Protein AF-A0A1X1BH50-F1 (afdb_monomer)

Nearest PDB structures (foldseek):
  5ccb-assembly1_B  TM=8.130E-01  e=1.015E-22  Homo sapiens
  9g6k-assembly1_LM  TM=8.665E-01  e=4.258E-17  Toxoplasma gondii
  6ydw-assembly1_BK  TM=7.990E-01  e=1.242E-12  Sus scrofa
  4v19-assembly1_K  TM=8.747E-01  e=8.339E-12  Sus scrofa
  8pk0-assembly1_J  TM=8.108E-01  e=7.764E-08  Homo sapiens

Radius of gyration: 32.23 Å; Cα contacts (8 Å, |Δi|>4): 960; chains: 1; bounding box: 91×86×82 Å

Sequence (642 aa):
MKFLGRYRLIVPAAVAKPSPSIGQALGPLGINMSDFCKKFNERTQLIRPNIPIQVKICTLSNSTYKFSLRTPGSQWFLRRIARVPMGASKPKHEIVGNVTLKEVYHIAKCKCMDPPLIGIPLYVICKRIIGTANAMGIAVTRELLPEFRKRDYTKVSHLDQMKKDIRMQRKSQKLAEHDTVILMIHNKGGFTAKIERGKTIKICKDTLQLDMLIGCSYGDVFIKERTEWIKIRRDDSQYSQYRSRIKENYTDDNDNTTLDNRDIYDDNTAQKLTYGDIQKLKKDKNAQEVIETIVDHSETFAKKSKMAQEKYIMRKEKRHIKLFYVRPCDVYNACECYFNSFPHKIGYLNSANLGMMLYLADIRYGYKVMVFDHSLGLITGAVSQRLSGSGKIYRLVAKGVSDKIVHELGIRYLDNIISIDLNRYISEGGESSLSLQNDATATRNSPGNDENAPDDLQPEIYNESSHCSDSENQQSCLSETDHESLVGKRINNEGYEGNHTADEKEPKRQKCSNMPGVYPLYTPSRDDIKGCQVIIGNISFNKCDKVNSVVSEYTRRMKLAADLYLDWGGRLVLFGQQYQPMAELQAMLTLSDEYVNVKFDEVFMREYQMLHMRTHPIMAADFRPCCGFVISATKCSKNIIN

pLDDT: mean 77.05, std 23.35, range [20.06, 98.31]

Secondary structure (DSSP, 8-state):
--EEEEEEEEEETT-----HHHHHHHGGGT--HHHHHHHHHHTTTTSPTT-EEEEEEEEETTS-EEEEEEPPPHHHHHHHHTT-SS--SSTTT---EEEEHHHHHHHHHHHTTSGGGTTS-HHHHHHHHHHHHHHTTEEEESS--GGGGGGGGS-TTTHHHHHHHHHHHHHHPBPPTT-EEEEEETTS-EEEEE--TT-EEEETTEEEEGGGGTT-BTT-EEEEETTEEEEE-TT-TTTS-HHHHH-----TT-------STT----S-S--S-HHHHHHHHHHS-HHHHHHHHHHT-THHHHS-HHHHHHHHHHHHHHH--EEEEEE--HHHHHHHHHTT-GGGGTT--HHHHHHHHHHTT--TT-EEEEEE-STTHHHHHHHHHHTT-SEEEEEE-TT---HHHHHTT-S-GGGEEEEEHHHHS-SS-S------------------------------------------------------------------------------------TT-PPPP---HHHHSSEEEEEEE---TTGGG-HHHHHHHHHHHHHHHHHHEEEEEEEEEEES-HHHHHHHHHHHHT-TTEEEEEEEE-----EE--TT--EE---TT--S---EEEEEEE--GGG--

Foldseek 3Di:
DDWPDKFKDKAWELDGDDDVVLCVRCVVLPDDSHVVSVVRNVVRVVPDTRQIKMKIWIADPVSDIDIDIAHDDLLVLLCLQQVALFFDPFQPVAQRGEDELVSLLVSLVRHCPGPVNPPPDSVVSSVQSCLVCSLRSYHYDNDQDPVSVPVPPRDSVCSPVVNVVVVVVLQQDADAQQAWWWKQWQPAFTDIDGQHAPDWDDDPNAIDGSVVRGRPGAFFKWWDWQNYIDTDDCPDPVVCAVLVVLDDDDDPPDDPDPQDCPVPDDPVVQWPDDPVNLVVCLNPDTLRVSLVNRLVRGPCLVSDDSVVNSVSSVVSCSVRITMIGIHHLALQSVQRRCLSHPCQQQLVCHNQNLVVLCVLQVQTEAFQEEEEGSGQQSNVLVSLSRHSLGHAYEYEDDPQRHNNSNVSNVRPNCVRYQYAYLCVLQPPDDDDDDDDDDDDDDDDDDDYDDDDDDDDDDDDDDDDDDDDDDDDDDDDDDDDDDDDDDDDDDDDDDDDDDDDDDDDDDPDPDPPPDDHGDDDRDDDDLVSQAAGLEYEYELRHSVNPPDPVSSLVVLVSLVVCCVSHHDAQGKYKYWHQDDPSVVVSLCVQVVDLQKDPKDKDWAFDWDWDDDVVRIDTDDDPPDDRTRTIMIMITTHDSVPPD

Structure (mmCIF, N/CA/C/O backbone):
data_AF-A0A1X1BH50-F1
#
_entry.id   AF-A0A1X1BH50-F1
#
loop_
_atom_site.group_PDB
_atom_site.id
_atom_site.type_symbol
_atom_site.label_atom_id
_atom_site.label_alt_id
_atom_site.label_comp_id
_atom_site.label_asym_id
_atom_site.label_entity_id
_atom_site.label_seq_id
_atom_site.pdbx_PDB_ins_code
_atom_site.Cartn_x
_atom_site.Cartn_y
_atom_site.Cartn_z
_atom_site.occupancy
_atom_site.B_iso_or_equiv
_atom_site.auth_seq_id
_atom_site.auth_comp_id
_atom_site.auth_asym_id
_atom_site.auth_atom_id
_atom_site.pdbx_PDB_model_num
ATOM 1 N N . MET A 1 1 ? 10.900 31.496 -19.328 1.00 49.91 1 MET A N 1
ATOM 2 C CA . MET A 1 1 ? 9.467 31.286 -18.987 1.00 49.91 1 MET A CA 1
ATOM 3 C C . MET A 1 1 ? 9.375 30.430 -17.732 1.00 49.91 1 MET A C 1
ATOM 5 O O . MET A 1 1 ? 10.084 29.431 -17.669 1.00 49.91 1 MET A O 1
ATOM 9 N N . LYS A 1 2 ? 8.539 30.788 -16.748 1.00 54.16 2 LYS A N 1
ATOM 10 C CA . LYS A 1 2 ? 8.389 30.026 -15.493 1.00 54.16 2 LYS A CA 1
ATOM 11 C C . LYS A 1 2 ? 7.271 28.984 -15.661 1.00 54.16 2 LYS A C 1
ATOM 13 O O . LYS A 1 2 ? 6.163 29.332 -16.068 1.00 54.16 2 LYS A O 1
ATOM 18 N N . PHE A 1 3 ? 7.564 27.708 -15.407 1.00 65.75 3 PHE A N 1
ATOM 19 C CA . PHE A 1 3 ? 6.551 26.644 -15.408 1.00 65.75 3 PHE A CA 1
ATOM 20 C C . PHE A 1 3 ? 5.806 26.648 -14.071 1.00 65.75 3 PHE A C 1
ATOM 22 O O . PHE A 1 3 ? 6.453 26.590 -13.029 1.00 65.75 3 PHE A O 1
ATOM 29 N N . LEU A 1 4 ? 4.471 26.678 -14.103 1.00 66.25 4 LEU A N 1
ATOM 30 C CA . LEU A 1 4 ? 3.647 26.629 -12.887 1.00 66.25 4 LEU A CA 1
ATOM 31 C C . LEU A 1 4 ? 3.460 25.195 -12.374 1.00 66.25 4 LEU A C 1
ATOM 33 O O . LEU A 1 4 ? 3.533 24.953 -11.175 1.00 66.25 4 LEU A O 1
ATOM 37 N N . GLY A 1 5 ? 3.260 24.221 -13.267 1.00 68.94 5 GLY A N 1
ATOM 38 C CA . GLY A 1 5 ? 3.127 22.824 -12.860 1.00 68.94 5 GLY A CA 1
ATOM 39 C C . GLY A 1 5 ? 2.971 21.828 -14.009 1.00 68.94 5 GLY A C 1
ATOM 40 O O . GLY A 1 5 ? 2.998 22.175 -15.194 1.00 68.94 5 GLY A O 1
ATOM 41 N N . ARG A 1 6 ? 2.855 20.544 -13.646 1.00 75.69 6 ARG A N 1
ATOM 42 C CA . ARG A 1 6 ? 2.790 19.399 -14.573 1.00 75.69 6 ARG A CA 1
ATOM 43 C C . ARG A 1 6 ? 1.737 18.393 -14.107 1.00 75.69 6 ARG A C 1
ATOM 45 O O . ARG A 1 6 ? 2.027 17.519 -13.294 1.00 75.69 6 ARG A O 1
ATOM 52 N N . TYR A 1 7 ? 0.540 18.480 -14.671 1.00 82.69 7 TYR A N 1
ATOM 53 C CA . TYR A 1 7 ? -0.630 17.717 -14.233 1.00 82.69 7 TYR A CA 1
ATOM 54 C C . TYR A 1 7 ? -0.885 16.517 -15.146 1.00 82.69 7 TYR A C 1
ATOM 56 O O . TYR A 1 7 ? -0.517 16.522 -16.326 1.00 82.69 7 TYR A O 1
ATOM 64 N N . ARG A 1 8 ? -1.487 15.459 -14.595 1.00 84.25 8 ARG A N 1
ATOM 65 C CA . ARG A 1 8 ? -1.815 14.222 -15.315 1.00 84.25 8 ARG A CA 1
ATOM 66 C C . ARG A 1 8 ? -3.269 13.855 -15.058 1.00 84.25 8 ARG A C 1
ATOM 68 O O . ARG A 1 8 ? -3.674 13.764 -13.906 1.00 84.25 8 ARG A O 1
ATOM 75 N N . LEU A 1 9 ? -4.012 13.584 -16.122 1.00 87.81 9 LEU A N 1
ATOM 76 C CA . LEU A 1 9 ? -5.400 13.130 -16.070 1.00 87.81 9 LEU A CA 1
ATOM 77 C C . LEU A 1 9 ? -5.638 12.018 -17.099 1.00 87.81 9 LEU A C 1
ATOM 79 O O . LEU A 1 9 ? -4.827 11.813 -18.006 1.00 87.81 9 LEU A O 1
ATOM 83 N N . ILE A 1 10 ? -6.730 11.273 -16.938 1.00 88.69 10 ILE A N 1
ATOM 84 C CA . ILE A 1 10 ? -7.166 10.235 -17.879 1.00 88.69 10 ILE A CA 1
ATOM 85 C C . ILE A 1 10 ? -8.559 10.620 -18.367 1.00 88.69 10 ILE A C 1
ATOM 87 O O . ILE A 1 10 ? -9.450 10.844 -17.553 1.00 88.69 10 ILE A O 1
ATOM 91 N N . VAL A 1 11 ? -8.730 10.711 -19.685 1.00 90.19 11 VAL A N 1
ATOM 92 C CA . VAL A 1 11 ? -9.938 11.249 -20.326 1.00 90.19 11 VAL A CA 1
ATOM 93 C C . VAL A 1 11 ? -10.401 10.283 -21.428 1.00 90.19 11 VAL A C 1
ATOM 95 O O . VAL A 1 11 ? -9.551 9.759 -22.157 1.00 90.19 11 VAL A O 1
ATOM 98 N N . PRO A 1 12 ? -11.710 9.994 -21.563 1.00 90.75 12 PRO A N 1
ATOM 99 C CA . PRO A 1 12 ? -12.227 9.177 -22.661 1.00 90.75 12 PRO A CA 1
ATOM 100 C C . PRO A 1 12 ? -12.141 9.931 -23.997 1.00 90.75 12 PRO A C 1
ATOM 102 O O . PRO A 1 12 ? -12.709 11.010 -24.138 1.00 90.75 12 PRO A O 1
ATOM 105 N N . ALA A 1 13 ? -11.453 9.345 -24.980 1.00 92.00 13 ALA A N 1
ATOM 106 C CA . ALA A 1 13 ? -11.302 9.875 -26.337 1.00 92.00 13 ALA A CA 1
ATOM 107 C C . ALA A 1 13 ? -12.645 10.231 -26.997 1.00 92.00 13 ALA A C 1
ATOM 109 O O . ALA A 1 13 ? -13.632 9.511 -26.811 1.00 92.00 13 ALA A O 1
ATOM 110 N N . ALA A 1 14 ? -12.641 11.315 -27.780 1.00 89.62 14 ALA A N 1
ATOM 111 C CA . ALA A 1 14 ? -13.740 11.866 -28.583 1.00 89.62 14 ALA A CA 1
ATOM 112 C C . ALA A 1 14 ? -15.046 12.250 -27.847 1.00 89.62 14 ALA A C 1
ATOM 114 O O . ALA A 1 14 ? -15.898 12.904 -28.443 1.00 89.62 14 ALA A O 1
ATOM 115 N N . VAL A 1 15 ? -15.224 11.879 -26.572 1.00 90.00 15 VAL A N 1
ATOM 116 C CA . VAL A 1 15 ? -16.461 12.102 -25.794 1.00 90.00 15 VAL A CA 1
ATOM 117 C C . VAL A 1 15 ? -16.215 12.794 -24.447 1.00 90.00 15 VAL A C 1
ATOM 119 O O . VAL A 1 15 ? -17.020 12.674 -23.522 1.00 90.00 15 VAL A O 1
ATOM 122 N N . ALA A 1 16 ? -15.110 13.530 -24.310 1.00 88.88 16 ALA A N 1
ATOM 123 C CA . ALA A 1 16 ? -14.832 14.319 -23.116 1.00 88.88 16 ALA A CA 1
ATOM 124 C C . ALA A 1 16 ? -15.895 15.409 -22.924 1.00 88.88 16 ALA A C 1
ATOM 126 O O . ALA A 1 16 ? -16.188 16.174 -23.847 1.00 88.88 16 ALA A O 1
ATOM 127 N N . LYS A 1 17 ? -16.449 15.493 -21.713 1.00 90.88 17 LYS A N 1
ATOM 128 C CA . LYS A 1 17 ? -17.410 16.519 -21.296 1.00 90.88 17 LYS A CA 1
ATOM 129 C C . LYS A 1 17 ? -16.969 17.148 -19.968 1.00 90.88 17 LYS A C 1
ATOM 131 O O . LYS A 1 17 ? -16.353 16.445 -19.155 1.00 90.88 17 LYS A O 1
ATOM 136 N N . PRO A 1 18 ? -17.310 18.427 -19.717 1.00 88.81 18 PRO A N 1
ATOM 137 C CA . PRO A 1 18 ? -17.171 19.044 -18.403 1.00 88.81 18 PRO A CA 1
ATOM 138 C C . PRO A 1 18 ? -17.733 18.143 -17.298 1.00 88.81 18 PRO A C 1
ATOM 140 O O . PRO A 1 18 ? -18.831 17.604 -17.422 1.00 88.81 18 PRO A O 1
ATOM 143 N N . SER A 1 19 ? -16.943 17.911 -16.252 1.00 88.31 19 SER A N 1
ATOM 144 C CA . SER A 1 19 ? -17.266 16.970 -15.175 1.00 88.31 19 SER A CA 1
ATOM 145 C C . SER A 1 19 ? -16.432 17.273 -13.922 1.00 88.31 19 SER A C 1
ATOM 147 O O . SER A 1 19 ? -15.316 17.781 -14.061 1.00 88.31 19 SER A O 1
ATOM 149 N N . PRO A 1 20 ? -16.908 16.957 -12.698 1.00 85.19 20 PRO A N 1
ATOM 150 C CA . PRO A 1 20 ? -16.226 17.353 -11.459 1.00 85.19 20 PRO A CA 1
ATOM 151 C C . PRO A 1 20 ? -14.768 16.884 -11.348 1.00 85.19 20 PRO A C 1
ATOM 153 O O . PRO A 1 20 ? -13.925 17.620 -10.848 1.00 85.19 20 PRO A O 1
ATOM 156 N N . SER A 1 21 ? -14.441 15.699 -11.874 1.00 80.00 21 SER A N 1
ATOM 157 C CA . SER A 1 21 ? -13.075 15.154 -11.875 1.00 80.00 21 SER A CA 1
ATOM 158 C C . SER A 1 21 ? -12.115 15.901 -12.808 1.00 80.00 21 SER A C 1
ATOM 160 O O . SER A 1 21 ? -10.927 16.008 -12.508 1.00 80.00 21 SER A O 1
ATOM 162 N N . ILE A 1 22 ? -12.611 16.448 -13.923 1.00 85.69 22 ILE A N 1
ATOM 163 C CA . ILE A 1 22 ? -11.837 17.341 -14.795 1.00 85.69 22 ILE A CA 1
ATOM 164 C C . ILE A 1 22 ? -11.769 18.740 -14.160 1.00 85.69 22 ILE A C 1
ATOM 166 O O . ILE A 1 22 ? -10.700 19.345 -14.139 1.00 85.69 22 ILE A O 1
ATOM 170 N N . GLY A 1 23 ? -12.865 19.217 -13.562 1.00 84.81 23 GLY A N 1
ATOM 171 C CA . GLY A 1 23 ? -12.926 20.494 -12.845 1.00 84.81 23 GLY A CA 1
ATOM 172 C C . GLY A 1 23 ? -11.908 20.585 -11.705 1.00 84.81 23 GLY A C 1
ATOM 173 O O . GLY A 1 23 ? -11.137 21.538 -11.656 1.00 84.81 23 GLY A O 1
ATOM 174 N N . GLN A 1 24 ? -11.810 19.559 -10.857 1.00 84.62 24 GLN A N 1
ATOM 175 C CA . GLN A 1 24 ? -10.804 19.474 -9.787 1.00 84.62 24 GLN A CA 1
ATOM 176 C C . GLN A 1 24 ? -9.355 19.484 -10.309 1.00 84.62 24 GLN A C 1
ATOM 178 O O . GLN A 1 24 ? -8.462 19.979 -9.627 1.00 84.62 24 GLN A O 1
ATOM 183 N N . ALA A 1 25 ? -9.109 18.967 -11.518 1.00 81.50 25 ALA A N 1
ATOM 184 C CA . ALA A 1 25 ? -7.774 18.911 -12.117 1.00 81.50 25 ALA A CA 1
ATOM 185 C C . ALA A 1 25 ? -7.377 20.182 -12.897 1.00 81.50 25 ALA A C 1
ATOM 187 O O . ALA A 1 25 ? -6.187 20.392 -13.132 1.00 81.50 25 ALA A O 1
ATOM 188 N N . LEU A 1 26 ? -8.348 21.000 -13.327 1.00 85.75 26 LEU A N 1
ATOM 189 C CA . LEU A 1 26 ? -8.139 22.189 -14.172 1.00 85.75 26 LEU A CA 1
ATOM 190 C C . LEU A 1 26 ? -8.440 23.520 -13.465 1.00 85.75 26 LEU A C 1
ATOM 192 O O . LEU A 1 26 ? -7.818 24.531 -13.791 1.00 85.75 26 LEU A O 1
ATOM 196 N N . GLY A 1 27 ? -9.352 23.528 -12.491 1.00 82.56 27 GLY A N 1
ATOM 197 C CA . GLY A 1 27 ? -9.740 24.710 -11.717 1.00 82.56 27 GLY A CA 1
ATOM 198 C C . GLY A 1 27 ? -8.560 25.383 -11.004 1.00 82.56 27 GLY A C 1
ATOM 199 O O . GLY A 1 27 ? -8.340 26.570 -11.240 1.00 82.56 27 GLY A O 1
ATOM 200 N N . PRO A 1 28 ? -7.714 24.642 -10.255 1.00 81.50 28 PRO A N 1
ATOM 201 C CA . PRO A 1 28 ? -6.495 25.180 -9.632 1.00 81.50 28 PRO A CA 1
ATOM 202 C C . PRO A 1 28 ? -5.437 25.720 -10.613 1.00 81.50 28 PRO A C 1
ATOM 204 O O . PRO A 1 28 ? -4.392 26.197 -10.183 1.00 81.50 28 PRO A O 1
ATOM 207 N N . LEU A 1 29 ? -5.671 25.609 -11.926 1.00 79.19 29 LEU A N 1
ATOM 208 C CA . LEU A 1 29 ? -4.782 26.077 -12.991 1.00 79.19 29 LEU A CA 1
ATOM 209 C C . LEU A 1 29 ? -5.359 27.249 -13.795 1.00 79.19 29 LEU A C 1
ATOM 211 O O . LEU A 1 29 ? -4.712 27.690 -14.743 1.00 79.19 29 LEU A O 1
ATOM 215 N N . GLY A 1 30 ? -6.580 27.704 -13.489 1.00 81.00 30 GLY A N 1
ATOM 216 C CA . GLY A 1 30 ? -7.287 28.706 -14.295 1.00 81.00 30 GLY A CA 1
ATOM 217 C C . GLY A 1 30 ? -7.622 28.240 -15.720 1.00 81.00 30 GLY A C 1
ATOM 218 O O . GLY A 1 30 ? -7.897 29.063 -16.590 1.00 81.00 30 GLY A O 1
ATOM 219 N N . ILE A 1 31 ? -7.582 26.930 -15.999 1.00 85.50 31 ILE A N 1
ATOM 220 C CA . ILE A 1 31 ? -7.842 26.392 -17.340 1.00 85.50 31 ILE A CA 1
ATOM 221 C C . ILE A 1 31 ? -9.350 26.231 -17.543 1.00 85.50 31 ILE A C 1
ATOM 223 O O . ILE A 1 31 ? -9.992 25.447 -16.843 1.00 85.50 31 ILE A O 1
ATOM 227 N N . ASN A 1 32 ? -9.904 26.886 -18.571 1.00 86.94 32 ASN A N 1
ATOM 228 C CA . ASN A 1 32 ? -11.289 26.659 -18.984 1.00 86.94 32 ASN A CA 1
ATOM 229 C C . ASN A 1 32 ? -11.507 25.188 -19.392 1.00 86.94 32 ASN A C 1
ATOM 231 O O . ASN A 1 32 ? -11.013 24.715 -20.422 1.00 86.94 32 ASN A O 1
ATOM 235 N N . MET A 1 33 ? -12.286 24.474 -18.578 1.00 88.56 33 MET A N 1
ATOM 236 C CA . MET A 1 33 ? -12.623 23.065 -18.768 1.00 88.56 33 MET A CA 1
ATOM 237 C C . MET A 1 33 ? -13.373 22.803 -20.083 1.00 88.56 33 MET A C 1
ATOM 239 O O . MET A 1 33 ? -13.138 21.770 -20.713 1.00 88.56 33 MET A O 1
ATOM 243 N N . SER A 1 34 ? -14.233 23.722 -20.526 1.00 89.75 34 SER A N 1
ATOM 244 C CA . SER A 1 34 ? -15.003 23.563 -21.767 1.00 89.75 34 SER A CA 1
ATOM 245 C C . SER A 1 34 ? -14.101 23.628 -23.001 1.00 89.75 34 SER A C 1
ATOM 247 O O . SER A 1 34 ? -14.189 22.763 -23.875 1.00 89.75 34 SER A O 1
ATOM 249 N N . ASP A 1 35 ? -13.170 24.583 -23.039 1.00 90.31 35 ASP A N 1
ATOM 250 C CA . ASP A 1 35 ? -12.209 24.721 -24.142 1.00 90.31 35 ASP A CA 1
ATOM 251 C C . ASP A 1 35 ? -11.193 23.580 -24.163 1.00 90.31 35 ASP A C 1
ATOM 253 O O . ASP A 1 35 ? -10.794 23.126 -25.237 1.00 90.31 35 ASP A O 1
ATOM 257 N N . PHE A 1 36 ? -10.797 23.081 -22.986 1.00 91.25 36 PHE A N 1
ATOM 258 C CA . PHE A 1 36 ? -9.991 21.868 -22.889 1.00 91.25 36 PHE A CA 1
ATOM 259 C C . PHE A 1 36 ? -10.734 20.658 -23.473 1.00 91.25 36 PHE A C 1
ATOM 261 O O . PHE A 1 36 ? -10.148 19.923 -24.265 1.00 91.25 36 PHE A O 1
ATOM 268 N N . CYS A 1 37 ? -12.016 20.462 -23.139 1.00 92.50 37 CYS A N 1
ATOM 269 C CA . CYS A 1 37 ? -12.801 19.339 -23.663 1.00 92.50 37 CYS A CA 1
ATOM 270 C C . CYS A 1 37 ? -12.958 19.408 -25.190 1.00 92.50 37 CYS A C 1
ATOM 272 O O . CYS A 1 37 ? -12.760 18.388 -25.849 1.00 92.50 37 CYS A O 1
ATOM 274 N N . LYS A 1 38 ? -13.230 20.593 -25.761 1.00 93.06 38 LYS A N 1
ATOM 275 C CA . LYS A 1 38 ? -13.262 20.814 -27.222 1.00 93.06 38 LYS A CA 1
ATOM 276 C C . LYS A 1 38 ? -11.931 20.414 -27.878 1.00 93.06 38 LYS A C 1
ATOM 278 O O . LYS A 1 38 ? -11.883 19.434 -28.620 1.00 93.06 38 LYS A O 1
ATOM 283 N N . LYS A 1 39 ? -10.828 21.055 -27.468 1.00 92.50 39 LYS A N 1
ATOM 284 C CA . LYS A 1 39 ? -9.470 20.830 -28.010 1.00 92.50 39 LYS A CA 1
ATOM 285 C C . LYS A 1 39 ? -8.961 19.401 -27.809 1.00 92.50 39 LYS A C 1
ATOM 287 O O . LYS A 1 39 ? -8.164 18.900 -28.605 1.00 92.50 39 LYS A O 1
ATOM 292 N N . PHE A 1 40 ? -9.385 18.729 -26.740 1.00 93.56 40 PHE A N 1
ATOM 293 C CA . PHE A 1 40 ? -9.093 17.315 -26.511 1.00 93.56 40 PHE A CA 1
ATOM 294 C C . PHE A 1 40 ? -9.902 16.407 -27.449 1.00 93.56 40 PHE A C 1
ATOM 296 O O . PHE A 1 40 ? -9.328 15.482 -28.027 1.00 93.56 40 PHE A O 1
ATOM 303 N N . ASN A 1 41 ? -11.204 16.659 -27.621 1.00 93.81 41 ASN A N 1
ATOM 304 C CA . ASN A 1 41 ? -12.050 15.867 -28.516 1.00 93.81 41 ASN A CA 1
ATOM 305 C C . ASN A 1 41 ? -11.583 16.012 -29.967 1.00 93.81 41 ASN A C 1
ATOM 307 O O . ASN A 1 41 ? -11.358 14.993 -30.609 1.00 93.81 41 ASN A O 1
ATOM 311 N N . GLU A 1 42 ? -11.316 17.237 -30.435 1.00 94.31 42 GLU A N 1
ATOM 312 C CA . GLU A 1 42 ? -10.697 17.539 -31.740 1.00 94.31 42 GLU A CA 1
ATOM 313 C C . GLU A 1 42 ? -9.455 16.669 -31.997 1.00 94.31 42 GLU A C 1
ATOM 315 O O . GLU A 1 42 ? -9.415 15.878 -32.939 1.00 94.31 42 GLU A O 1
ATOM 320 N N . ARG A 1 43 ? -8.468 16.713 -31.091 1.00 91.38 43 ARG A N 1
ATOM 321 C CA . ARG A 1 43 ? -7.230 15.917 -31.194 1.00 91.38 43 ARG A CA 1
ATOM 322 C C . ARG A 1 43 ? -7.413 14.409 -30.992 1.00 91.38 43 ARG A C 1
ATOM 324 O O . ARG A 1 43 ? -6.438 13.668 -31.112 1.00 91.38 43 ARG A O 1
ATOM 331 N N . THR A 1 44 ? -8.613 13.940 -30.653 1.00 92.75 44 THR A N 1
ATOM 332 C CA . THR A 1 44 ? -8.914 12.514 -30.461 1.00 92.75 44 THR A CA 1
ATOM 333 C C . THR A 1 44 ? -10.024 11.986 -31.373 1.00 92.75 44 THR A C 1
ATOM 335 O O . THR A 1 44 ? -10.377 10.821 -31.233 1.00 92.75 44 THR A O 1
ATOM 338 N N . GLN A 1 45 ? -10.498 12.762 -32.361 1.00 90.94 45 GLN A N 1
ATOM 339 C CA . GLN A 1 45 ? -11.520 12.341 -33.341 1.00 90.94 45 GLN A CA 1
ATOM 340 C C . GLN A 1 45 ? -11.166 11.030 -34.068 1.00 90.94 45 GLN A C 1
ATOM 342 O O . GLN A 1 45 ? -12.025 10.177 -34.265 1.00 90.94 45 GLN A O 1
ATOM 347 N N . LEU A 1 46 ? -9.888 10.838 -34.421 1.00 89.25 46 LEU A N 1
ATOM 348 C CA . LEU A 1 46 ? -9.388 9.627 -35.095 1.00 89.25 46 LEU A CA 1
ATOM 349 C C . LEU A 1 46 ? -9.259 8.404 -34.161 1.00 89.25 46 LEU A C 1
ATOM 351 O O . LEU A 1 46 ? -8.945 7.301 -34.612 1.00 89.25 46 LEU A O 1
ATOM 355 N N . ILE A 1 47 ? -9.465 8.575 -32.853 1.00 88.44 47 ILE A N 1
ATOM 356 C CA . ILE A 1 47 ? -9.405 7.506 -31.853 1.00 88.44 47 ILE A CA 1
ATOM 357 C C . ILE A 1 47 ? -10.836 7.057 -31.549 1.00 88.44 47 ILE A C 1
ATOM 359 O O . ILE A 1 47 ? -11.707 7.879 -31.280 1.00 88.44 47 ILE A O 1
ATOM 363 N N . ARG A 1 48 ? -11.081 5.738 -31.536 1.00 87.12 48 ARG A N 1
ATOM 364 C CA . ARG A 1 48 ? -12.409 5.192 -31.199 1.00 87.12 48 ARG A CA 1
ATOM 365 C C . ARG A 1 48 ? -12.905 5.763 -29.854 1.00 87.12 48 ARG A C 1
ATOM 367 O O . ARG A 1 48 ? -12.120 5.804 -28.898 1.00 87.12 48 ARG A O 1
ATOM 374 N N . PRO A 1 49 ? -14.186 6.160 -29.749 1.00 87.94 49 PRO A N 1
ATOM 375 C CA . PRO A 1 49 ? -14.709 6.828 -28.563 1.00 87.94 49 PRO A CA 1
ATOM 376 C C . PRO A 1 49 ? -14.619 5.948 -27.311 1.00 87.94 49 PRO A C 1
ATOM 378 O O . PRO A 1 49 ? -14.581 4.718 -27.390 1.00 87.94 49 PRO A O 1
ATOM 381 N N . ASN A 1 50 ? -14.601 6.585 -26.137 1.00 86.56 50 ASN A N 1
ATOM 382 C CA . ASN A 1 50 ? -14.464 5.942 -24.818 1.00 86.56 50 ASN A CA 1
ATOM 383 C C . ASN A 1 50 ? -13.127 5.210 -24.555 1.00 86.56 50 ASN A C 1
ATOM 385 O O . ASN A 1 50 ? -12.965 4.587 -23.502 1.00 86.56 50 ASN A O 1
ATOM 389 N N . ILE A 1 51 ? -12.129 5.301 -25.443 1.00 89.00 51 ILE A N 1
ATOM 390 C CA . ILE A 1 51 ? -10.770 4.824 -25.138 1.00 89.00 51 ILE A CA 1
ATOM 391 C C . ILE A 1 51 ? -10.120 5.751 -24.087 1.00 89.00 51 ILE A C 1
ATOM 393 O O . ILE A 1 51 ? -10.073 6.959 -24.305 1.00 89.00 51 ILE A O 1
ATOM 397 N N . PRO A 1 52 ? -9.592 5.233 -22.959 1.00 89.44 52 PRO A N 1
ATOM 398 C CA . PRO A 1 52 ? -8.965 6.057 -21.928 1.00 89.44 52 PRO A CA 1
ATOM 399 C C . PRO A 1 52 ? -7.567 6.519 -22.362 1.00 89.44 52 PRO A C 1
ATOM 401 O O . PRO A 1 52 ? -6.617 5.731 -22.398 1.00 89.44 52 PRO A O 1
ATOM 404 N N . ILE A 1 53 ? -7.440 7.810 -22.661 1.00 91.06 53 ILE A N 1
ATOM 405 C CA . ILE A 1 53 ? -6.194 8.474 -23.059 1.00 91.06 53 ILE A CA 1
ATOM 406 C C . ILE A 1 53 ? -5.586 9.172 -21.843 1.00 91.06 53 ILE A C 1
ATOM 408 O O . ILE A 1 53 ? -6.279 9.891 -21.122 1.00 91.06 53 ILE A O 1
ATOM 412 N N . GLN A 1 54 ? -4.284 8.978 -21.607 1.00 89.19 54 GLN A N 1
ATOM 413 C CA . GLN A 1 54 ? -3.568 9.748 -20.588 1.00 89.19 54 GLN A CA 1
ATOM 414 C C . GLN A 1 54 ? -3.146 11.091 -21.187 1.00 89.19 54 GLN A C 1
ATOM 416 O O . GLN A 1 54 ? -2.443 11.142 -22.196 1.00 89.19 54 GLN A O 1
ATOM 421 N N . VAL A 1 55 ? -3.525 12.176 -20.522 1.00 90.00 55 VAL A N 1
ATOM 422 C CA . VAL A 1 55 ? -3.136 13.541 -20.876 1.00 90.00 55 VAL A CA 1
ATOM 423 C C . VAL A 1 55 ? -2.131 14.048 -19.848 1.00 90.00 55 VAL A C 1
ATOM 425 O O . VAL A 1 55 ? -2.334 13.891 -18.642 1.00 90.00 55 VAL A O 1
ATOM 428 N N . LYS A 1 56 ? -1.048 14.674 -20.314 1.00 88.38 56 LYS A N 1
ATOM 429 C CA . LYS A 1 56 ? -0.132 15.462 -19.478 1.00 88.38 56 LYS A CA 1
ATOM 430 C C . LYS A 1 56 ? -0.242 16.930 -19.880 1.00 88.38 56 LYS A C 1
ATOM 432 O O . LYS A 1 56 ? 0.082 17.271 -21.020 1.00 88.38 56 LYS A O 1
ATOM 437 N N . ILE A 1 57 ? -0.655 17.774 -18.939 1.00 88.38 57 ILE A N 1
ATOM 438 C CA . ILE A 1 57 ? -0.775 19.229 -19.092 1.00 88.38 57 ILE A CA 1
ATOM 439 C C . ILE A 1 57 ? 0.449 19.903 -18.466 1.00 88.38 57 ILE A C 1
ATOM 441 O O . ILE A 1 57 ? 0.858 19.550 -17.359 1.00 88.38 57 ILE A O 1
ATOM 445 N N . CYS A 1 58 ? 1.018 20.878 -19.168 1.00 85.69 58 CYS A N 1
ATOM 446 C CA . CYS A 1 58 ? 2.023 21.802 -18.653 1.00 85.69 58 CYS A CA 1
ATOM 447 C C . CYS A 1 58 ? 1.453 23.226 -18.716 1.00 85.69 58 CYS A C 1
ATOM 449 O O . CYS A 1 58 ? 1.067 23.674 -19.800 1.00 85.69 58 CYS A O 1
ATOM 451 N N . THR A 1 59 ? 1.419 23.925 -17.583 1.00 83.62 59 THR A N 1
ATOM 452 C CA . THR A 1 59 ? 0.996 25.332 -17.490 1.00 83.62 59 THR A CA 1
ATOM 453 C C . THR A 1 59 ? 2.187 26.284 -17.528 1.00 83.62 59 THR A C 1
ATOM 455 O O . THR A 1 59 ? 3.239 26.024 -16.932 1.00 83.62 59 THR A O 1
ATOM 458 N N . LEU A 1 60 ? 2.008 27.394 -18.239 1.00 82.06 60 LEU A N 1
ATOM 459 C CA . LEU A 1 60 ? 2.943 28.514 -18.313 1.00 82.06 60 LEU A CA 1
ATOM 460 C C . LEU A 1 60 ? 2.425 29.675 -17.453 1.00 82.06 60 LEU A C 1
ATOM 462 O O . LEU A 1 60 ? 1.229 29.774 -17.194 1.00 82.06 60 LEU A O 1
ATOM 466 N N . SER A 1 61 ? 3.323 30.564 -17.027 1.00 74.50 61 SER A N 1
ATOM 467 C CA . SER A 1 61 ? 3.031 31.684 -16.114 1.00 74.50 61 SER A CA 1
ATOM 468 C C . SER A 1 61 ? 2.040 32.743 -16.629 1.00 74.50 61 SER A C 1
ATOM 470 O O . SER A 1 61 ? 1.739 33.680 -15.905 1.00 74.50 61 SER A O 1
ATOM 472 N N . ASN A 1 62 ? 1.544 32.615 -17.861 1.00 77.06 62 ASN A N 1
ATOM 473 C CA . ASN A 1 62 ? 0.552 33.489 -18.496 1.00 77.06 62 ASN A CA 1
ATOM 474 C C . ASN A 1 62 ? -0.809 32.784 -18.700 1.00 77.06 62 ASN A C 1
ATOM 476 O O . ASN A 1 62 ? -1.502 33.048 -19.679 1.00 77.06 62 ASN A O 1
ATOM 480 N N . SER A 1 63 ? -1.133 31.802 -17.852 1.00 68.75 63 SER A N 1
ATOM 481 C CA . SER A 1 63 ? -2.329 30.937 -17.920 1.00 68.75 63 SER A CA 1
ATOM 482 C C . SER A 1 63 ? -2.502 30.118 -19.212 1.00 68.75 63 SER A C 1
ATOM 484 O O . SER A 1 63 ? -3.438 29.324 -19.327 1.00 68.75 63 SER A O 1
ATOM 486 N N . THR A 1 64 ? -1.584 30.218 -20.181 1.00 80.50 64 THR A N 1
ATOM 487 C CA . THR A 1 64 ? -1.599 29.346 -21.360 1.00 80.50 64 THR A CA 1
ATOM 488 C C . THR A 1 64 ? -1.125 27.938 -20.997 1.00 80.50 64 THR A C 1
ATOM 490 O O . THR A 1 64 ? -0.227 27.738 -20.171 1.00 80.50 64 THR A O 1
ATOM 493 N N . TYR A 1 65 ? -1.731 26.930 -21.626 1.00 86.69 65 TYR A N 1
ATOM 494 C CA . TYR A 1 65 ? -1.423 25.526 -21.371 1.00 86.69 65 TYR A CA 1
ATOM 495 C C . TYR A 1 65 ? -1.043 24.789 -22.655 1.00 86.69 65 TYR A C 1
ATOM 497 O O . TYR A 1 65 ? -1.663 24.947 -23.707 1.00 86.69 65 TYR A O 1
ATOM 505 N N . LYS A 1 66 ? -0.036 23.918 -22.555 1.00 87.94 66 LYS A N 1
ATOM 506 C CA . LYS A 1 66 ? 0.289 22.928 -23.589 1.00 87.94 66 LYS A CA 1
ATOM 507 C C . LYS A 1 66 ? 0.000 21.543 -23.026 1.00 87.94 66 LYS A C 1
ATOM 509 O O . LYS A 1 66 ? 0.553 21.163 -21.995 1.00 87.94 66 LYS A O 1
ATOM 514 N N . PHE A 1 67 ? -0.862 20.782 -23.699 1.00 89.81 67 PHE A N 1
ATOM 515 C CA . PHE A 1 67 ? -1.149 19.395 -23.338 1.00 89.81 67 PHE A CA 1
ATOM 516 C C . PHE A 1 67 ? -0.621 18.416 -24.384 1.00 89.81 67 PHE A C 1
ATOM 518 O O . PHE A 1 67 ? -0.676 18.672 -25.589 1.00 89.81 67 PHE A O 1
ATOM 525 N N . SER A 1 68 ? -0.120 17.290 -23.887 1.00 90.06 68 SER A N 1
ATOM 526 C CA . SER A 1 68 ? 0.395 16.162 -24.662 1.00 90.06 68 SER A CA 1
ATOM 527 C C . SER A 1 68 ? -0.450 14.924 -24.378 1.00 90.06 68 SER A C 1
ATOM 529 O O . SER A 1 68 ? -0.823 14.671 -23.228 1.00 90.06 68 SER A O 1
ATOM 531 N N . LEU A 1 69 ? -0.771 14.178 -25.433 1.00 90.94 69 LEU A N 1
ATOM 532 C CA . LEU A 1 69 ? -1.513 12.923 -25.352 1.00 90.94 69 LEU A CA 1
ATOM 533 C C . LEU A 1 69 ? -0.542 11.740 -25.242 1.00 90.94 69 LEU A C 1
ATOM 535 O O . LEU A 1 69 ? 0.610 11.819 -25.671 1.00 90.94 69 LEU A O 1
ATOM 539 N N . ARG A 1 70 ? -1.021 10.639 -24.667 1.00 89.88 70 ARG A N 1
ATOM 540 C CA . ARG A 1 70 ? -0.354 9.335 -24.634 1.00 89.88 70 ARG A CA 1
ATOM 541 C C . ARG A 1 70 ? -1.371 8.246 -24.930 1.00 89.88 70 ARG A C 1
ATOM 543 O O . ARG A 1 70 ? -2.489 8.278 -24.409 1.00 89.88 70 ARG A O 1
ATOM 550 N N . THR A 1 71 ? -0.965 7.266 -25.724 1.00 89.94 71 THR A N 1
ATOM 551 C CA . THR A 1 71 ? -1.766 6.073 -26.007 1.00 89.94 71 THR A CA 1
ATOM 552 C C . THR A 1 71 ? -2.086 5.303 -24.714 1.00 89.94 71 THR A C 1
ATOM 554 O O . THR A 1 71 ? -1.356 5.427 -23.721 1.00 89.94 71 THR A O 1
ATOM 557 N N . PRO A 1 72 ? -3.158 4.485 -24.686 1.00 90.19 72 PRO A N 1
ATOM 558 C CA . PRO A 1 72 ? -3.534 3.710 -23.505 1.00 90.19 72 PRO A CA 1
ATOM 559 C C . PRO A 1 72 ? -2.372 2.897 -22.915 1.00 90.19 72 PRO A C 1
ATOM 561 O O . PRO A 1 72 ? -1.443 2.481 -23.616 1.00 90.19 72 PRO A O 1
ATOM 564 N N . GLY A 1 73 ? -2.417 2.640 -21.607 1.00 88.19 73 GLY A N 1
ATOM 565 C CA . GLY A 1 73 ? -1.428 1.777 -20.954 1.00 88.19 73 GLY A CA 1
ATOM 566 C C . GLY A 1 73 ? -1.424 0.372 -21.567 1.00 88.19 73 GLY A C 1
ATOM 567 O O . GLY A 1 73 ? -2.477 -0.138 -21.947 1.00 88.19 73 GLY A O 1
ATOM 568 N N . SER A 1 74 ? -0.262 -0.284 -21.640 1.00 90.31 74 SER A N 1
ATOM 569 C CA . SER A 1 74 ? -0.106 -1.594 -22.301 1.00 90.31 74 SER A CA 1
ATOM 570 C C . SER A 1 74 ? -1.086 -2.655 -21.774 1.00 90.31 74 SER A C 1
ATOM 572 O O . SER A 1 74 ? -1.626 -3.439 -22.548 1.00 90.31 74 SER A O 1
ATOM 574 N N . GLN A 1 75 ? -1.405 -2.611 -20.474 1.00 89.31 75 GLN A N 1
ATOM 575 C CA . GLN A 1 75 ? -2.415 -3.458 -19.823 1.00 89.31 75 GLN A CA 1
ATOM 576 C C . GLN A 1 75 ? -3.833 -3.315 -20.415 1.00 89.31 75 GLN A C 1
ATOM 578 O O . GLN A 1 75 ? -4.619 -4.261 -20.376 1.00 89.31 75 GLN A O 1
ATOM 583 N N . TRP A 1 76 ? -4.189 -2.139 -20.947 1.00 90.62 76 TRP A N 1
ATOM 584 C CA . TRP A 1 76 ? -5.480 -1.909 -21.601 1.00 90.62 76 TRP A CA 1
ATOM 585 C C . TRP A 1 76 ? -5.539 -2.639 -22.944 1.00 90.62 76 TRP A C 1
ATOM 587 O O . TRP A 1 76 ? -6.484 -3.387 -23.182 1.00 90.62 76 TRP A O 1
ATOM 597 N N . PHE A 1 77 ? -4.502 -2.487 -23.774 1.00 92.25 77 PHE A N 1
ATOM 598 C CA . PHE A 1 77 ? -4.392 -3.190 -25.054 1.00 92.25 77 PHE A CA 1
ATOM 599 C C . PHE A 1 77 ? -4.370 -4.711 -24.862 1.00 92.25 77 PHE A C 1
ATOM 601 O O . PHE A 1 77 ? -5.171 -5.414 -25.473 1.00 92.25 77 PHE A O 1
ATOM 608 N N . LEU A 1 78 ? -3.522 -5.212 -23.958 1.00 92.75 78 LEU A N 1
ATOM 609 C CA . LEU A 1 78 ? -3.383 -6.646 -23.685 1.00 92.75 78 LEU A CA 1
ATOM 610 C C . LEU A 1 78 ? -4.706 -7.283 -23.230 1.00 92.75 78 LEU A C 1
ATOM 612 O O . LEU A 1 78 ? -5.091 -8.312 -23.775 1.00 92.75 78 LEU A O 1
ATOM 616 N N . ARG A 1 79 ? -5.462 -6.641 -22.322 1.00 90.06 79 ARG A N 1
ATOM 617 C CA . ARG A 1 79 ? -6.808 -7.110 -21.923 1.00 90.06 79 ARG A CA 1
ATOM 618 C C . ARG A 1 79 ? -7.792 -7.184 -23.086 1.00 90.06 79 ARG A C 1
ATOM 620 O O . ARG A 1 79 ? -8.595 -8.108 -23.142 1.00 90.06 79 ARG A O 1
ATOM 627 N N . ARG A 1 80 ? -7.761 -6.202 -23.992 1.00 88.75 80 ARG A N 1
ATOM 628 C CA . ARG A 1 80 ? -8.682 -6.123 -25.137 1.00 88.75 80 ARG A CA 1
ATOM 629 C C . ARG A 1 80 ? -8.365 -7.178 -26.198 1.00 88.75 80 ARG A C 1
ATOM 631 O O . ARG A 1 80 ? -9.298 -7.764 -26.731 1.00 88.75 80 ARG A O 1
ATOM 638 N N . ILE A 1 81 ? -7.083 -7.440 -26.457 1.00 90.44 81 ILE A N 1
ATOM 639 C CA . ILE A 1 81 ? -6.619 -8.422 -27.451 1.00 90.44 81 ILE A CA 1
ATOM 640 C C . ILE A 1 81 ? -6.738 -9.863 -26.929 1.00 90.44 81 ILE A C 1
ATOM 642 O O . ILE A 1 81 ? -7.311 -10.715 -27.603 1.00 90.44 81 ILE A O 1
ATOM 646 N N . ALA A 1 82 ? -6.297 -10.132 -25.696 1.00 90.38 82 ALA A N 1
ATOM 647 C CA . ALA A 1 82 ? -6.505 -11.434 -25.052 1.00 90.38 82 ALA A CA 1
ATOM 648 C C . ALA A 1 82 ? -7.985 -11.697 -24.693 1.00 90.38 82 ALA A C 1
ATOM 650 O O . ALA A 1 82 ? -8.332 -12.810 -24.313 1.00 90.38 82 ALA A O 1
ATOM 651 N N . ARG A 1 83 ? -8.845 -10.670 -24.802 1.00 87.75 83 ARG A N 1
ATOM 652 C CA . ARG A 1 83 ? -10.265 -10.648 -24.410 1.00 87.75 83 ARG A CA 1
ATOM 653 C C . ARG A 1 83 ? -10.511 -11.081 -22.954 1.00 87.75 83 ARG A C 1
ATOM 655 O O . ARG A 1 83 ? -11.492 -11.755 -22.653 1.00 87.75 83 ARG A O 1
ATOM 662 N N . VAL A 1 84 ? -9.646 -10.641 -22.034 1.00 88.31 84 VAL A N 1
ATOM 663 C CA . VAL A 1 84 ? -9.734 -10.959 -20.596 1.00 88.31 84 VAL A CA 1
ATOM 664 C C . VAL A 1 84 ? -10.246 -9.766 -19.765 1.00 88.31 84 VAL A C 1
ATOM 666 O O . VAL A 1 84 ? -9.742 -8.642 -19.897 1.00 88.31 84 VAL A O 1
ATOM 669 N N . PRO A 1 85 ? -11.235 -9.957 -18.867 1.00 86.62 85 PRO A N 1
ATOM 670 C CA . PRO A 1 85 ? -11.776 -8.869 -18.050 1.00 86.62 85 PRO A CA 1
ATOM 671 C C . PRO A 1 85 ? -10.776 -8.384 -16.989 1.00 86.62 85 PRO A C 1
ATOM 673 O O . PRO A 1 85 ? -10.713 -7.182 -16.705 1.00 86.62 85 PRO A O 1
ATOM 676 N N . MET A 1 86 ? -9.945 -9.283 -16.455 1.00 84.25 86 MET A N 1
ATOM 677 C CA . MET A 1 86 ? -8.879 -9.035 -15.474 1.00 84.25 86 MET A CA 1
ATOM 678 C C . MET A 1 86 ? -7.636 -9.877 -15.819 1.00 84.25 86 MET A C 1
ATOM 680 O O . MET A 1 86 ? -7.700 -10.716 -16.709 1.00 84.25 86 MET A O 1
ATOM 684 N N . GLY A 1 87 ? -6.504 -9.617 -15.156 1.00 83.25 87 GLY A N 1
ATOM 685 C CA . GLY A 1 87 ? -5.346 -10.520 -15.190 1.00 83.25 87 GLY A CA 1
ATOM 686 C C . GLY A 1 87 ? -5.485 -11.666 -14.180 1.00 83.25 87 GLY A C 1
ATOM 687 O O . GLY A 1 87 ? -6.365 -11.614 -13.315 1.00 83.25 87 GLY A O 1
ATOM 688 N N . ALA A 1 88 ? -4.601 -12.658 -14.289 1.00 80.88 88 ALA A N 1
ATOM 689 C CA . ALA A 1 88 ? -4.509 -13.812 -13.396 1.00 80.88 88 ALA A CA 1
ATOM 690 C C . ALA A 1 88 ? -4.383 -13.421 -11.919 1.00 80.88 88 ALA A C 1
ATOM 692 O O . ALA A 1 88 ? -3.811 -12.382 -11.577 1.00 80.88 88 ALA A O 1
ATOM 693 N N . SER A 1 89 ? -4.871 -14.291 -11.036 1.00 71.56 89 SER A N 1
ATOM 694 C CA . SER A 1 89 ? -4.590 -14.208 -9.604 1.00 71.56 89 SER A CA 1
ATOM 695 C C . SER A 1 89 ? -3.258 -14.866 -9.232 1.00 71.56 89 SER A C 1
ATOM 697 O O . SER A 1 89 ? -2.713 -14.547 -8.174 1.00 71.56 89 SER A O 1
ATOM 699 N N . LYS A 1 90 ? -2.733 -15.764 -10.076 1.00 67.75 90 LYS A N 1
ATOM 700 C CA . LYS A 1 90 ? -1.385 -16.341 -9.965 1.00 67.75 90 LYS A CA 1
ATOM 701 C C . LYS A 1 90 ? -0.633 -16.256 -11.308 1.00 67.75 90 LYS A C 1
ATOM 703 O O . LYS A 1 90 ? -0.552 -17.263 -12.011 1.00 67.75 90 LYS A O 1
ATOM 708 N N . PRO A 1 91 ? -0.057 -15.101 -11.692 1.00 67.19 91 PRO A N 1
ATOM 709 C CA . PRO A 1 91 ? 0.826 -15.023 -12.861 1.00 67.19 91 PRO A CA 1
ATOM 710 C C . PRO A 1 91 ? 1.909 -16.121 -12.854 1.00 67.19 91 PRO A C 1
ATOM 712 O O . PRO A 1 91 ? 2.258 -16.650 -11.799 1.00 67.19 91 PRO A O 1
ATOM 715 N N . LYS A 1 92 ? 2.395 -16.500 -14.045 1.00 67.75 92 LYS A N 1
ATOM 716 C CA . LYS A 1 92 ? 3.128 -17.752 -14.357 1.00 67.75 92 LYS A CA 1
ATOM 717 C C . LYS A 1 92 ? 2.358 -19.067 -14.172 1.00 67.75 92 LYS A C 1
ATOM 719 O O . LYS A 1 92 ? 2.448 -19.905 -15.058 1.00 67.75 92 LYS A O 1
ATOM 724 N N . HIS A 1 93 ? 1.651 -19.272 -13.060 1.00 72.88 93 HIS A N 1
ATOM 725 C CA . HIS A 1 93 ? 0.969 -20.549 -12.780 1.00 72.88 93 HIS A CA 1
ATOM 726 C C . HIS A 1 93 ? -0.411 -20.657 -13.445 1.00 72.88 93 HIS A C 1
ATOM 728 O O . HIS A 1 93 ? -0.873 -21.750 -13.749 1.00 72.88 93 HIS A O 1
ATOM 734 N N . GLU A 1 94 ? -1.080 -19.523 -13.634 1.00 80.81 94 GLU A N 1
ATOM 735 C CA . GLU A 1 94 ? -2.419 -19.395 -14.197 1.00 80.81 94 GLU A CA 1
ATOM 736 C C . GLU A 1 94 ? -2.325 -18.577 -15.492 1.00 80.81 94 GLU A C 1
ATOM 738 O O . GLU A 1 94 ? -1.964 -17.394 -15.474 1.00 80.81 94 GLU A O 1
ATOM 743 N N . ILE A 1 95 ? -2.641 -19.212 -16.622 1.00 86.06 95 ILE A N 1
ATOM 744 C CA . ILE A 1 95 ? -2.733 -18.556 -17.927 1.00 86.06 95 ILE A CA 1
ATOM 745 C C . ILE A 1 95 ? -4.201 -18.179 -18.144 1.00 86.06 95 ILE A C 1
ATOM 747 O O . ILE A 1 95 ? -5.015 -19.022 -18.503 1.00 86.06 95 ILE A O 1
ATOM 751 N N . VAL A 1 96 ? -4.561 -16.914 -17.913 1.00 87.69 96 VAL A N 1
ATOM 752 C CA . VAL A 1 96 ? -5.940 -16.421 -18.140 1.00 87.69 96 VAL A CA 1
ATOM 753 C C . VAL A 1 96 ? -6.200 -16.016 -19.587 1.00 87.69 96 VAL A C 1
ATOM 755 O O . VAL A 1 96 ? -7.344 -15.799 -19.977 1.00 87.69 96 VAL A O 1
ATOM 758 N N . GLY A 1 97 ? -5.143 -15.857 -20.381 1.00 89.19 97 GLY A N 1
ATOM 759 C CA . GLY A 1 97 ? -5.219 -15.397 -21.757 1.00 89.19 97 GLY A CA 1
ATOM 760 C C . GLY A 1 97 ? -3.917 -15.639 -22.506 1.00 89.19 97 GLY A C 1
ATOM 761 O O . GLY A 1 97 ? -2.890 -15.987 -21.927 1.00 89.19 97 GLY A O 1
ATOM 762 N N . ASN A 1 98 ? -3.942 -15.393 -23.808 1.00 91.62 98 ASN A N 1
ATOM 763 C CA . ASN A 1 98 ? -2.777 -15.510 -24.675 1.00 91.62 98 ASN A CA 1
ATOM 764 C C . ASN A 1 98 ? -2.765 -14.350 -25.689 1.00 91.62 98 ASN A C 1
ATOM 766 O O . ASN A 1 98 ? -3.813 -13.763 -25.953 1.00 91.62 98 ASN A O 1
ATOM 770 N N . VAL A 1 99 ? -1.597 -13.994 -26.230 1.00 93.75 99 VAL A N 1
ATOM 771 C CA . VAL A 1 99 ? -1.399 -12.967 -27.274 1.00 93.75 99 VAL A CA 1
ATOM 772 C C . VAL A 1 99 ? -0.254 -13.407 -28.196 1.00 93.75 99 VAL A C 1
ATOM 774 O O . VAL A 1 99 ? 0.741 -13.967 -27.740 1.00 93.75 99 VAL A O 1
ATOM 777 N N . THR A 1 100 ? -0.367 -13.149 -29.495 1.00 94.38 100 THR A N 1
ATOM 778 C CA . THR A 1 100 ? 0.683 -13.441 -30.482 1.00 94.38 100 THR A CA 1
ATOM 779 C C . THR A 1 100 ? 1.778 -12.373 -30.505 1.00 94.38 100 THR A C 1
ATOM 781 O O . THR A 1 100 ? 1.545 -11.191 -30.232 1.00 94.38 100 THR A O 1
ATOM 784 N N . LEU A 1 101 ? 2.985 -12.749 -30.930 1.00 93.25 101 LEU A N 1
ATOM 785 C CA . LEU A 1 101 ? 4.075 -11.793 -31.169 1.00 93.25 101 LEU A CA 1
ATOM 786 C C . LEU A 1 101 ? 3.707 -10.704 -32.201 1.00 93.25 101 LEU A C 1
ATOM 788 O O . LEU A 1 101 ? 4.147 -9.561 -32.061 1.00 93.25 101 LEU A O 1
ATOM 792 N N . LYS A 1 102 ? 2.851 -11.018 -33.186 1.00 94.06 102 LYS A N 1
ATOM 793 C CA . LYS A 1 102 ? 2.317 -10.047 -34.159 1.00 94.06 102 LYS A CA 1
ATOM 794 C C . LYS A 1 102 ? 1.461 -8.979 -33.472 1.00 94.06 102 LYS A C 1
ATOM 796 O O . LYS A 1 102 ? 1.678 -7.787 -33.676 1.00 94.06 102 LYS A O 1
ATOM 801 N N . GLU A 1 103 ? 0.532 -9.386 -32.611 1.00 94.50 103 GLU A N 1
ATOM 802 C CA . GLU A 1 103 ? -0.297 -8.463 -31.824 1.00 94.50 103 GLU A CA 1
ATOM 803 C C . GLU A 1 103 ? 0.556 -7.595 -30.881 1.00 94.50 103 GLU A C 1
ATOM 805 O O . GLU A 1 103 ? 0.360 -6.380 -30.829 1.00 94.50 103 GLU A O 1
ATOM 810 N N . VAL A 1 104 ? 1.561 -8.171 -30.206 1.00 95.19 104 VAL A N 1
ATOM 811 C CA . VAL A 1 104 ? 2.529 -7.415 -29.383 1.00 95.19 104 VAL A CA 1
ATOM 812 C C . VAL A 1 104 ? 3.260 -6.345 -30.202 1.00 95.19 104 VAL A C 1
ATOM 814 O O . VAL A 1 104 ? 3.386 -5.209 -29.743 1.00 95.19 104 VAL A O 1
ATOM 817 N N . TYR A 1 105 ? 3.709 -6.676 -31.415 1.00 95.19 105 TYR A N 1
ATOM 818 C CA . TYR A 1 105 ? 4.373 -5.738 -32.325 1.00 95.19 105 TYR A CA 1
ATOM 819 C C . TYR A 1 105 ? 3.445 -4.592 -32.765 1.00 95.19 105 TYR A C 1
ATOM 821 O O . TYR A 1 105 ? 3.874 -3.437 -32.812 1.00 95.19 105 TYR A O 1
ATOM 829 N N . HIS A 1 106 ? 2.157 -4.866 -33.007 1.00 94.38 106 HIS A N 1
ATOM 830 C CA . HIS A 1 106 ? 1.172 -3.812 -33.275 1.00 94.38 106 HIS A CA 1
ATOM 831 C C . HIS A 1 106 ? 0.953 -2.896 -32.057 1.00 94.38 106 HIS A C 1
ATOM 833 O O . HIS A 1 106 ? 0.951 -1.676 -32.226 1.00 94.38 106 HIS A O 1
ATOM 839 N N . ILE A 1 107 ? 0.871 -3.432 -30.827 1.00 94.38 107 ILE A N 1
ATOM 840 C CA . ILE A 1 107 ? 0.851 -2.594 -29.608 1.00 94.38 107 ILE A CA 1
ATOM 841 C C . ILE A 1 107 ? 2.126 -1.737 -29.542 1.00 94.38 107 ILE A C 1
ATOM 843 O O . ILE A 1 107 ? 2.044 -0.539 -29.276 1.00 94.38 107 ILE A O 1
ATOM 847 N N . ALA A 1 108 ? 3.301 -2.317 -29.807 1.00 94.12 108 ALA A N 1
ATOM 848 C CA . ALA A 1 108 ? 4.573 -1.599 -29.763 1.00 94.12 108 ALA A CA 1
ATOM 849 C C . ALA A 1 108 ? 4.619 -0.433 -30.766 1.00 94.12 108 ALA A C 1
ATOM 851 O O . ALA A 1 108 ? 5.019 0.665 -30.381 1.00 94.12 108 ALA A O 1
ATOM 852 N N . LYS A 1 109 ? 4.129 -0.633 -32.000 1.00 92.62 109 LYS A N 1
ATOM 853 C CA . LYS A 1 109 ? 3.981 0.434 -33.009 1.00 92.62 109 LYS A CA 1
ATOM 854 C C . LYS A 1 109 ? 2.997 1.528 -32.590 1.00 92.62 109 LYS A C 1
ATOM 856 O O . LYS A 1 109 ? 3.267 2.698 -32.825 1.00 92.62 109 LYS A O 1
ATOM 861 N N . CYS A 1 110 ? 1.888 1.195 -31.929 1.00 90.31 110 CYS A N 1
ATOM 862 C CA . CYS A 1 110 ? 1.009 2.228 -31.369 1.00 90.31 110 CYS A CA 1
ATOM 863 C C . CYS A 1 110 ? 1.696 3.015 -30.241 1.00 90.31 110 CYS A C 1
ATOM 865 O O . CYS A 1 110 ? 1.495 4.221 -30.122 1.00 90.31 110 CYS A O 1
ATOM 867 N N . LYS A 1 111 ? 2.500 2.346 -29.403 1.00 90.69 111 LYS A N 1
ATOM 868 C CA . LYS A 1 111 ? 3.111 2.956 -28.215 1.00 90.69 111 LYS A CA 1
ATOM 869 C C . LYS A 1 111 ? 4.426 3.699 -28.471 1.00 90.69 111 LYS A C 1
ATOM 871 O O . LYS A 1 111 ? 4.747 4.566 -27.668 1.00 90.69 111 LYS A O 1
ATOM 876 N N . CYS A 1 112 ? 5.171 3.438 -29.548 1.00 90.38 112 CYS A N 1
ATOM 877 C CA . CYS A 1 112 ? 6.425 4.162 -29.823 1.00 90.38 112 CYS A CA 1
ATOM 878 C C . CYS A 1 112 ? 6.227 5.669 -30.083 1.00 90.38 112 CYS A C 1
ATOM 880 O O . CYS A 1 112 ? 7.162 6.442 -29.907 1.00 90.38 112 CYS A O 1
ATOM 882 N N . MET A 1 113 ? 5.003 6.088 -30.423 1.00 84.44 113 MET A N 1
ATOM 883 C CA . MET A 1 113 ? 4.615 7.496 -30.572 1.00 84.44 113 MET A CA 1
ATOM 884 C C . MET A 1 113 ? 4.358 8.210 -29.226 1.00 84.44 113 MET A C 1
ATOM 886 O O . MET A 1 113 ? 4.151 9.423 -29.204 1.00 84.44 113 MET A O 1
ATOM 890 N N . ASP A 1 114 ? 4.352 7.495 -28.092 1.00 87.56 114 ASP A N 1
ATOM 891 C CA . ASP A 1 114 ? 4.253 8.120 -26.769 1.00 87.56 114 ASP A CA 1
ATOM 892 C C . ASP A 1 114 ? 5.533 8.938 -26.482 1.00 87.56 114 ASP A C 1
ATOM 894 O O . ASP A 1 114 ? 6.624 8.369 -26.527 1.00 87.56 114 ASP A O 1
ATOM 898 N N . PRO A 1 115 ? 5.449 10.211 -26.043 1.00 83.50 115 PRO A N 1
ATOM 899 C CA . PRO A 1 115 ? 6.626 11.030 -25.728 1.00 83.50 115 PRO A CA 1
ATOM 900 C C . PRO A 1 115 ? 7.740 10.390 -24.859 1.00 83.50 115 PRO A C 1
ATOM 902 O O . PRO A 1 115 ? 8.902 10.651 -25.144 1.00 83.50 115 PRO A O 1
ATOM 905 N N . PRO A 1 116 ? 7.470 9.562 -23.821 1.00 80.56 116 PRO A N 1
ATOM 906 C CA . PRO A 1 116 ? 8.520 8.857 -23.063 1.00 80.56 116 PRO A CA 1
ATOM 907 C C . PRO A 1 116 ? 9.111 7.604 -23.747 1.00 80.56 116 PRO A C 1
ATOM 909 O O . PRO A 1 116 ? 9.887 6.894 -23.108 1.00 80.56 116 PRO A O 1
ATOM 912 N N . LEU A 1 117 ? 8.702 7.270 -24.976 1.00 86.00 117 LEU A N 1
ATOM 913 C CA . LEU A 1 117 ? 9.175 6.107 -25.743 1.00 86.00 117 LEU A CA 1
ATOM 914 C C . LEU A 1 117 ? 9.832 6.486 -27.086 1.00 86.00 117 LEU A C 1
ATOM 916 O O . LEU A 1 117 ? 10.349 5.602 -27.769 1.00 86.00 117 LEU A O 1
ATOM 920 N N . ILE A 1 118 ? 9.867 7.778 -27.432 1.00 84.81 118 ILE A N 1
ATOM 921 C CA . ILE A 1 118 ? 10.616 8.308 -28.581 1.00 84.81 118 ILE A CA 1
ATOM 922 C C . ILE A 1 118 ? 12.103 7.939 -28.435 1.00 84.81 118 ILE A C 1
ATOM 924 O O . ILE A 1 118 ? 12.656 7.992 -27.338 1.00 84.81 118 ILE A O 1
ATOM 928 N N . GLY A 1 119 ? 12.736 7.527 -29.537 1.00 81.06 119 GLY A N 1
ATOM 929 C CA . GLY A 1 119 ? 14.140 7.094 -29.571 1.00 81.06 119 GLY A CA 1
ATOM 930 C C . GLY A 1 119 ? 14.410 5.687 -29.018 1.00 81.06 119 GLY A C 1
ATOM 931 O O . GLY A 1 119 ? 15.516 5.182 -29.178 1.00 81.06 119 GLY A O 1
ATOM 932 N N . ILE A 1 120 ? 13.429 5.011 -28.406 1.00 85.56 120 ILE A N 1
ATOM 933 C CA . ILE A 1 120 ? 13.621 3.652 -27.878 1.00 85.56 120 ILE A CA 1
ATOM 934 C C . ILE A 1 120 ? 13.413 2.615 -28.998 1.00 85.56 120 ILE A C 1
ATOM 936 O O . ILE A 1 120 ? 12.331 2.585 -29.590 1.00 85.56 120 ILE A O 1
ATOM 940 N N . PRO A 1 121 ? 14.377 1.705 -29.259 1.00 88.56 121 PRO A N 1
ATOM 941 C CA . PRO A 1 121 ? 14.230 0.675 -30.283 1.00 88.56 121 PRO A CA 1
ATOM 942 C C . PRO A 1 121 ? 12.987 -0.200 -30.082 1.00 88.56 121 PRO A C 1
ATOM 944 O O . PRO A 1 121 ? 12.693 -0.662 -28.974 1.00 88.56 121 PRO A O 1
ATOM 947 N N . LEU A 1 122 ? 12.272 -0.486 -31.174 1.00 89.44 122 LEU A N 1
ATOM 948 C CA . LEU A 1 122 ? 10.962 -1.147 -31.129 1.00 89.44 122 LEU A CA 1
ATOM 949 C C . LEU A 1 122 ? 10.999 -2.521 -30.433 1.00 89.44 122 LEU A C 1
ATOM 951 O O . LEU A 1 122 ? 10.058 -2.868 -29.720 1.00 89.44 122 LEU A O 1
ATOM 955 N N . TYR A 1 123 ? 12.101 -3.273 -30.552 1.00 87.19 123 TYR A N 1
ATOM 956 C CA . TYR A 1 123 ? 12.267 -4.564 -29.870 1.00 87.19 123 TYR A CA 1
ATOM 957 C C . TYR A 1 123 ? 12.274 -4.429 -28.334 1.00 87.19 123 TYR A C 1
ATOM 959 O O . TYR A 1 123 ? 11.745 -5.297 -27.636 1.00 87.19 123 TYR A O 1
ATOM 967 N N . VAL A 1 124 ? 12.795 -3.321 -27.789 1.00 85.62 124 VAL A N 1
ATOM 968 C CA . VAL A 1 124 ? 12.767 -3.019 -26.347 1.00 85.62 124 VAL A CA 1
ATOM 969 C C . VAL A 1 124 ? 11.336 -2.717 -25.901 1.00 85.62 124 VAL A C 1
ATOM 971 O O . VAL A 1 124 ? 10.911 -3.162 -24.832 1.00 85.62 124 VAL A O 1
ATOM 974 N N . ILE A 1 125 ? 10.561 -2.013 -26.732 1.00 89.50 125 ILE A N 1
ATOM 975 C CA . ILE A 1 125 ? 9.138 -1.740 -26.483 1.00 89.50 125 ILE A CA 1
ATOM 976 C C . ILE A 1 125 ? 8.340 -3.056 -26.501 1.00 89.50 125 ILE A C 1
ATOM 978 O O . ILE A 1 125 ? 7.583 -3.312 -25.561 1.00 89.50 125 ILE A O 1
ATOM 982 N N . CYS A 1 126 ? 8.582 -3.944 -27.474 1.00 92.06 126 CYS A N 1
ATOM 983 C CA . CYS A 1 126 ? 8.030 -5.303 -27.485 1.00 92.06 126 CYS A CA 1
ATOM 984 C C . CYS A 1 126 ? 8.392 -6.076 -26.204 1.00 92.06 126 CYS A C 1
ATOM 986 O O . CYS A 1 126 ? 7.493 -6.578 -25.533 1.00 92.06 126 CYS A O 1
ATOM 988 N N . LYS A 1 127 ? 9.671 -6.111 -25.795 1.00 86.12 127 LYS A N 1
ATOM 989 C CA . LYS A 1 127 ? 10.129 -6.802 -24.570 1.00 86.12 127 LYS A CA 1
ATOM 990 C C . LYS A 1 127 ? 9.417 -6.282 -23.308 1.00 86.12 127 LYS A C 1
ATOM 992 O O . LYS A 1 127 ? 8.994 -7.080 -22.472 1.00 86.12 127 LYS A O 1
ATOM 997 N N . ARG A 1 128 ? 9.191 -4.964 -23.199 1.00 86.25 128 ARG A N 1
ATOM 998 C CA . ARG A 1 128 ? 8.400 -4.340 -22.112 1.00 86.25 128 ARG A CA 1
ATOM 999 C C . ARG A 1 128 ? 6.921 -4.761 -22.140 1.00 86.25 128 ARG A C 1
ATOM 1001 O O . ARG A 1 128 ? 6.330 -4.989 -21.083 1.00 86.25 128 ARG A O 1
ATOM 1008 N N . ILE A 1 129 ? 6.318 -4.893 -23.323 1.00 91.31 129 ILE A N 1
ATOM 1009 C CA . ILE A 1 129 ? 4.925 -5.351 -23.479 1.00 91.31 129 ILE A CA 1
ATOM 1010 C C . ILE A 1 129 ? 4.797 -6.846 -23.149 1.00 91.31 129 ILE A C 1
ATOM 1012 O O . ILE A 1 129 ? 3.863 -7.208 -22.439 1.00 91.31 129 ILE A O 1
ATOM 1016 N N . ILE A 1 130 ? 5.752 -7.690 -23.554 1.00 89.88 130 ILE A N 1
ATOM 1017 C CA . ILE A 1 130 ? 5.798 -9.123 -23.195 1.00 89.88 130 ILE A CA 1
ATOM 1018 C C . ILE A 1 130 ? 5.905 -9.296 -21.675 1.00 89.88 130 ILE A C 1
ATOM 1020 O O . ILE A 1 130 ? 5.129 -10.046 -21.088 1.00 89.88 130 ILE A O 1
ATOM 1024 N N . GLY A 1 131 ? 6.791 -8.545 -21.010 1.00 83.06 131 GLY A N 1
ATOM 1025 C CA . GLY A 1 131 ? 6.852 -8.530 -19.544 1.00 83.06 131 GLY A CA 1
ATOM 1026 C C . GLY A 1 131 ? 5.523 -8.104 -18.906 1.00 83.06 131 GLY A C 1
ATOM 1027 O O . GLY A 1 131 ? 5.077 -8.713 -17.937 1.00 83.06 131 GLY A O 1
ATOM 1028 N N . THR A 1 132 ? 4.838 -7.116 -19.491 1.00 87.31 132 THR A N 1
ATOM 1029 C CA . THR A 1 132 ? 3.504 -6.699 -19.022 1.00 87.31 132 THR A CA 1
ATOM 1030 C C . THR A 1 132 ? 2.460 -7.807 -19.200 1.00 87.31 132 THR A C 1
ATOM 1032 O O . THR A 1 132 ? 1.654 -8.015 -18.300 1.00 87.31 132 THR A O 1
ATOM 1035 N N . ALA A 1 133 ? 2.473 -8.531 -20.323 1.00 89.50 133 ALA A N 1
ATOM 1036 C CA . ALA A 1 133 ? 1.559 -9.644 -20.580 1.00 89.50 133 ALA A CA 1
ATOM 1037 C C . ALA A 1 133 ? 1.766 -10.777 -19.566 1.00 89.50 133 ALA A C 1
ATOM 1039 O O . ALA A 1 133 ? 0.821 -11.181 -18.886 1.00 89.50 133 ALA A O 1
ATOM 1040 N N . ASN A 1 134 ? 3.015 -11.194 -19.362 1.00 85.06 134 ASN A N 1
ATOM 1041 C CA . ASN A 1 134 ? 3.340 -12.275 -18.440 1.00 85.06 134 ASN A CA 1
ATOM 1042 C C . ASN A 1 134 ? 2.981 -11.924 -16.977 1.00 85.06 134 ASN A C 1
ATOM 1044 O O . ASN A 1 134 ? 2.436 -12.772 -16.272 1.00 85.06 134 ASN A O 1
ATOM 1048 N N . ALA A 1 135 ? 3.169 -10.669 -16.535 1.00 77.31 135 ALA A N 1
ATOM 1049 C CA . ALA A 1 135 ? 2.686 -10.189 -15.225 1.00 77.31 135 ALA A CA 1
ATOM 1050 C C . ALA A 1 135 ? 1.158 -10.206 -15.071 1.00 77.31 135 ALA A C 1
ATOM 1052 O O . ALA A 1 135 ? 0.653 -10.182 -13.953 1.00 77.31 135 ALA A O 1
ATOM 1053 N N . MET A 1 136 ? 0.408 -10.236 -16.172 1.00 84.62 136 MET A N 1
ATOM 1054 C CA . MET A 1 136 ? -1.050 -10.356 -16.160 1.00 84.62 136 MET A CA 1
ATOM 1055 C C . MET A 1 136 ? -1.527 -11.810 -16.296 1.00 84.62 136 MET A C 1
ATOM 1057 O O . MET A 1 136 ? -2.733 -12.027 -16.387 1.00 84.62 136 MET A O 1
ATOM 1061 N N . GLY A 1 137 ? -0.616 -12.792 -16.331 1.00 85.25 137 GLY A N 1
ATOM 1062 C CA . GLY A 1 137 ? -0.935 -14.184 -16.670 1.00 85.25 137 GLY A CA 1
ATOM 1063 C C . GLY A 1 137 ? -1.415 -14.351 -18.115 1.00 85.25 137 GLY A C 1
ATOM 1064 O O . GLY A 1 137 ? -2.231 -15.221 -18.403 1.00 85.25 137 GLY A O 1
ATOM 1065 N N . ILE A 1 138 ? -0.956 -13.480 -19.018 1.00 90.38 138 ILE A N 1
ATOM 1066 C CA . ILE A 1 138 ? -1.243 -13.545 -20.450 1.00 90.38 138 ILE A CA 1
ATOM 1067 C C . ILE A 1 138 ? 0.003 -14.101 -21.145 1.00 90.38 138 ILE A C 1
ATOM 1069 O O . ILE A 1 138 ? 1.013 -13.406 -21.248 1.00 90.38 138 ILE A O 1
ATOM 1073 N N . ALA A 1 139 ? -0.061 -15.348 -21.610 1.00 89.81 139 ALA A N 1
ATOM 1074 C CA . ALA A 1 139 ? 1.054 -16.000 -22.294 1.00 89.81 139 ALA A CA 1
ATOM 1075 C C . ALA A 1 139 ? 1.324 -15.355 -23.664 1.00 89.81 139 ALA A C 1
ATOM 1077 O O . ALA A 1 139 ? 0.381 -15.025 -24.384 1.00 89.81 139 ALA A O 1
ATOM 1078 N N . VAL A 1 140 ? 2.593 -15.229 -24.065 1.00 91.62 140 VAL A N 1
ATOM 1079 C CA . VAL A 1 140 ? 2.965 -14.729 -25.400 1.00 91.62 140 VAL A CA 1
ATOM 1080 C C . VAL A 1 140 ? 3.592 -15.838 -26.238 1.00 91.62 140 VAL A C 1
ATOM 1082 O O . VAL A 1 140 ? 4.575 -16.448 -25.827 1.00 91.62 140 VAL A O 1
ATOM 1085 N N . THR A 1 141 ? 3.037 -16.081 -27.424 1.00 91.88 141 THR A N 1
ATOM 1086 C CA . THR A 1 141 ? 3.425 -17.180 -28.329 1.00 91.88 141 THR A CA 1
ATOM 1087 C C . THR A 1 141 ? 3.556 -16.698 -29.7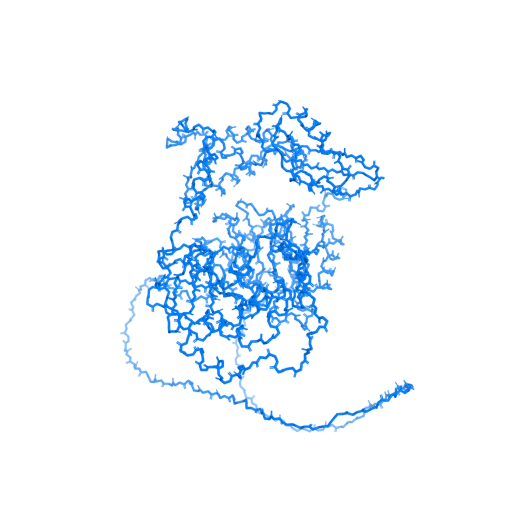80 1.00 91.88 141 THR A C 1
ATOM 1089 O O . THR A 1 141 ? 3.210 -15.561 -30.108 1.00 91.88 141 THR A O 1
ATOM 1092 N N . ARG A 1 142 ? 4.083 -17.545 -30.679 1.00 89.50 142 ARG A N 1
ATOM 1093 C CA . ARG A 1 142 ? 4.084 -17.256 -32.128 1.00 89.50 142 ARG A CA 1
ATOM 1094 C C . ARG A 1 142 ? 2.657 -17.296 -32.689 1.00 89.50 142 ARG A C 1
ATOM 1096 O O . ARG A 1 142 ? 2.213 -16.322 -33.288 1.00 89.50 142 ARG A O 1
ATOM 1103 N N . GLU A 1 143 ? 1.935 -18.376 -32.396 1.00 88.31 143 GLU A N 1
ATOM 1104 C CA . GLU A 1 143 ? 0.544 -18.615 -32.796 1.00 88.31 143 GLU A CA 1
ATOM 1105 C C . GLU A 1 143 ? -0.393 -18.752 -31.590 1.00 88.31 143 GLU A C 1
ATOM 1107 O O . GLU A 1 143 ? 0.053 -18.899 -30.452 1.00 88.31 143 GLU A O 1
ATOM 1112 N N . LEU A 1 144 ? -1.702 -18.729 -31.843 1.00 86.56 144 LEU A N 1
ATOM 1113 C CA . LEU A 1 144 ? -2.741 -18.913 -30.831 1.00 86.56 144 LEU A CA 1
ATOM 1114 C C . LEU A 1 144 ? -2.745 -20.359 -30.301 1.00 86.56 144 LEU A C 1
ATOM 1116 O O . LEU A 1 144 ? -3.049 -21.299 -31.047 1.00 86.56 144 LEU A O 1
ATOM 1120 N N . LEU A 1 145 ? -2.468 -20.517 -29.000 1.00 86.62 145 LEU A N 1
ATOM 1121 C CA . LEU A 1 145 ? -2.636 -21.784 -28.273 1.00 86.62 145 LEU A CA 1
ATOM 1122 C C . LEU A 1 145 ? -4.067 -22.332 -28.471 1.00 86.62 145 LEU A C 1
ATOM 1124 O O . LEU A 1 145 ? -4.998 -21.523 -28.423 1.00 86.62 145 LEU A O 1
ATOM 1128 N N . PRO A 1 146 ? -4.277 -23.654 -28.661 1.00 83.75 146 PRO A N 1
ATOM 1129 C CA . PRO A 1 146 ? -5.580 -24.224 -29.033 1.00 83.75 146 PRO A CA 1
ATOM 1130 C C . PRO A 1 146 ? -6.752 -23.779 -28.148 1.00 83.75 146 PRO A C 1
ATOM 1132 O O . PRO A 1 146 ? -7.768 -23.316 -28.666 1.00 83.75 146 PRO A O 1
ATOM 1135 N N . GLU A 1 147 ? -6.567 -23.814 -26.827 1.00 81.69 147 GLU A N 1
ATOM 1136 C CA . GLU A 1 147 ? -7.506 -23.324 -25.803 1.00 81.69 147 GLU A CA 1
ATOM 1137 C C . GLU A 1 147 ? -7.991 -21.888 -26.079 1.00 81.69 147 GLU A C 1
ATOM 1139 O O . GLU A 1 147 ? -9.175 -21.572 -25.972 1.00 81.69 147 GLU A O 1
ATOM 1144 N N . PHE A 1 148 ? -7.071 -21.020 -26.507 1.00 80.88 148 PHE A N 1
ATOM 1145 C CA . PHE A 1 148 ? -7.288 -19.590 -26.715 1.00 80.88 148 PHE A CA 1
ATOM 1146 C C . PHE A 1 148 ? -7.577 -19.214 -28.175 1.00 80.88 148 PHE A C 1
ATOM 1148 O O . PHE A 1 148 ? -7.689 -18.017 -28.464 1.00 80.88 148 PHE A O 1
ATOM 1155 N N . ARG A 1 149 ? -7.727 -20.194 -29.083 1.00 72.62 149 ARG A N 1
ATOM 1156 C CA . ARG A 1 149 ? -8.253 -19.976 -30.447 1.00 72.62 149 ARG A CA 1
ATOM 1157 C C . ARG A 1 149 ? -9.729 -19.578 -30.409 1.00 72.62 149 ARG A C 1
ATOM 1159 O O . ARG A 1 149 ? -10.148 -18.734 -31.188 1.00 72.62 149 ARG A O 1
ATOM 1166 N N . LYS A 1 150 ? -10.499 -20.075 -29.432 1.00 63.53 150 LYS A N 1
ATOM 1167 C CA . LYS A 1 150 ? -11.914 -19.716 -29.191 1.00 63.53 150 LYS A CA 1
ATOM 1168 C C . LYS A 1 150 ? -12.123 -18.307 -28.600 1.00 63.53 150 LYS A C 1
ATOM 1170 O O . LYS A 1 150 ? -13.138 -18.044 -27.960 1.00 63.53 150 LYS A O 1
ATOM 1175 N N . ARG A 1 151 ? -11.185 -17.376 -28.804 1.00 62.94 151 ARG A N 1
ATOM 1176 C CA . ARG A 1 151 ? -11.281 -15.996 -28.297 1.00 62.94 151 ARG A CA 1
ATOM 1177 C C . ARG A 1 151 ? -12.519 -15.266 -28.824 1.00 62.94 151 ARG A C 1
ATOM 1179 O O . ARG A 1 151 ? -13.063 -14.412 -28.130 1.00 62.94 151 ARG A O 1
ATOM 1186 N N . ASP A 1 152 ? -12.971 -15.574 -30.037 1.00 55.81 152 ASP A N 1
ATOM 1187 C CA . ASP A 1 152 ? -13.840 -14.654 -30.768 1.00 55.81 152 ASP A CA 1
ATOM 1188 C C . ASP A 1 152 ? -15.270 -14.484 -30.233 1.00 55.81 152 ASP A C 1
ATOM 1190 O O . ASP A 1 152 ? -15.884 -13.442 -30.489 1.00 55.81 152 ASP A O 1
ATOM 1194 N N . TYR A 1 153 ? -15.748 -15.401 -29.388 1.00 64.56 153 TYR A N 1
ATOM 1195 C CA . TYR A 1 153 ? -17.100 -15.365 -28.819 1.00 64.56 153 TYR A CA 1
ATOM 1196 C C . TYR A 1 153 ? -17.334 -14.235 -27.792 1.00 64.56 153 TYR A C 1
ATOM 1198 O O . TYR A 1 153 ? -18.440 -13.698 -27.715 1.00 64.56 153 TYR A O 1
ATOM 1206 N N . THR A 1 154 ? -16.327 -13.807 -27.015 1.00 70.75 154 THR A N 1
ATOM 1207 C CA . THR A 1 154 ? -16.510 -12.733 -26.015 1.00 70.75 154 THR A CA 1
ATOM 1208 C C . THR A 1 154 ? -16.410 -11.344 -26.646 1.00 70.75 154 THR A C 1
ATOM 1210 O O . THR A 1 154 ? -15.320 -10.842 -26.938 1.00 70.75 154 THR A O 1
ATOM 1213 N N . LYS A 1 155 ? -17.558 -10.678 -26.839 1.00 78.19 155 LYS A N 1
ATOM 1214 C CA . LYS A 1 155 ? -17.623 -9.292 -27.341 1.00 78.19 155 LYS A CA 1
ATOM 1215 C C . LYS A 1 155 ? -16.843 -8.336 -26.430 1.00 78.19 155 LYS A C 1
ATOM 1217 O O . LYS A 1 155 ? -17.060 -8.278 -25.222 1.00 78.19 155 LYS A O 1
ATOM 1222 N N . VAL A 1 156 ? -15.974 -7.520 -27.031 1.00 77.25 156 VAL A N 1
ATOM 1223 C CA . VAL A 1 156 ? -15.028 -6.627 -26.331 1.00 77.25 156 VAL A CA 1
ATOM 1224 C C . VAL A 1 156 ? -15.704 -5.633 -25.370 1.00 77.25 156 VAL A C 1
ATOM 1226 O O . VAL A 1 156 ? -15.103 -5.254 -24.361 1.00 77.25 156 VAL A O 1
ATOM 1229 N N . SER A 1 157 ? -16.946 -5.232 -25.656 1.00 78.19 157 SER A N 1
ATOM 1230 C CA . SER A 1 157 ? -17.783 -4.374 -24.807 1.00 78.19 157 SER A CA 1
ATOM 1231 C C . SER A 1 157 ? -18.203 -5.039 -23.489 1.00 78.19 157 SER A C 1
ATOM 1233 O O . SER A 1 157 ? -18.282 -4.359 -22.468 1.00 78.19 157 SER A O 1
ATOM 1235 N N . HIS A 1 158 ? -18.406 -6.361 -23.466 1.00 84.19 158 HIS A N 1
ATOM 1236 C CA . HIS A 1 158 ? -18.859 -7.084 -22.270 1.00 84.19 158 HIS A CA 1
ATOM 1237 C C . HIS A 1 158 ? -17.741 -7.211 -21.217 1.00 84.19 158 HIS A C 1
ATOM 1239 O O . HIS A 1 158 ? -18.026 -7.331 -20.028 1.00 84.19 158 HIS A O 1
ATOM 1245 N N . LEU A 1 159 ? -16.466 -7.108 -21.621 1.00 83.69 159 LEU A N 1
ATOM 1246 C CA . LEU A 1 159 ? -15.297 -7.295 -20.746 1.00 83.69 159 LEU A CA 1
ATOM 1247 C C . LEU A 1 159 ? -15.246 -6.339 -19.546 1.00 83.69 159 LEU A C 1
ATOM 1249 O O . LEU A 1 159 ? -14.661 -6.682 -18.518 1.00 83.69 159 LEU A O 1
ATOM 1253 N N . ASP A 1 160 ? -15.820 -5.139 -19.657 1.00 82.50 160 ASP A N 1
ATOM 1254 C CA . ASP A 1 160 ? -15.861 -4.196 -18.534 1.00 82.50 160 ASP A CA 1
ATOM 1255 C C . ASP A 1 160 ? -17.092 -4.385 -17.642 1.00 82.50 160 ASP A C 1
ATOM 1257 O O . ASP A 1 160 ? -17.024 -4.011 -16.473 1.00 82.50 160 ASP A O 1
ATOM 1261 N N . GLN A 1 161 ? -18.160 -5.029 -18.133 1.00 85.31 161 GLN A N 1
ATOM 1262 C CA . GLN A 1 161 ? -19.242 -5.523 -17.279 1.00 85.31 161 GLN A CA 1
ATOM 1263 C C . GLN A 1 161 ? -18.757 -6.745 -16.492 1.00 85.31 161 GLN A C 1
ATOM 1265 O O . GLN A 1 161 ? -18.685 -6.655 -15.272 1.00 85.31 161 GLN A O 1
ATOM 1270 N N . MET A 1 162 ? -18.208 -7.767 -17.162 1.00 84.81 162 MET A N 1
ATOM 1271 C CA . MET A 1 162 ? -17.576 -8.932 -16.514 1.00 84.81 162 MET A CA 1
ATOM 1272 C C . MET A 1 162 ? -16.539 -8.524 -15.451 1.00 84.81 162 MET A C 1
ATOM 1274 O O . MET A 1 162 ? -16.415 -9.155 -14.405 1.00 84.81 162 MET A O 1
ATOM 1278 N N . LYS A 1 163 ? -15.798 -7.428 -15.673 1.00 84.38 163 LYS A N 1
ATOM 1279 C CA . LYS A 1 163 ? -14.873 -6.859 -14.680 1.00 84.38 163 LYS A CA 1
ATOM 1280 C C . LYS A 1 163 ? -15.582 -6.273 -13.450 1.00 84.38 163 LYS A C 1
ATOM 1282 O O . LYS A 1 163 ? -15.027 -6.363 -12.356 1.00 84.38 163 LYS A O 1
ATOM 1287 N N . LYS A 1 164 ? -16.750 -5.635 -13.596 1.00 83.69 164 LYS A N 1
ATOM 1288 C CA . LYS A 1 164 ? -17.593 -5.238 -12.451 1.00 83.69 164 LYS A CA 1
ATOM 1289 C C . LYS A 1 164 ? -18.114 -6.482 -11.737 1.00 83.69 164 LYS A C 1
ATOM 1291 O O . LYS A 1 164 ? -18.008 -6.539 -10.520 1.00 83.69 164 LYS A O 1
ATOM 1296 N N . ASP A 1 165 ? -18.586 -7.473 -12.482 1.00 84.38 165 ASP A N 1
ATOM 1297 C CA . ASP A 1 165 ? -19.221 -8.675 -11.935 1.00 84.38 165 ASP A CA 1
ATOM 1298 C C . ASP A 1 165 ? -18.216 -9.484 -11.096 1.00 84.38 165 ASP A C 1
ATOM 1300 O O . ASP A 1 165 ? -18.460 -9.733 -9.919 1.00 84.38 165 ASP A O 1
ATOM 1304 N N . ILE A 1 166 ? -17.007 -9.734 -11.617 1.00 82.69 166 ILE A N 1
ATOM 1305 C CA . ILE A 1 166 ? -15.893 -10.355 -10.867 1.00 82.69 166 ILE A CA 1
ATOM 1306 C C . ILE A 1 166 ? -15.499 -9.516 -9.637 1.00 82.69 166 ILE A C 1
ATOM 1308 O O . ILE A 1 166 ? -15.147 -10.062 -8.591 1.00 82.69 166 ILE A O 1
ATOM 1312 N N . ARG A 1 167 ? -15.558 -8.178 -9.714 1.00 80.06 167 ARG A N 1
ATOM 1313 C CA . ARG A 1 167 ? -15.307 -7.301 -8.553 1.00 80.06 167 ARG A CA 1
ATOM 1314 C C . ARG A 1 167 ? -16.413 -7.394 -7.502 1.00 80.06 167 ARG A C 1
ATOM 1316 O O . ARG A 1 167 ? -16.099 -7.301 -6.321 1.00 80.06 167 ARG A O 1
ATOM 1323 N N . MET A 1 168 ? -17.670 -7.568 -7.903 1.00 78.12 168 MET A N 1
ATOM 1324 C CA . MET A 1 168 ? -18.785 -7.799 -6.981 1.00 78.12 168 MET A CA 1
ATOM 1325 C C . MET A 1 168 ? -18.687 -9.194 -6.358 1.00 78.12 168 MET A C 1
ATOM 1327 O O . MET A 1 168 ? -18.764 -9.302 -5.141 1.00 78.12 168 MET A O 1
ATOM 1331 N N . GLN A 1 169 ? -18.366 -10.221 -7.147 1.00 78.50 169 GLN A N 1
ATOM 1332 C CA . GLN A 1 169 ? -18.129 -11.586 -6.670 1.00 78.50 169 GLN A CA 1
ATOM 1333 C C . GLN A 1 169 ? -16.983 -11.655 -5.645 1.00 78.50 169 GLN A C 1
ATOM 1335 O O . GLN A 1 169 ? -17.108 -12.311 -4.613 1.00 78.50 169 GLN A O 1
ATOM 1340 N N . ARG A 1 170 ? -15.886 -10.915 -5.872 1.00 75.12 170 ARG A N 1
ATOM 1341 C CA . ARG A 1 170 ? -14.782 -10.770 -4.900 1.00 75.12 170 ARG A CA 1
ATOM 1342 C C . ARG A 1 170 ? -15.160 -9.957 -3.654 1.00 75.12 170 ARG A C 1
ATOM 1344 O O . ARG A 1 170 ? -14.542 -10.156 -2.617 1.00 75.12 170 ARG A O 1
ATOM 1351 N N . LYS A 1 171 ? -16.158 -9.065 -3.719 1.00 70.88 171 LYS A N 1
ATOM 1352 C CA . LYS A 1 171 ? -16.716 -8.391 -2.526 1.00 70.88 171 LYS A CA 1
ATOM 1353 C C . LYS A 1 171 ? -17.640 -9.311 -1.725 1.00 70.88 171 LYS A C 1
ATOM 1355 O O . LYS A 1 171 ? -17.640 -9.237 -0.503 1.00 70.88 171 LYS A O 1
ATOM 1360 N N . SER A 1 172 ? -18.421 -10.157 -2.397 1.00 76.19 172 SER A N 1
ATOM 1361 C CA . SER A 1 172 ? -19.296 -11.147 -1.754 1.00 76.19 172 SER A CA 1
ATOM 1362 C C . SER A 1 172 ? -18.556 -12.405 -1.292 1.00 76.19 172 SER A C 1
ATOM 1364 O O . SER A 1 172 ? -19.157 -13.226 -0.602 1.00 76.19 172 SER A O 1
ATOM 1366 N N . GLN A 1 173 ? -17.279 -12.569 -1.663 1.00 81.62 173 GLN A N 1
ATOM 1367 C CA . GLN A 1 173 ? -16.440 -13.675 -1.211 1.00 81.62 173 GLN A CA 1
ATOM 1368 C C . GLN A 1 173 ? -16.472 -13.770 0.319 1.00 81.62 173 GLN A C 1
ATOM 1370 O O . GLN A 1 173 ? -16.358 -12.768 1.033 1.00 81.62 173 GLN A O 1
ATOM 1375 N N . LYS A 1 174 ? -16.666 -14.996 0.805 1.00 89.81 174 LYS A N 1
ATOM 1376 C CA . LYS A 1 174 ? -16.652 -15.307 2.228 1.00 89.81 174 LYS A CA 1
ATOM 1377 C C . LYS A 1 174 ? -15.244 -15.652 2.693 1.00 89.81 174 LYS A C 1
ATOM 1379 O O . LYS A 1 174 ? -14.457 -16.197 1.923 1.00 89.81 174 LYS A O 1
ATOM 1384 N N . LEU A 1 175 ? -14.968 -15.321 3.948 1.00 92.25 175 LEU A N 1
ATOM 1385 C CA . LEU A 1 175 ? -13.768 -15.714 4.671 1.00 92.25 175 LEU A CA 1
ATOM 1386 C C . LEU A 1 175 ? -13.752 -17.234 4.824 1.00 92.25 175 LEU A C 1
ATOM 1388 O O . LEU A 1 175 ? -14.738 -17.828 5.279 1.00 92.25 175 LEU A O 1
ATOM 1392 N N . ALA A 1 176 ? -12.639 -17.841 4.437 1.00 91.94 176 ALA A N 1
ATOM 1393 C CA . ALA A 1 176 ? -12.393 -19.263 4.574 1.00 91.94 176 ALA A CA 1
ATOM 1394 C C . ALA A 1 176 ? -11.488 -19.551 5.779 1.00 91.94 176 ALA A C 1
ATOM 1396 O O . ALA A 1 176 ? -10.886 -18.662 6.385 1.00 91.94 176 ALA A O 1
ATOM 1397 N N . GLU A 1 177 ? -11.360 -20.831 6.107 1.00 93.38 177 GLU A N 1
ATOM 1398 C CA . GLU A 1 177 ? -10.294 -21.281 6.990 1.00 93.38 177 GLU A CA 1
ATOM 1399 C C . GLU A 1 177 ? -8.921 -21.083 6.319 1.00 93.38 177 GLU A C 1
ATOM 1401 O O . GLU A 1 177 ? -8.777 -21.188 5.101 1.00 93.38 177 GLU A O 1
ATOM 1406 N N . HIS A 1 178 ? -7.918 -20.752 7.129 1.00 91.25 178 HIS A N 1
ATOM 1407 C CA . HIS A 1 178 ? -6.553 -20.365 6.760 1.00 91.25 178 HIS A CA 1
ATOM 1408 C C . HIS A 1 178 ? -6.379 -19.033 6.009 1.00 91.25 178 HIS A C 1
ATOM 1410 O O . HIS A 1 178 ? -5.232 -18.674 5.726 1.00 91.25 178 HIS A O 1
ATOM 1416 N N . ASP A 1 179 ? -7.441 -18.258 5.760 1.00 91.75 179 ASP A N 1
ATOM 1417 C CA . ASP A 1 179 ? -7.303 -16.866 5.308 1.00 91.75 179 ASP A CA 1
ATOM 1418 C C . ASP A 1 179 ? -6.588 -16.013 6.377 1.00 91.75 179 ASP A C 1
ATOM 1420 O O . ASP A 1 179 ? -6.910 -16.077 7.569 1.00 91.75 179 ASP A O 1
ATOM 1424 N N . THR A 1 180 ? -5.642 -15.167 5.950 1.00 94.00 180 THR A N 1
ATOM 1425 C CA . THR A 1 180 ? -5.093 -14.098 6.798 1.00 94.00 180 THR A CA 1
ATOM 1426 C C . THR A 1 180 ? -5.936 -12.840 6.642 1.00 94.00 180 THR A C 1
ATOM 1428 O O . THR A 1 180 ? -6.050 -12.274 5.552 1.00 94.00 180 THR A O 1
ATOM 1431 N N . VAL A 1 181 ? -6.484 -12.364 7.754 1.00 94.50 181 VAL A N 1
ATOM 1432 C CA . VAL A 1 181 ? -7.297 -11.151 7.836 1.00 94.50 181 VAL A CA 1
ATOM 1433 C C . VAL A 1 181 ? -6.642 -10.113 8.741 1.00 94.50 181 VAL A C 1
ATOM 1435 O O . VAL A 1 181 ? -5.774 -10.427 9.555 1.00 94.50 181 VAL A O 1
ATOM 1438 N N . ILE A 1 182 ? -7.077 -8.863 8.617 1.00 94.62 182 ILE A N 1
ATOM 1439 C CA . ILE A 1 182 ? -6.711 -7.776 9.525 1.00 94.62 182 ILE A CA 1
ATOM 1440 C C . ILE A 1 182 ? -7.940 -7.411 10.355 1.00 94.62 182 ILE A C 1
ATOM 1442 O O . ILE A 1 182 ? -8.995 -7.080 9.812 1.00 94.62 182 ILE A O 1
ATOM 1446 N N . LEU A 1 183 ? -7.800 -7.466 11.675 1.00 93.81 183 LEU A N 1
ATOM 1447 C CA . LEU A 1 183 ? -8.834 -7.111 12.638 1.00 93.81 183 LEU A CA 1
ATOM 1448 C C . LEU A 1 183 ? -8.569 -5.688 13.126 1.00 93.81 183 LEU A C 1
ATOM 1450 O O . LEU A 1 183 ? -7.674 -5.449 13.938 1.00 93.81 183 LEU A O 1
ATOM 1454 N N . MET A 1 184 ? -9.329 -4.733 12.593 1.00 90.25 184 MET A N 1
ATOM 1455 C CA . MET A 1 184 ? -9.207 -3.320 12.951 1.00 90.25 184 MET A CA 1
ATOM 1456 C C . MET A 1 184 ? -10.084 -3.027 14.166 1.00 90.25 184 MET A C 1
ATOM 1458 O O . MET A 1 184 ? -11.312 -3.090 14.078 1.00 90.25 184 MET A O 1
ATOM 1462 N N . ILE A 1 185 ? -9.460 -2.694 15.295 1.00 88.81 185 ILE A N 1
ATOM 1463 C CA . ILE A 1 185 ? -10.144 -2.313 16.531 1.00 88.81 185 ILE A CA 1
ATOM 1464 C C . ILE A 1 185 ? -10.504 -0.829 16.446 1.00 88.81 185 ILE A C 1
ATOM 1466 O O . ILE A 1 185 ? -9.649 0.027 16.205 1.00 88.81 185 ILE A O 1
ATOM 1470 N N . HIS A 1 186 ? -11.766 -0.495 16.702 1.00 81.19 186 HIS A N 1
ATOM 1471 C CA . HIS A 1 186 ? -12.222 0.890 16.696 1.00 81.19 186 HIS A CA 1
ATOM 1472 C C . HIS A 1 186 ? -11.402 1.747 17.677 1.00 81.19 186 HIS A C 1
ATOM 1474 O O . HIS A 1 186 ? -11.419 1.524 18.886 1.00 81.19 186 HIS A O 1
ATOM 1480 N N . ASN A 1 187 ? -10.689 2.744 17.141 1.00 73.31 187 ASN A N 1
ATOM 1481 C CA . ASN A 1 187 ? -9.814 3.671 17.872 1.00 73.31 187 ASN A CA 1
ATOM 1482 C C . ASN A 1 187 ? -8.593 3.050 18.585 1.00 73.31 187 ASN A C 1
ATOM 1484 O O . ASN A 1 187 ? -8.072 3.676 19.507 1.00 73.31 187 ASN A O 1
ATOM 1488 N N . LYS A 1 188 ? -8.126 1.854 18.191 1.00 78.25 188 LYS A N 1
ATOM 1489 C CA . LYS A 1 188 ? -6.918 1.220 18.771 1.00 78.25 188 LYS A CA 1
ATOM 1490 C C . LYS A 1 188 ? -6.019 0.522 17.738 1.00 78.25 188 LYS A C 1
ATOM 1492 O O . LYS A 1 188 ? -5.363 -0.464 18.063 1.00 78.25 188 LYS A O 1
ATOM 1497 N N . GLY A 1 189 ? -6.024 0.996 16.492 1.00 85.00 189 GLY A N 1
ATOM 1498 C CA . GLY A 1 189 ? -5.289 0.355 15.401 1.00 85.00 189 GLY A CA 1
ATOM 1499 C C . GLY A 1 189 ? -5.876 -1.014 15.038 1.00 85.00 189 GLY A C 1
ATOM 1500 O O . GLY A 1 189 ? -7.094 -1.174 14.947 1.00 85.00 189 GLY A O 1
ATOM 1501 N N . GLY A 1 190 ? -5.030 -2.013 14.819 1.00 90.50 190 GLY A N 1
ATOM 1502 C CA . GLY A 1 190 ? -5.446 -3.371 14.486 1.00 90.50 190 GLY A CA 1
ATOM 1503 C C . GLY A 1 190 ? -4.291 -4.364 14.485 1.00 90.50 190 GLY A C 1
ATOM 1504 O O . GLY A 1 190 ? -3.141 -4.014 14.759 1.00 90.50 190 GLY A O 1
ATOM 1505 N N . PHE A 1 191 ? -4.596 -5.618 14.167 1.00 92.12 191 PHE A N 1
ATOM 1506 C CA . PHE A 1 191 ? -3.579 -6.648 13.971 1.00 92.12 191 PHE A CA 1
ATOM 1507 C C . PHE A 1 191 ? -4.017 -7.721 12.973 1.00 92.12 191 PHE A C 1
ATOM 1509 O O . PHE A 1 191 ? -5.198 -7.908 12.682 1.00 92.12 191 PHE A O 1
ATOM 1516 N N . THR A 1 192 ? -3.027 -8.429 12.449 1.00 93.56 192 THR A N 1
ATOM 1517 C CA . THR A 1 192 ? -3.145 -9.582 11.556 1.00 93.56 192 THR A CA 1
ATOM 1518 C C . THR A 1 192 ? -3.509 -10.855 12.322 1.00 93.56 192 THR A C 1
ATOM 1520 O O . THR A 1 192 ? -2.903 -11.177 13.345 1.00 93.56 192 THR A O 1
ATOM 1523 N N . ALA A 1 193 ? -4.472 -11.618 11.807 1.00 93.69 193 ALA A N 1
ATOM 1524 C CA . ALA A 1 193 ? -4.866 -12.922 12.330 1.00 93.69 193 ALA A CA 1
ATOM 1525 C C . ALA A 1 193 ? -5.072 -13.912 11.175 1.00 93.69 193 ALA A C 1
ATOM 1527 O O . ALA A 1 193 ? -5.754 -13.600 10.203 1.00 93.69 193 ALA A O 1
ATOM 1528 N N . LYS A 1 194 ? -4.501 -15.115 11.287 1.00 94.12 194 LYS A N 1
ATOM 1529 C CA . LYS A 1 194 ? -4.801 -16.241 10.392 1.00 94.12 194 LYS A CA 1
ATOM 1530 C C . LYS A 1 194 ? -5.941 -17.057 10.999 1.00 94.12 194 LYS A C 1
ATOM 1532 O O . LYS A 1 194 ? -5.811 -17.490 12.144 1.00 94.12 194 LYS A O 1
ATOM 1537 N N . ILE A 1 195 ? -7.028 -17.241 10.251 1.00 94.75 195 ILE A N 1
ATOM 1538 C CA . ILE A 1 195 ? -8.223 -17.977 10.688 1.00 94.75 195 ILE A CA 1
ATOM 1539 C C . ILE A 1 195 ? -7.902 -19.475 10.753 1.00 94.75 195 ILE A C 1
ATOM 1541 O O . ILE A 1 195 ? -7.493 -20.073 9.761 1.00 94.75 195 ILE A O 1
ATOM 1545 N N . GLU A 1 196 ? -8.065 -20.088 11.919 1.00 94.38 196 GLU A N 1
ATOM 1546 C CA . GLU A 1 196 ? -7.810 -21.512 12.180 1.00 94.38 196 GLU A CA 1
ATOM 1547 C C . GLU A 1 196 ? -8.823 -21.965 13.242 1.00 94.38 196 GLU A C 1
ATOM 1549 O O . GLU A 1 196 ? -9.071 -21.207 14.184 1.00 94.38 196 GLU A O 1
ATOM 1554 N N . ARG A 1 197 ? -9.445 -23.140 13.086 1.00 93.44 197 ARG A N 1
ATOM 1555 C CA . ARG A 1 197 ? -10.480 -23.614 14.025 1.00 93.44 197 ARG A CA 1
ATOM 1556 C C . ARG A 1 197 ? -9.960 -23.847 15.442 1.00 93.44 197 ARG A C 1
ATOM 1558 O O . ARG A 1 197 ? -8.814 -24.245 15.640 1.00 93.44 197 ARG A O 1
ATOM 1565 N N . GLY A 1 198 ? -10.820 -23.596 16.427 1.00 91.56 198 GLY A N 1
ATOM 1566 C CA . GLY A 1 198 ? -10.517 -23.684 17.858 1.00 91.56 198 GLY A CA 1
ATOM 1567 C C . GLY A 1 198 ? -9.518 -22.634 18.363 1.00 91.56 198 GLY A C 1
ATOM 1568 O O . GLY A 1 198 ? -9.115 -22.677 19.528 1.00 91.56 198 GLY A O 1
ATOM 1569 N N . LYS A 1 199 ? -9.078 -21.699 17.511 1.00 94.62 199 LYS A N 1
ATOM 1570 C CA . LYS A 1 199 ? -8.020 -20.746 17.846 1.00 94.62 199 LYS A CA 1
ATOM 1571 C C . LYS A 1 199 ? -8.595 -19.471 18.447 1.00 94.62 199 LYS A C 1
ATOM 1573 O O . LYS A 1 199 ? -9.280 -18.691 17.782 1.00 94.62 199 LYS A O 1
ATOM 1578 N N . THR A 1 200 ? -8.221 -19.215 19.695 1.00 93.69 200 THR A N 1
ATOM 1579 C CA . THR A 1 200 ? -8.541 -17.966 20.387 1.00 93.69 200 THR A CA 1
ATOM 1580 C C . THR A 1 200 ? -7.514 -16.869 20.114 1.00 93.69 200 THR A C 1
ATOM 1582 O O . THR A 1 200 ? -6.319 -17.119 19.949 1.00 93.69 200 THR A O 1
ATOM 1585 N N . ILE A 1 201 ? -7.978 -15.620 20.128 1.00 92.69 201 ILE A N 1
ATOM 1586 C CA . ILE A 1 201 ? -7.141 -14.414 20.203 1.00 92.69 201 ILE A CA 1
ATOM 1587 C C . ILE A 1 201 ? -7.718 -13.437 21.234 1.00 92.69 201 ILE A C 1
ATOM 1589 O O . ILE A 1 201 ? -8.908 -13.482 21.547 1.00 92.69 201 ILE A O 1
ATOM 1593 N N . LYS A 1 202 ? -6.888 -12.533 21.766 1.00 90.44 202 LYS A N 1
ATOM 1594 C CA . LYS A 1 202 ? -7.325 -11.479 22.697 1.00 90.44 202 LYS A CA 1
ATOM 1595 C C . LYS A 1 202 ? -7.491 -10.150 21.959 1.00 90.44 202 LYS A C 1
ATOM 1597 O O . LYS A 1 202 ? -6.552 -9.666 21.333 1.00 90.44 202 LYS A O 1
ATOM 1602 N N . ILE A 1 203 ? -8.666 -9.538 22.078 1.00 87.69 203 ILE A N 1
ATOM 1603 C CA . ILE A 1 203 ? -8.957 -8.172 21.630 1.00 87.69 203 ILE A CA 1
ATOM 1604 C C . ILE A 1 203 ? -9.135 -7.314 22.885 1.00 87.69 203 ILE A C 1
ATOM 1606 O O . ILE A 1 203 ? -10.073 -7.498 23.655 1.00 87.69 203 ILE A O 1
ATOM 1610 N N . CYS A 1 204 ? -8.217 -6.371 23.119 1.00 81.25 204 CYS A N 1
ATOM 1611 C CA . CYS A 1 204 ? -8.081 -5.665 24.401 1.00 81.25 204 CYS A CA 1
ATOM 1612 C C . CYS A 1 204 ? -7.880 -6.628 25.591 1.00 81.25 204 CYS A C 1
ATOM 1614 O O . CYS A 1 204 ? -6.764 -7.095 25.799 1.00 81.25 204 CYS A O 1
ATOM 1616 N N . LYS A 1 205 ? -8.932 -6.909 26.373 1.00 84.06 205 LYS A N 1
ATOM 1617 C CA . LYS A 1 205 ? -8.921 -7.889 27.478 1.00 84.06 205 LYS A CA 1
ATOM 1618 C C . LYS A 1 205 ? -9.829 -9.096 27.197 1.00 84.06 205 LYS A C 1
ATOM 1620 O O . LYS A 1 205 ? -9.884 -10.015 28.002 1.00 84.06 205 LYS A O 1
ATOM 1625 N N . ASP A 1 206 ? -10.537 -9.083 26.072 1.00 88.69 206 ASP A N 1
ATOM 1626 C CA . ASP A 1 206 ? -11.646 -9.975 25.763 1.00 88.69 206 ASP A CA 1
ATOM 1627 C C . ASP A 1 206 ? -11.207 -11.055 24.769 1.00 88.69 206 ASP A C 1
ATOM 1629 O O . ASP A 1 206 ? -10.632 -10.748 23.722 1.00 88.69 206 ASP A O 1
ATOM 1633 N N . THR A 1 207 ? -11.502 -12.321 25.056 1.00 92.00 207 THR A N 1
ATOM 1634 C CA . THR A 1 207 ? -11.222 -13.427 24.129 1.00 92.00 207 THR A CA 1
ATOM 1635 C C . THR A 1 207 ? -12.215 -13.424 22.959 1.00 92.00 207 THR A C 1
ATOM 1637 O O . THR A 1 207 ? -13.401 -13.144 23.148 1.00 92.00 207 THR A O 1
ATOM 1640 N N . LEU A 1 208 ? -11.731 -13.740 21.757 1.00 92.62 208 LEU A N 1
ATOM 1641 C CA . LEU A 1 208 ? -12.493 -14.010 20.534 1.00 92.62 208 LEU A CA 1
ATOM 1642 C C . LEU A 1 208 ? -12.105 -15.404 20.012 1.00 92.62 208 LEU A C 1
ATOM 1644 O O . LEU A 1 208 ? -10.914 -15.705 19.945 1.00 92.62 208 LEU A O 1
ATOM 1648 N N . GLN A 1 209 ? -13.087 -16.215 19.611 1.00 93.44 209 GLN A N 1
ATOM 1649 C CA . GLN A 1 209 ? -12.869 -17.436 18.823 1.00 93.44 209 GLN A CA 1
ATOM 1650 C C . GLN A 1 209 ? -12.788 -17.074 17.335 1.00 93.44 209 GLN A C 1
ATOM 1652 O O . GLN A 1 209 ? -13.674 -16.382 16.835 1.00 93.44 209 GLN A O 1
ATOM 1657 N N . LEU A 1 210 ? -11.759 -17.519 16.608 1.00 93.81 210 LEU A N 1
ATOM 1658 C CA . LEU A 1 210 ? -11.612 -17.182 15.183 1.00 93.81 210 LEU A CA 1
ATOM 1659 C C . LEU A 1 210 ? -12.619 -17.904 14.273 1.00 93.81 210 LEU A C 1
ATOM 1661 O O . LEU A 1 210 ? -12.936 -17.392 13.199 1.00 93.81 210 LEU A O 1
ATOM 1665 N N . ASP A 1 211 ? -13.172 -19.032 14.716 1.00 93.75 211 ASP A N 1
ATOM 1666 C CA . ASP A 1 211 ? -14.168 -19.844 14.008 1.00 93.75 211 ASP A CA 1
ATOM 1667 C C . ASP A 1 211 ? -15.382 -19.027 13.538 1.00 93.75 211 ASP A C 1
ATOM 1669 O O . ASP A 1 211 ? -15.864 -19.224 12.423 1.00 93.75 211 ASP A O 1
ATOM 1673 N N . MET A 1 212 ? -15.832 -18.046 14.333 1.00 92.56 212 MET A N 1
ATOM 1674 C CA . MET A 1 212 ? -16.987 -17.198 13.997 1.00 92.56 212 MET A CA 1
ATOM 1675 C C . MET A 1 212 ? -16.755 -16.275 12.787 1.00 92.56 212 MET A C 1
ATOM 1677 O O . MET A 1 212 ? -17.698 -15.670 12.276 1.00 92.56 212 MET A O 1
ATOM 1681 N N . LEU A 1 213 ? -15.502 -16.118 12.345 1.00 93.69 213 LEU A N 1
ATOM 1682 C CA . LEU A 1 213 ? -15.167 -15.345 11.152 1.00 93.69 213 LEU A CA 1
ATOM 1683 C C . LEU A 1 213 ? -15.388 -16.159 9.869 1.00 93.69 213 LEU A C 1
ATOM 1685 O O . LEU A 1 213 ? -15.598 -15.565 8.812 1.00 93.69 213 LEU A O 1
ATOM 1689 N N . ILE A 1 214 ? -15.388 -17.494 9.936 1.00 94.31 214 ILE A N 1
ATOM 1690 C CA . ILE A 1 214 ? -15.623 -18.363 8.774 1.00 94.31 214 ILE A CA 1
ATOM 1691 C C . ILE A 1 214 ? -17.042 -18.106 8.236 1.00 94.31 214 ILE A C 1
ATOM 1693 O O . ILE A 1 214 ? -18.006 -18.006 8.991 1.00 94.31 214 ILE A O 1
ATOM 1697 N N . GLY A 1 215 ? -17.186 -17.934 6.919 1.00 91.50 215 GLY A N 1
ATOM 1698 C CA . GLY A 1 215 ? -18.474 -17.592 6.294 1.00 91.50 215 GLY A CA 1
ATOM 1699 C C . GLY A 1 215 ? -18.881 -16.110 6.396 1.00 91.50 215 GLY A C 1
ATOM 1700 O O . GLY A 1 215 ? -19.858 -15.689 5.762 1.00 91.50 215 GLY A O 1
ATOM 1701 N N . CYS A 1 216 ? -18.132 -15.280 7.128 1.00 90.19 216 CYS A N 1
ATOM 1702 C CA . CYS A 1 216 ? -18.317 -13.826 7.135 1.00 90.19 216 CYS A CA 1
ATOM 1703 C C . CYS A 1 216 ? -17.688 -13.162 5.896 1.00 90.19 216 CYS A C 1
ATOM 1705 O O . CYS A 1 216 ? -17.059 -13.821 5.076 1.00 90.19 216 CYS A O 1
ATOM 1707 N N . SER A 1 217 ? -17.911 -11.864 5.708 1.00 88.19 217 SER A N 1
ATOM 1708 C CA . SER A 1 217 ? -17.409 -11.062 4.587 1.00 88.19 217 SER A CA 1
ATOM 1709 C C . SER A 1 217 ? -16.498 -9.936 5.074 1.00 88.19 217 SER A C 1
ATOM 1711 O O . SER A 1 217 ? -16.609 -9.449 6.200 1.00 88.19 217 SER A O 1
ATOM 1713 N N . TYR A 1 218 ? -15.602 -9.475 4.200 1.00 87.69 218 TYR A N 1
ATOM 1714 C CA . TYR A 1 218 ? -14.778 -8.302 4.481 1.00 87.69 218 TYR A CA 1
ATOM 1715 C C . TYR A 1 218 ? -15.638 -7.049 4.687 1.00 87.69 218 TYR A C 1
ATOM 1717 O O . TYR A 1 218 ? -16.496 -6.715 3.869 1.00 87.69 218 TYR A O 1
ATOM 1725 N N . GLY A 1 219 ? -15.372 -6.327 5.773 1.00 82.38 219 GLY A N 1
ATOM 1726 C CA . GLY A 1 219 ? -16.148 -5.171 6.204 1.00 82.38 219 GLY A CA 1
ATOM 1727 C C . GLY A 1 219 ? -17.391 -5.503 7.036 1.00 82.38 219 GLY A C 1
ATOM 1728 O O . GLY A 1 219 ? -18.147 -4.571 7.325 1.00 82.38 219 GLY A O 1
ATOM 1729 N N . ASP A 1 220 ? -17.604 -6.763 7.425 1.00 85.50 220 ASP A N 1
ATOM 1730 C CA . ASP A 1 220 ? -18.509 -7.108 8.528 1.00 85.50 220 ASP A CA 1
ATOM 1731 C C . ASP A 1 220 ? -17.974 -6.531 9.853 1.00 85.50 220 ASP A C 1
ATOM 1733 O O . ASP A 1 220 ? -16.755 -6.415 10.049 1.00 85.50 220 ASP A O 1
ATOM 1737 N N . VAL A 1 221 ? -18.892 -6.167 10.753 1.00 86.56 221 VAL A N 1
ATOM 1738 C CA . VAL A 1 221 ? -18.598 -5.532 12.046 1.00 86.56 221 VAL A CA 1
ATOM 1739 C C . VAL A 1 221 ? -19.031 -6.448 13.188 1.00 86.56 221 VAL A C 1
ATOM 1741 O O . VAL A 1 221 ? -20.079 -7.092 13.124 1.00 86.56 221 VAL A O 1
ATOM 1744 N N . PHE A 1 222 ? -18.217 -6.491 14.237 1.00 89.19 222 PHE A N 1
ATOM 1745 C CA . PHE A 1 222 ? -18.415 -7.323 15.417 1.00 89.19 222 PHE A CA 1
ATOM 1746 C C . PHE A 1 222 ? -18.356 -6.446 16.668 1.00 89.19 222 PHE A C 1
ATOM 1748 O O . PHE A 1 222 ? -17.427 -5.645 16.820 1.00 89.19 222 PHE A O 1
ATOM 1755 N N . ILE A 1 223 ? -19.331 -6.596 17.562 1.00 86.81 223 ILE A N 1
ATOM 1756 C CA . ILE A 1 223 ? -19.436 -5.855 18.828 1.00 86.81 223 ILE A CA 1
ATOM 1757 C C . ILE A 1 223 ? -19.354 -6.839 19.999 1.00 86.81 223 ILE A C 1
ATOM 1759 O O . ILE A 1 223 ? -19.775 -7.991 19.887 1.00 86.81 223 ILE A O 1
ATOM 1763 N N . LYS A 1 224 ? -18.768 -6.402 21.119 1.00 85.75 224 LYS A N 1
ATOM 1764 C CA . LYS A 1 224 ? -18.803 -7.154 22.378 1.00 85.75 224 LYS A CA 1
ATOM 1765 C C . LYS A 1 224 ? -20.120 -6.876 23.100 1.00 85.75 224 LYS A C 1
ATOM 1767 O O . LYS A 1 224 ? -20.321 -5.755 23.567 1.00 85.75 224 LYS A O 1
ATOM 1772 N N . GLU A 1 225 ? -20.955 -7.895 23.256 1.00 79.62 225 GLU A N 1
ATOM 1773 C CA . GLU A 1 225 ? -22.119 -7.851 24.143 1.00 79.62 225 GLU A CA 1
ATOM 1774 C C . GLU A 1 225 ? -21.882 -8.797 25.318 1.00 79.62 225 GLU A C 1
ATOM 1776 O O . GLU A 1 225 ? -21.606 -9.980 25.120 1.00 79.62 225 GLU A O 1
ATOM 1781 N N . ARG A 1 226 ? -21.940 -8.265 26.547 1.00 77.69 226 ARG A N 1
ATOM 1782 C CA . ARG A 1 226 ? -21.672 -9.001 27.795 1.00 77.69 226 ARG A CA 1
ATOM 1783 C C . ARG A 1 226 ? -20.412 -9.885 27.685 1.00 77.69 226 ARG A C 1
ATOM 1785 O O . ARG A 1 226 ? -19.294 -9.367 27.620 1.00 77.69 226 ARG A O 1
ATOM 1792 N N . THR A 1 227 ? -20.581 -11.204 27.653 1.00 79.00 227 THR A N 1
ATOM 1793 C CA . THR A 1 227 ? -19.519 -12.220 27.586 1.00 79.00 227 THR A CA 1
ATOM 1794 C C . THR A 1 227 ? -19.121 -12.622 26.166 1.00 79.00 227 THR A C 1
ATOM 1796 O O . THR A 1 227 ? -18.028 -13.163 25.981 1.00 79.00 227 THR A O 1
ATOM 1799 N N . GLU A 1 228 ? -19.913 -12.310 25.141 1.00 85.75 228 GLU A N 1
ATOM 1800 C CA . GLU A 1 228 ? -19.760 -12.836 23.778 1.00 85.75 228 GLU A CA 1
ATOM 1801 C C . GLU A 1 228 ? -19.365 -11.761 22.758 1.00 85.75 228 GLU A C 1
ATOM 1803 O O . GLU A 1 228 ? -19.288 -10.568 23.055 1.00 85.75 228 GLU A O 1
ATOM 1808 N N . TRP A 1 229 ? -18.975 -12.196 21.563 1.00 89.25 229 TRP A N 1
ATOM 1809 C CA . TRP A 1 229 ? -18.782 -11.317 20.413 1.00 89.25 229 TRP A CA 1
ATOM 1810 C C . TRP A 1 229 ? -19.889 -11.627 19.418 1.00 89.25 229 TRP A C 1
ATOM 1812 O O . TRP A 1 229 ? -20.061 -12.782 19.039 1.00 89.25 229 TRP A O 1
ATOM 1822 N N . ILE A 1 230 ? -20.622 -10.604 18.992 1.00 88.25 230 ILE A N 1
ATOM 1823 C CA . ILE A 1 230 ? -21.768 -10.749 18.097 1.00 88.25 230 ILE A CA 1
ATOM 1824 C C . ILE A 1 230 ? -21.468 -10.002 16.803 1.00 88.25 230 ILE A C 1
ATOM 1826 O O . ILE A 1 230 ? -20.984 -8.867 16.806 1.00 88.25 230 ILE A O 1
ATOM 1830 N N . LYS A 1 231 ? -21.735 -10.662 15.677 1.00 87.19 231 LYS A N 1
ATOM 1831 C CA . LYS A 1 231 ? -21.696 -10.052 14.351 1.00 87.19 231 LYS A CA 1
ATOM 1832 C C . LYS A 1 231 ? -22.975 -9.256 14.127 1.00 87.19 231 LYS A C 1
ATOM 1834 O O . LYS A 1 231 ? -24.053 -9.842 14.163 1.00 87.19 231 LYS A O 1
ATOM 1839 N N . ILE A 1 232 ? -22.851 -7.980 13.777 1.00 79.62 232 ILE A N 1
ATOM 1840 C CA . ILE A 1 232 ? -24.004 -7.136 13.446 1.00 79.62 232 ILE A CA 1
ATOM 1841 C C . ILE A 1 232 ? -24.024 -6.854 11.937 1.00 79.62 232 ILE A C 1
ATOM 1843 O O . ILE A 1 232 ? -22.977 -6.671 11.304 1.00 79.62 232 ILE A O 1
ATOM 1847 N N . ARG A 1 233 ? -25.217 -6.859 11.328 1.00 66.94 233 ARG A N 1
ATOM 1848 C CA . ARG A 1 233 ? -25.405 -6.455 9.924 1.00 66.94 233 ARG A CA 1
ATOM 1849 C C . ARG A 1 233 ? -25.348 -4.926 9.820 1.00 66.94 233 ARG A C 1
ATOM 1851 O O . ARG A 1 233 ? -25.661 -4.224 10.770 1.00 66.94 233 ARG A O 1
ATOM 1858 N N . ARG A 1 234 ? -24.960 -4.382 8.664 1.00 58.78 234 ARG A N 1
ATOM 1859 C CA . ARG A 1 234 ? -24.881 -2.914 8.484 1.00 58.78 234 ARG A CA 1
ATOM 1860 C C . ARG A 1 234 ? -26.247 -2.232 8.480 1.00 58.78 234 ARG A C 1
ATOM 1862 O O . ARG A 1 234 ? -26.341 -1.065 8.834 1.00 58.78 234 ARG A O 1
ATOM 1869 N N . ASP A 1 235 ? -27.265 -2.984 8.084 1.00 56.09 235 ASP A N 1
ATOM 1870 C CA . ASP A 1 235 ? -28.654 -2.547 7.943 1.00 56.09 235 ASP A CA 1
ATOM 1871 C C . ASP A 1 235 ? -29.498 -2.953 9.171 1.00 56.09 235 ASP A C 1
ATOM 1873 O O . ASP A 1 235 ? -30.724 -2.904 9.142 1.00 56.09 235 ASP A O 1
ATOM 1877 N N . ASP A 1 236 ? -28.838 -3.408 10.241 1.00 59.25 236 ASP A N 1
ATOM 1878 C CA . ASP A 1 236 ? -29.467 -3.834 11.488 1.00 59.25 236 ASP A CA 1
ATOM 1879 C C . ASP A 1 236 ? -29.936 -2.624 12.307 1.00 59.25 236 ASP A C 1
ATOM 1881 O O . ASP A 1 236 ? -29.214 -1.628 12.429 1.00 59.25 236 ASP A O 1
ATOM 1885 N N . SER A 1 237 ? -31.110 -2.712 12.934 1.00 52.50 237 SER A N 1
ATOM 1886 C CA . SER A 1 237 ? -31.599 -1.644 13.811 1.00 52.50 237 SER A CA 1
ATOM 1887 C C . SER A 1 237 ? -30.709 -1.469 15.046 1.00 52.50 237 SER A C 1
ATOM 1889 O O . SER A 1 237 ? -30.595 -0.350 15.542 1.00 52.50 237 SER A O 1
ATOM 1891 N N . GLN A 1 238 ? -29.997 -2.518 15.477 1.00 50.19 238 GLN A N 1
ATOM 1892 C CA . GLN A 1 238 ? -28.965 -2.434 16.520 1.00 50.19 238 GLN A CA 1
ATOM 1893 C C . GLN A 1 238 ? -27.657 -1.784 16.033 1.00 50.19 238 GLN A C 1
ATOM 1895 O O . GLN A 1 238 ? -26.936 -1.180 16.826 1.00 50.19 238 GLN A O 1
ATOM 1900 N N . TYR A 1 239 ? -27.340 -1.866 14.734 1.00 51.06 239 TYR A N 1
ATOM 1901 C CA . TYR A 1 239 ? -26.208 -1.132 14.149 1.00 51.06 239 TYR A CA 1
ATOM 1902 C C . TYR A 1 239 ? -26.529 0.352 13.939 1.00 51.06 239 TYR A C 1
ATOM 1904 O O . TYR A 1 239 ? -25.625 1.190 13.897 1.00 51.06 239 TYR A O 1
ATOM 1912 N N . SER A 1 240 ? -27.816 0.695 13.853 1.00 51.78 240 SER A N 1
ATOM 1913 C CA . SER A 1 240 ? -28.299 2.073 13.887 1.00 51.78 240 SER A CA 1
ATOM 1914 C C . SER A 1 240 ? -28.194 2.636 15.314 1.00 51.78 240 SER A C 1
ATOM 1916 O O . SER A 1 240 ? -29.170 2.725 16.055 1.00 51.78 240 SER A O 1
ATOM 1918 N N . GLN A 1 241 ? -26.953 2.976 15.683 1.00 53.59 241 GLN A N 1
ATOM 1919 C CA . GLN A 1 241 ? -26.496 3.525 16.967 1.00 53.59 241 GLN A CA 1
ATOM 1920 C C . GLN A 1 241 ? -27.429 4.599 17.552 1.00 53.59 241 GLN A C 1
ATOM 1922 O O . GLN A 1 241 ? -28.159 5.260 16.815 1.00 53.59 241 GLN A O 1
ATOM 1927 N N . TYR A 1 242 ? -27.314 4.894 18.857 1.00 48.00 242 TYR A N 1
ATOM 1928 C CA . TYR A 1 242 ? -27.993 6.053 19.474 1.00 48.00 242 TYR A CA 1
ATOM 1929 C C . TYR A 1 242 ? -27.848 7.336 18.633 1.00 48.00 242 TYR A C 1
ATOM 1931 O O . TYR A 1 242 ? -28.814 8.062 18.400 1.00 48.00 242 TYR A O 1
ATOM 1939 N N . ARG A 1 243 ? -26.649 7.545 18.074 1.00 50.75 243 ARG A N 1
ATOM 1940 C CA . ARG A 1 243 ? -26.331 8.598 17.109 1.00 50.75 243 ARG A CA 1
ATOM 1941 C C . ARG A 1 243 ? -27.294 8.690 15.919 1.00 50.75 243 ARG A C 1
ATOM 1943 O O . ARG A 1 243 ? -27.613 9.805 15.527 1.00 50.75 243 ARG A O 1
ATOM 1950 N N . SER A 1 244 ? -27.777 7.581 15.356 1.00 54.12 244 SER A N 1
ATOM 1951 C CA . SER A 1 244 ? -28.754 7.586 14.255 1.00 54.12 244 SER A CA 1
ATOM 1952 C C . SER A 1 244 ? -30.100 8.195 14.649 1.00 54.12 244 SER A C 1
ATOM 1954 O O . SER A 1 244 ? -30.738 8.806 13.801 1.00 54.12 244 SER A O 1
ATOM 1956 N N . ARG A 1 245 ? -30.526 8.068 15.915 1.00 54.34 245 ARG A N 1
ATOM 1957 C CA . ARG A 1 245 ? -31.805 8.627 16.399 1.00 54.34 245 ARG A CA 1
ATOM 1958 C C . ARG A 1 245 ? -31.777 10.154 16.540 1.00 54.34 245 ARG A C 1
ATOM 1960 O O . ARG A 1 245 ? -32.821 10.783 16.469 1.00 54.34 245 ARG A O 1
ATOM 1967 N N . ILE A 1 246 ? -30.588 10.731 16.727 1.00 49.56 246 ILE A N 1
ATOM 1968 C CA . ILE A 1 246 ? -30.345 12.182 16.885 1.00 49.56 246 ILE A CA 1
ATOM 1969 C C . ILE A 1 246 ? -29.725 12.792 15.607 1.00 49.56 246 ILE A C 1
ATOM 1971 O O . ILE A 1 246 ? -29.503 13.998 15.500 1.00 49.56 246 ILE A O 1
ATOM 1975 N N . LYS A 1 247 ? -29.462 11.968 14.586 1.00 52.25 247 LYS A N 1
ATOM 1976 C CA . LYS A 1 247 ? -28.946 12.407 13.290 1.00 52.25 247 LYS A CA 1
ATOM 1977 C C . LYS A 1 247 ? -30.086 12.920 12.410 1.00 52.25 247 LYS A C 1
ATOM 1979 O O . LYS A 1 247 ? -30.557 12.222 11.514 1.00 52.25 247 LYS A O 1
ATOM 1984 N N . GLU A 1 248 ? -30.477 14.164 12.645 1.00 53.38 248 GLU A N 1
ATOM 1985 C CA . GLU A 1 248 ? -31.343 14.902 11.729 1.00 53.38 248 GLU A CA 1
ATOM 1986 C C . GLU A 1 248 ? -30.747 14.975 10.316 1.00 53.38 248 GLU A C 1
ATOM 1988 O O . GLU A 1 248 ? -29.529 15.085 10.116 1.00 53.38 248 GLU A O 1
ATOM 1993 N N . ASN A 1 249 ? -31.636 14.959 9.324 1.00 49.78 249 ASN A N 1
ATOM 1994 C CA . ASN A 1 249 ? -31.311 15.454 7.997 1.00 49.78 249 ASN A CA 1
ATOM 1995 C C . ASN A 1 249 ? -31.343 16.981 8.073 1.00 49.78 249 ASN A C 1
ATOM 1997 O O . ASN A 1 249 ? -32.418 17.564 8.137 1.00 49.78 249 ASN A O 1
ATOM 2001 N N . TYR A 1 250 ? -30.168 17.609 8.065 1.00 53.03 250 TYR A N 1
ATOM 2002 C CA . TYR A 1 250 ? -30.037 19.056 7.923 1.00 53.03 250 TYR A CA 1
ATOM 2003 C C . TYR A 1 250 ? -30.557 19.469 6.534 1.00 53.03 250 TYR A C 1
ATOM 2005 O O . TYR A 1 250 ? -29.835 19.385 5.540 1.00 53.03 250 TYR A O 1
ATOM 2013 N N . THR A 1 251 ? -31.834 19.840 6.466 1.00 49.97 251 THR A N 1
ATOM 2014 C CA . THR A 1 251 ? -32.443 20.607 5.373 1.00 49.97 251 THR A CA 1
ATOM 2015 C C . THR A 1 251 ? -32.264 22.090 5.668 1.00 49.97 251 THR A C 1
ATOM 2017 O O . THR A 1 251 ? -32.476 22.490 6.810 1.00 49.97 251 THR A O 1
ATOM 2020 N N . ASP A 1 252 ? -31.921 22.902 4.666 1.00 50.06 252 ASP A N 1
ATOM 2021 C CA . ASP A 1 252 ? -31.607 24.326 4.873 1.00 50.06 252 ASP A CA 1
ATOM 2022 C C . ASP A 1 252 ? -32.799 25.162 5.410 1.00 50.06 252 ASP A C 1
ATOM 2024 O O . ASP A 1 252 ? -32.586 26.235 5.967 1.00 50.06 252 ASP A O 1
ATOM 2028 N N . ASP A 1 253 ? -34.039 24.661 5.299 1.00 47.19 253 ASP A N 1
ATOM 2029 C CA . ASP A 1 253 ? -35.272 25.452 5.466 1.00 47.19 253 ASP A CA 1
ATOM 2030 C C . ASP A 1 253 ? -36.015 25.330 6.821 1.00 47.19 253 ASP A C 1
ATOM 2032 O O . ASP A 1 253 ? -37.077 25.931 6.970 1.00 47.19 253 ASP A O 1
ATOM 2036 N N . ASN A 1 254 ? -35.534 24.565 7.815 1.00 47.03 254 ASN A N 1
ATOM 2037 C CA . ASN A 1 254 ? -36.186 24.488 9.142 1.00 47.03 254 ASN A CA 1
ATOM 2038 C C . ASN A 1 254 ? -35.212 24.113 10.277 1.00 47.03 254 ASN A C 1
ATOM 2040 O O . ASN A 1 254 ? -34.789 22.962 10.366 1.00 47.03 254 ASN A O 1
ATOM 2044 N N . ASP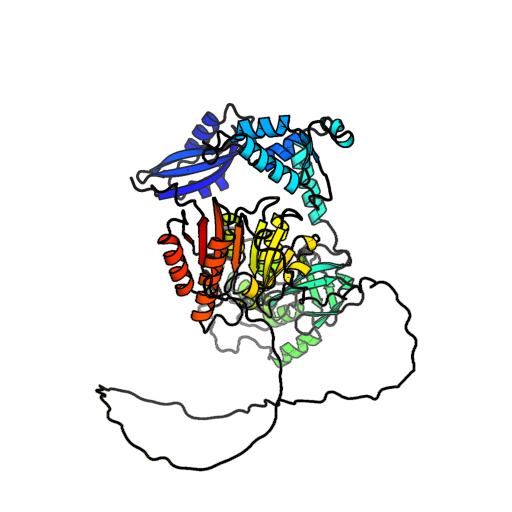 A 1 255 ? -34.913 25.049 11.187 1.00 47.50 255 ASP A N 1
ATOM 2045 C CA . ASP A 1 255 ? -35.638 25.165 12.473 1.00 47.50 255 ASP A CA 1
ATOM 2046 C C . ASP A 1 255 ? -35.113 26.370 13.299 1.00 47.50 255 ASP A C 1
ATOM 2048 O O . ASP A 1 255 ? -33.904 26.579 13.411 1.00 47.50 255 ASP A O 1
ATOM 2052 N N . ASN A 1 256 ? -35.994 27.170 13.909 1.00 46.75 256 ASN A N 1
ATOM 2053 C CA . ASN A 1 256 ? -35.649 28.468 14.532 1.00 46.75 256 ASN A CA 1
ATOM 2054 C C . ASN A 1 256 ? -35.146 28.359 15.993 1.00 46.75 256 ASN A C 1
ATOM 2056 O O . ASN A 1 256 ? -35.399 29.230 16.826 1.00 46.75 256 ASN A O 1
ATOM 2060 N N . THR A 1 257 ? -34.423 27.286 16.329 1.00 55.47 257 THR A N 1
ATOM 2061 C CA . THR A 1 257 ? -33.908 27.016 17.687 1.00 55.47 257 THR A CA 1
ATOM 2062 C C . THR A 1 257 ? -32.378 27.059 17.758 1.00 55.47 257 THR A C 1
ATOM 2064 O O . THR A 1 257 ? -31.689 26.043 17.875 1.00 55.47 257 THR A O 1
ATOM 2067 N N . THR A 1 258 ? -31.821 28.274 17.742 1.00 59.12 258 THR A N 1
ATOM 2068 C CA . THR A 1 258 ? -30.392 28.564 17.973 1.00 59.12 258 THR A CA 1
ATOM 2069 C C . THR A 1 258 ? -29.977 28.326 19.434 1.00 59.12 258 THR A C 1
ATOM 2071 O O . THR A 1 258 ? -29.687 29.250 20.189 1.00 59.12 258 THR A O 1
ATOM 2074 N N . LEU A 1 259 ? -29.918 27.053 19.834 1.00 70.19 259 LEU A N 1
ATOM 2075 C CA . LEU A 1 259 ? -29.323 26.613 21.099 1.00 70.19 259 LEU A CA 1
ATOM 2076 C C . LEU A 1 259 ? -27.820 26.938 21.121 1.00 70.19 259 LEU A C 1
ATOM 2078 O O . LEU A 1 259 ? -27.037 26.301 20.408 1.00 70.19 259 LEU A O 1
ATOM 2082 N N . ASP A 1 260 ? -27.415 27.894 21.956 1.00 80.06 260 ASP A N 1
ATOM 2083 C CA . ASP A 1 260 ? -26.011 28.202 22.240 1.00 80.06 260 ASP A CA 1
ATOM 2084 C C . ASP A 1 260 ? -25.575 27.713 23.635 1.00 80.06 260 ASP A C 1
ATOM 2086 O O . ASP A 1 260 ? -26.266 26.931 24.289 1.00 80.06 260 ASP A O 1
ATOM 2090 N N . ASN A 1 261 ? -24.364 28.082 24.054 1.00 87.38 261 ASN A N 1
ATOM 2091 C CA . ASN A 1 261 ? -23.749 27.617 25.294 1.00 87.38 261 ASN A CA 1
ATOM 2092 C C . ASN A 1 261 ? -23.591 28.707 26.368 1.00 87.38 261 ASN A C 1
ATOM 2094 O O . ASN A 1 261 ? -22.772 28.516 27.269 1.00 87.38 261 ASN A O 1
ATOM 2098 N N . ARG A 1 262 ? -24.320 29.831 26.288 1.00 87.56 262 ARG A N 1
ATOM 2099 C CA . ARG A 1 262 ? -24.193 30.938 27.258 1.00 87.56 262 ARG A CA 1
ATOM 2100 C C . ARG A 1 262 ? -24.548 30.512 28.692 1.00 87.56 262 ARG A C 1
ATOM 2102 O O . ARG A 1 262 ? -23.841 30.875 29.623 1.00 87.56 262 ARG A O 1
ATOM 2109 N N . ASP A 1 263 ? -25.563 29.654 28.836 1.00 85.62 263 ASP A N 1
ATOM 2110 C CA . ASP A 1 263 ? -26.086 29.150 30.119 1.00 85.62 263 ASP A CA 1
ATOM 2111 C C . ASP A 1 263 ? -25.590 27.720 30.441 1.00 85.62 263 ASP A C 1
ATOM 2113 O O . ASP A 1 263 ? -26.289 26.917 31.080 1.00 85.62 263 ASP A O 1
ATOM 2117 N N . ILE A 1 264 ? -24.405 27.359 29.928 1.00 86.81 264 ILE A N 1
ATOM 2118 C CA . ILE A 1 264 ? -23.749 26.062 30.150 1.00 86.81 264 ILE A CA 1
ATOM 2119 C C . ILE A 1 264 ? -22.421 26.289 30.878 1.00 86.81 264 ILE A C 1
ATOM 2121 O O . ILE A 1 264 ? -21.371 26.458 30.260 1.00 86.81 264 ILE A O 1
ATOM 2125 N N . TYR A 1 265 ? -22.486 26.254 32.205 1.00 87.69 265 TYR A N 1
ATOM 2126 C CA . TYR A 1 265 ? -21.325 26.296 33.093 1.00 87.69 265 TYR A CA 1
ATOM 2127 C C . TYR A 1 265 ? -20.656 24.913 33.205 1.00 87.69 265 TYR A C 1
ATOM 2129 O O . TYR A 1 265 ? -21.314 23.886 33.015 1.00 87.69 265 TYR A O 1
ATOM 2137 N N . ASP A 1 266 ? -19.352 24.888 33.502 1.00 87.88 266 ASP A N 1
ATOM 2138 C CA . ASP A 1 266 ? -18.576 23.659 33.729 1.00 87.88 266 ASP A CA 1
ATOM 2139 C C . ASP A 1 266 ? -18.138 23.582 35.199 1.00 87.88 266 ASP A C 1
ATOM 2141 O O . ASP A 1 266 ? -17.054 24.009 35.590 1.00 87.88 266 ASP A O 1
ATOM 2145 N N . ASP A 1 267 ? -19.052 23.085 36.026 1.00 89.12 267 ASP A N 1
ATOM 2146 C CA . ASP A 1 267 ? -18.943 22.952 37.482 1.00 89.12 267 ASP A CA 1
ATOM 2147 C C . ASP A 1 267 ? -18.574 21.522 37.928 1.00 89.12 267 ASP A C 1
ATOM 2149 O O . ASP A 1 267 ? -18.495 21.229 39.118 1.00 89.12 267 ASP A O 1
ATOM 2153 N N . ASN A 1 268 ? -18.367 20.615 36.966 1.00 84.44 268 ASN A N 1
ATOM 2154 C CA . ASN A 1 268 ? -18.249 19.161 37.133 1.00 84.44 268 ASN A CA 1
ATOM 2155 C C . ASN A 1 268 ? -19.473 18.438 37.752 1.00 84.44 268 ASN A C 1
ATOM 2157 O O . ASN A 1 268 ? -19.420 17.214 37.891 1.00 84.44 268 ASN A O 1
ATOM 2161 N N . THR A 1 269 ? -20.595 19.110 38.048 1.00 87.94 269 THR A N 1
ATOM 2162 C CA . THR A 1 269 ? -21.807 18.469 38.611 1.00 87.94 269 THR A CA 1
ATOM 2163 C C . THR A 1 269 ? -22.737 17.885 37.539 1.00 87.94 269 THR A C 1
ATOM 2165 O O . THR A 1 269 ? -23.494 16.952 37.811 1.00 87.94 269 THR A O 1
ATOM 2168 N N . ALA A 1 270 ? -22.631 18.365 36.292 1.00 87.69 270 ALA A N 1
ATOM 2169 C CA . ALA A 1 270 ? -23.528 18.086 35.159 1.00 87.69 270 ALA A CA 1
ATOM 2170 C C . ALA A 1 270 ? -23.623 16.615 34.652 1.00 87.69 270 ALA A C 1
ATOM 2172 O O . ALA A 1 270 ? -24.108 16.355 33.537 1.00 87.69 270 ALA A O 1
ATOM 2173 N N . GLN A 1 271 ? -23.156 15.638 35.431 1.00 91.44 271 GLN A N 1
ATOM 2174 C CA . GLN A 1 271 ? -23.323 14.199 35.228 1.00 91.44 271 GLN A CA 1
ATOM 2175 C C . GLN A 1 271 ? -23.575 13.516 36.579 1.00 91.44 271 GLN A C 1
ATOM 2177 O O . GLN A 1 271 ? -22.664 13.401 37.393 1.00 91.44 271 GLN A O 1
ATOM 2182 N N . LYS A 1 272 ? -24.793 13.006 36.789 1.00 92.50 272 LYS A N 1
ATOM 2183 C CA . LYS A 1 272 ? -25.226 12.483 38.099 1.00 92.50 272 LYS A CA 1
ATOM 2184 C C . LYS A 1 272 ? -24.712 11.077 38.433 1.00 92.50 272 LYS A C 1
ATOM 2186 O O . LYS A 1 272 ? -24.762 10.678 39.591 1.00 92.50 272 LYS A O 1
ATOM 2191 N N . LEU A 1 273 ? -24.233 10.312 37.448 1.00 92.62 273 LEU A N 1
ATOM 2192 C CA . LEU A 1 273 ? -23.730 8.950 37.667 1.00 92.62 273 LEU A CA 1
ATOM 2193 C C . LEU A 1 273 ? -22.247 8.953 38.044 1.00 92.62 273 LEU A C 1
ATOM 2195 O O . LEU A 1 273 ? -21.404 9.429 37.276 1.00 92.62 273 LEU A O 1
ATOM 2199 N N . THR A 1 274 ? -21.907 8.332 39.176 1.00 92.62 274 THR A N 1
ATOM 2200 C CA . THR A 1 274 ? -20.505 8.181 39.583 1.00 92.62 274 THR A CA 1
ATOM 2201 C C . THR A 1 274 ? -19.757 7.185 38.689 1.00 92.62 274 THR A C 1
ATOM 2203 O O . THR A 1 274 ? -20.341 6.352 37.985 1.00 92.62 274 THR A O 1
ATOM 2206 N N . TYR A 1 275 ? -18.423 7.201 38.761 1.00 89.62 275 TYR A N 1
ATOM 2207 C CA . TYR A 1 275 ? -17.595 6.194 38.095 1.00 89.62 275 TYR A CA 1
ATOM 2208 C C . TYR A 1 275 ? -17.921 4.756 38.550 1.00 89.62 275 TYR A C 1
ATOM 2210 O O . TYR A 1 275 ? -17.890 3.840 37.725 1.00 89.62 275 TYR A O 1
ATOM 2218 N N . GLY A 1 276 ? -18.280 4.564 39.825 1.00 92.50 276 GLY A N 1
ATOM 2219 C CA . GLY A 1 276 ? -18.681 3.267 40.377 1.00 92.50 276 GLY A CA 1
ATOM 2220 C C . GLY A 1 276 ? -19.999 2.762 39.788 1.00 92.50 276 GLY A C 1
ATOM 2221 O O . GLY A 1 276 ? -20.100 1.598 39.405 1.00 92.50 276 GLY A O 1
ATOM 2222 N N . ASP A 1 277 ? -20.985 3.639 39.611 1.00 92.81 277 ASP A N 1
ATOM 2223 C CA . ASP A 1 277 ? -22.278 3.265 39.021 1.00 92.81 277 ASP A CA 1
ATOM 2224 C C . ASP A 1 277 ? -22.141 2.966 37.527 1.00 92.81 277 ASP A C 1
ATOM 2226 O O . ASP A 1 277 ? -22.686 1.982 37.029 1.00 92.81 277 ASP A O 1
ATOM 2230 N N . ILE A 1 278 ? -21.286 3.713 36.825 1.00 90.56 278 ILE A N 1
ATOM 2231 C CA . ILE A 1 278 ? -20.890 3.411 35.443 1.00 90.56 278 ILE A CA 1
ATOM 2232 C C . ILE A 1 278 ? -20.126 2.073 35.340 1.00 90.56 278 ILE A C 1
ATOM 2234 O O . ILE A 1 278 ? -20.140 1.452 34.274 1.00 90.56 278 ILE A O 1
ATOM 2238 N N . GLN A 1 279 ? -19.468 1.589 36.403 1.00 89.50 279 GLN A N 1
ATOM 2239 C CA . GLN A 1 279 ? -18.920 0.226 36.439 1.00 89.50 279 GLN A CA 1
ATOM 2240 C C . GLN A 1 279 ? -19.989 -0.846 36.692 1.00 89.50 279 GLN A C 1
ATOM 2242 O O . GLN A 1 279 ? -19.910 -1.895 36.052 1.00 89.50 279 GLN A O 1
ATOM 2247 N N . LYS A 1 280 ? -20.980 -0.600 37.564 1.00 91.06 280 LYS A N 1
ATOM 2248 C CA . LYS A 1 280 ? -22.128 -1.509 37.780 1.00 91.06 280 LYS A CA 1
ATOM 2249 C C . LYS A 1 280 ? -22.916 -1.685 36.478 1.00 91.06 280 LYS A C 1
ATOM 2251 O O . LYS A 1 280 ? -22.963 -2.783 35.937 1.00 91.06 280 LYS A O 1
ATOM 2256 N N . LEU A 1 281 ? -23.352 -0.575 35.872 1.00 90.00 281 LEU A N 1
ATOM 2257 C CA . LEU A 1 281 ? -24.091 -0.551 34.602 1.00 90.00 281 LEU A CA 1
ATOM 2258 C C . LEU A 1 281 ? -23.396 -1.343 33.476 1.00 90.00 281 LEU A C 1
ATOM 2260 O O . LEU A 1 281 ? -24.075 -1.951 32.661 1.00 90.00 281 LEU A O 1
ATOM 2264 N N . LYS A 1 282 ? -22.056 -1.385 33.432 1.00 87.38 282 LYS A N 1
ATOM 2265 C CA . LYS A 1 282 ? -21.282 -2.162 32.437 1.00 87.38 282 LYS A CA 1
ATOM 2266 C C . LYS A 1 282 ? -21.266 -3.680 32.659 1.00 87.38 282 LYS A C 1
ATOM 2268 O O . LYS A 1 282 ? -20.777 -4.389 31.779 1.00 87.38 282 LYS A O 1
ATOM 2273 N N . LYS A 1 283 ? -21.704 -4.172 33.819 1.00 85.12 283 LYS A N 1
ATOM 2274 C CA . LYS A 1 283 ? -21.903 -5.604 34.087 1.00 85.12 283 LYS A CA 1
ATOM 2275 C C . LYS A 1 283 ? -23.297 -6.042 33.641 1.00 85.12 283 LYS A C 1
ATOM 2277 O O . LYS A 1 283 ? -23.434 -7.088 33.015 1.00 85.12 283 LYS A O 1
ATOM 2282 N N . ASP A 1 284 ? -24.294 -5.207 33.927 1.00 85.25 284 ASP A N 1
ATOM 2283 C CA . ASP A 1 284 ? -25.706 -5.589 33.860 1.00 85.25 284 ASP A CA 1
ATOM 2284 C C . ASP A 1 284 ? -26.342 -5.244 32.495 1.00 85.25 284 ASP A C 1
ATOM 2286 O O . ASP A 1 284 ? -27.092 -6.043 31.919 1.00 85.25 284 ASP A O 1
ATOM 2290 N N . LYS A 1 285 ? -26.002 -4.066 31.950 1.00 85.00 285 LYS A N 1
ATOM 2291 C CA . LYS A 1 285 ? -26.571 -3.484 30.725 1.00 85.00 285 LYS A CA 1
ATOM 2292 C C . LYS A 1 285 ? -25.650 -3.607 29.504 1.00 85.00 285 LYS A C 1
ATOM 2294 O O . LYS A 1 285 ? -24.421 -3.633 29.619 1.00 85.00 285 LYS A O 1
ATOM 2299 N N . ASN A 1 286 ? -26.241 -3.605 28.311 1.00 83.56 286 ASN A N 1
ATOM 2300 C CA . ASN A 1 286 ? -25.517 -3.563 27.040 1.00 83.56 286 ASN A CA 1
ATOM 2301 C C . ASN A 1 286 ? -24.920 -2.168 26.769 1.00 83.56 286 ASN A C 1
ATOM 2303 O O . ASN A 1 286 ? -25.397 -1.144 27.257 1.00 83.56 286 ASN A O 1
ATOM 2307 N N . ALA A 1 287 ? -23.857 -2.104 25.957 1.00 83.12 287 ALA A N 1
ATOM 2308 C CA . ALA A 1 287 ? -23.070 -0.878 25.764 1.00 83.12 287 ALA A CA 1
ATOM 2309 C C . ALA A 1 287 ? -23.883 0.326 25.240 1.00 83.12 287 ALA A C 1
ATOM 2311 O O . ALA A 1 287 ? -23.554 1.463 25.575 1.00 83.12 287 ALA A O 1
ATOM 2312 N N . GLN A 1 288 ? -24.938 0.074 24.459 1.00 81.94 288 GLN A N 1
ATOM 2313 C CA . GLN A 1 288 ? -25.912 1.067 23.990 1.00 81.94 288 GLN A CA 1
ATOM 2314 C C . GLN A 1 288 ? -26.733 1.647 25.156 1.00 81.94 288 GLN A C 1
ATOM 2316 O O . GLN A 1 288 ? -26.730 2.856 25.368 1.00 81.94 288 GLN A O 1
ATOM 2321 N N . GLU A 1 289 ? -27.352 0.788 25.967 1.00 86.06 289 GLU A N 1
ATOM 2322 C CA . GLU A 1 289 ? -28.175 1.170 27.125 1.00 86.06 289 GLU A CA 1
ATOM 2323 C C . GLU A 1 289 ? -27.354 1.923 28.190 1.00 86.06 289 GLU A C 1
ATOM 2325 O O . GLU A 1 289 ? -27.853 2.816 28.876 1.00 86.06 289 GLU A O 1
ATOM 2330 N N . VAL A 1 290 ? -26.065 1.581 28.329 1.00 88.06 290 VAL A N 1
ATOM 2331 C CA . VAL A 1 290 ? -25.107 2.311 29.176 1.00 88.06 290 VAL A CA 1
ATOM 2332 C C . VAL A 1 290 ? -24.875 3.732 28.648 1.00 88.06 290 VAL A C 1
ATOM 2334 O O . VAL A 1 290 ? -24.722 4.650 29.449 1.00 88.06 290 VAL A O 1
ATOM 2337 N N . ILE A 1 291 ? -24.840 3.939 27.327 1.00 88.62 291 ILE A N 1
ATOM 2338 C CA . ILE A 1 291 ? -24.700 5.276 26.727 1.00 88.62 291 ILE A CA 1
ATOM 2339 C C . ILE A 1 291 ? -25.985 6.080 26.919 1.00 88.62 291 ILE A C 1
ATOM 2341 O O . ILE A 1 291 ? -25.886 7.224 27.351 1.00 88.62 291 ILE A O 1
ATOM 2345 N N . GLU A 1 292 ? -27.146 5.476 26.663 1.00 87.44 292 GLU A N 1
ATOM 2346 C CA . GLU A 1 292 ? -28.473 6.071 26.887 1.00 87.44 292 GLU A CA 1
ATOM 2347 C C . GLU A 1 292 ? -28.605 6.539 28.345 1.00 87.44 292 GLU A C 1
ATOM 2349 O O . GLU A 1 292 ? -28.682 7.739 28.594 1.00 87.44 292 GLU A O 1
ATOM 2354 N N . THR A 1 293 ? -28.401 5.637 29.315 1.00 90.31 293 THR A N 1
ATOM 2355 C CA . THR A 1 293 ? -28.449 5.973 30.753 1.00 90.31 293 THR A CA 1
ATOM 2356 C C . THR A 1 293 ? -27.500 7.139 31.113 1.00 90.31 293 THR A C 1
ATOM 2358 O O . THR A 1 293 ? -27.841 7.992 31.928 1.00 90.31 293 THR A O 1
ATOM 2361 N N . ILE A 1 294 ? -26.312 7.221 30.496 1.00 90.81 294 ILE A N 1
ATOM 2362 C CA . ILE A 1 294 ? -25.312 8.288 30.724 1.00 90.81 294 ILE A CA 1
ATOM 2363 C C . ILE A 1 294 ? -25.653 9.616 30.012 1.00 90.81 294 ILE A C 1
ATOM 2365 O O . ILE A 1 294 ? -25.113 10.671 30.377 1.00 90.81 294 ILE A O 1
ATOM 2369 N N . VAL A 1 295 ? -26.499 9.585 28.983 1.00 90.06 295 VAL A N 1
ATOM 2370 C CA . VAL A 1 295 ? -27.067 10.776 28.340 1.00 90.06 295 VAL A CA 1
ATOM 2371 C C . VAL A 1 295 ? -28.198 11.330 29.204 1.00 90.06 295 VAL A C 1
ATOM 2373 O O . VAL A 1 295 ? -28.133 12.501 29.573 1.00 90.06 295 VAL A O 1
ATOM 2376 N N . ASP A 1 296 ? -29.140 10.479 29.613 1.00 90.19 296 ASP A N 1
ATOM 2377 C CA . ASP A 1 296 ? -30.322 10.860 30.401 1.00 90.19 296 ASP A CA 1
ATOM 2378 C C . ASP A 1 296 ? -29.945 11.505 31.750 1.00 90.19 296 ASP A C 1
ATOM 2380 O O . ASP A 1 296 ? -30.567 12.466 32.194 1.00 90.19 296 ASP A O 1
ATOM 2384 N N . HIS A 1 297 ? -28.860 11.036 32.379 1.00 93.00 297 HIS A N 1
ATOM 2385 C CA . HIS A 1 297 ? -28.342 11.565 33.650 1.00 93.00 297 HIS A CA 1
ATOM 2386 C C . HIS A 1 297 ? -27.401 12.783 33.493 1.00 93.00 297 HIS A C 1
ATOM 2388 O O . HIS A 1 297 ? -26.637 13.098 34.412 1.00 93.00 297 HIS A O 1
ATOM 2394 N N . SER A 1 298 ? -27.410 13.469 32.342 1.00 92.12 298 SER A N 1
ATOM 2395 C CA . SER A 1 298 ? -26.588 14.663 32.093 1.00 92.12 298 SER A CA 1
ATOM 2396 C C . SER A 1 298 ? -27.438 15.910 31.847 1.00 92.12 298 SER A C 1
ATOM 2398 O O . SER A 1 298 ? -27.932 16.140 30.745 1.00 92.12 298 SER A O 1
ATOM 2400 N N . GLU A 1 299 ? -27.542 16.768 32.862 1.00 90.12 299 GLU A N 1
ATOM 2401 C CA . GLU A 1 299 ? -28.403 17.965 32.852 1.00 90.12 299 GLU A CA 1
ATOM 2402 C C . GLU A 1 299 ? -28.082 18.941 31.714 1.00 90.12 299 GLU A C 1
ATOM 2404 O O . GLU A 1 299 ? -28.967 19.557 31.122 1.00 90.12 299 GLU A O 1
ATOM 2409 N N . THR A 1 300 ? -26.805 19.050 31.347 1.00 89.56 300 THR A N 1
ATOM 2410 C CA . THR A 1 300 ? -26.373 19.909 30.241 1.00 89.56 300 THR A CA 1
ATOM 2411 C C . THR A 1 300 ? -26.527 19.244 28.871 1.00 89.56 300 THR A C 1
ATOM 2413 O O . THR A 1 300 ? -26.070 19.817 27.888 1.00 89.56 300 THR A O 1
ATOM 2416 N N . PHE A 1 301 ? -27.060 18.022 28.733 1.00 88.56 301 PHE A N 1
ATOM 2417 C CA . PHE A 1 301 ? -27.189 17.378 27.415 1.00 88.56 301 PHE A CA 1
ATOM 2418 C C . PHE A 1 301 ? -28.267 18.037 26.548 1.00 88.56 301 PHE A C 1
ATOM 2420 O O . PHE A 1 301 ? -27.946 18.474 25.445 1.00 88.56 301 PHE A O 1
ATOM 2427 N N . ALA A 1 302 ? -29.492 18.187 27.060 1.00 86.00 302 ALA A N 1
ATOM 2428 C CA . ALA A 1 302 ? -30.596 18.802 26.317 1.00 86.00 302 ALA A CA 1
ATOM 2429 C C . ALA A 1 302 ? -30.292 20.256 25.900 1.00 86.00 302 ALA A C 1
ATOM 2431 O O . ALA A 1 302 ? -30.608 20.653 24.785 1.00 86.00 302 ALA A O 1
ATOM 2432 N N . LYS A 1 303 ? -29.593 21.017 26.759 1.00 87.25 303 LYS A N 1
ATOM 2433 C CA . LYS A 1 303 ? -29.168 22.403 26.486 1.00 87.25 303 LYS A CA 1
ATOM 2434 C C . LYS A 1 303 ? -28.154 22.542 25.336 1.00 87.25 303 LYS A C 1
ATOM 2436 O O . LYS A 1 303 ? -28.007 23.626 24.787 1.00 87.25 303 LYS A O 1
ATOM 2441 N N . LYS A 1 304 ? -27.405 21.488 24.987 1.00 86.12 304 LYS A N 1
ATOM 2442 C CA . LYS A 1 304 ? -26.356 21.560 23.951 1.00 86.12 304 LYS A CA 1
ATOM 2443 C C . LYS A 1 304 ? -26.968 21.600 22.555 1.00 86.12 304 LYS A C 1
ATOM 2445 O O . LYS A 1 304 ? -27.894 20.849 22.267 1.00 86.12 304 LYS A O 1
ATOM 2450 N N . SER A 1 305 ? -26.352 22.364 21.654 1.00 85.44 305 SER A N 1
ATOM 2451 C CA . SER A 1 305 ? -26.667 22.319 20.223 1.00 85.44 305 SER A CA 1
ATOM 2452 C C . SER A 1 305 ? -26.541 20.901 19.645 1.00 85.44 305 SER A C 1
ATOM 2454 O O . SER A 1 305 ? -25.708 20.099 20.085 1.00 85.44 305 SER A O 1
ATOM 2456 N N . LYS A 1 306 ? -27.332 20.593 18.611 1.00 81.56 306 LYS A N 1
ATOM 2457 C CA . LYS A 1 306 ? -27.441 19.248 18.006 1.00 81.56 306 LYS A CA 1
ATOM 2458 C C . LYS A 1 306 ? -26.072 18.675 17.576 1.00 81.56 306 LYS A C 1
ATOM 2460 O O . LYS A 1 306 ? -25.768 17.501 17.792 1.00 81.56 306 LYS A O 1
ATOM 2465 N N . MET A 1 307 ? -25.164 19.526 17.084 1.00 82.44 307 MET A N 1
ATOM 2466 C CA . MET A 1 307 ? -23.779 19.142 16.761 1.00 82.44 307 MET A CA 1
ATOM 2467 C C . MET A 1 307 ? -22.929 18.772 17.989 1.00 82.44 307 MET A C 1
ATOM 2469 O O . MET A 1 307 ? -22.073 17.884 17.902 1.00 82.44 307 MET A O 1
ATOM 2473 N N . ALA A 1 308 ? -23.129 19.449 19.123 1.00 85.81 308 ALA A N 1
ATOM 2474 C CA . ALA A 1 308 ? -22.439 19.169 20.380 1.00 85.81 308 ALA A CA 1
ATOM 2475 C C . ALA A 1 308 ? -23.011 17.923 21.081 1.00 85.81 308 ALA A C 1
ATOM 2477 O O . ALA A 1 308 ? -22.239 17.149 21.653 1.00 85.81 308 ALA A O 1
ATOM 2478 N N . GLN A 1 309 ? -24.319 17.673 20.956 1.00 86.25 309 GLN A N 1
ATOM 2479 C CA . GLN A 1 309 ? -24.956 16.411 21.346 1.00 86.25 309 GLN A CA 1
ATOM 2480 C C . GLN A 1 309 ? -24.343 15.224 20.581 1.00 86.25 309 GLN A C 1
ATOM 2482 O O . GLN A 1 309 ? -23.820 14.300 21.205 1.00 86.25 309 GLN A O 1
ATOM 2487 N N . GLU A 1 310 ? -24.274 15.278 19.244 1.00 83.81 310 GLU A N 1
ATOM 2488 C CA . GLU A 1 310 ? -23.660 14.213 18.427 1.00 83.81 310 GLU A CA 1
ATOM 2489 C C . GLU A 1 310 ? -22.172 13.993 18.779 1.00 83.81 310 GLU A C 1
ATOM 2491 O O . GLU A 1 310 ? -21.698 12.857 18.866 1.00 83.81 310 GLU A O 1
ATOM 2496 N N . LYS A 1 311 ? -21.426 15.075 19.051 1.00 86.44 311 LYS A N 1
ATOM 2497 C CA . LYS A 1 311 ? -20.018 15.025 19.496 1.00 86.44 311 LYS A CA 1
ATOM 2498 C C . LYS A 1 311 ? -19.862 14.408 20.894 1.00 86.44 311 LYS A C 1
ATOM 2500 O O . LYS A 1 311 ? -18.862 13.733 21.150 1.00 86.44 311 LYS A O 1
ATOM 2505 N N . TYR A 1 312 ? -20.828 14.606 21.794 1.00 88.19 312 TYR A N 1
ATOM 2506 C CA . TYR A 1 312 ? -20.871 13.945 23.102 1.00 88.19 312 TYR A CA 1
ATOM 2507 C C . TYR A 1 312 ? -21.167 12.448 22.951 1.00 88.19 312 TYR A C 1
ATOM 2509 O O . TYR A 1 312 ? -20.430 11.634 23.510 1.00 88.19 312 TYR A O 1
ATOM 2517 N N . ILE A 1 313 ? -22.160 12.080 22.134 1.00 86.06 313 ILE A N 1
ATOM 2518 C CA . ILE A 1 313 ? -22.531 10.685 21.847 1.00 86.06 313 ILE A CA 1
ATOM 2519 C C . ILE A 1 313 ? -21.340 9.921 21.257 1.00 86.06 313 ILE A C 1
ATOM 2521 O O . ILE A 1 313 ? -20.904 8.940 21.858 1.00 86.06 313 ILE A O 1
ATOM 2525 N N . MET A 1 314 ? -20.711 10.427 20.187 1.00 83.12 314 MET A N 1
ATOM 2526 C CA . MET A 1 314 ? -19.518 9.805 19.583 1.00 83.12 314 MET A CA 1
ATOM 2527 C C . MET A 1 314 ? -18.380 9.571 20.593 1.00 83.12 314 MET A C 1
ATOM 2529 O O . MET A 1 314 ? -17.661 8.572 20.516 1.00 83.12 314 MET A O 1
ATOM 2533 N N . ARG A 1 315 ? -18.208 10.471 21.572 1.00 87.75 315 ARG A N 1
ATOM 2534 C CA . ARG A 1 315 ? -17.208 10.328 22.644 1.00 87.75 315 ARG A CA 1
ATOM 2535 C C . ARG A 1 315 ? -17.564 9.197 23.618 1.00 87.75 315 ARG A C 1
ATOM 2537 O O . ARG A 1 315 ? -16.655 8.530 24.117 1.00 87.75 315 ARG A O 1
ATOM 2544 N N . LYS A 1 316 ? -18.852 8.972 23.896 1.00 88.00 316 LYS A N 1
ATOM 2545 C CA . LYS A 1 316 ? -19.332 7.846 24.715 1.00 88.00 316 LYS A CA 1
ATOM 2546 C C . LYS A 1 316 ? -19.254 6.535 23.928 1.00 88.00 316 LYS A C 1
ATOM 2548 O O . LYS A 1 316 ? -18.664 5.589 24.439 1.00 88.00 316 LYS A O 1
ATOM 2553 N N . GLU A 1 317 ? -19.697 6.502 22.672 1.00 84.38 317 GLU A N 1
ATOM 2554 C CA . GLU A 1 317 ? -19.552 5.357 21.754 1.00 84.38 317 GLU A CA 1
ATOM 2555 C C . GLU A 1 317 ? -18.093 4.878 21.686 1.00 84.38 317 GLU A C 1
ATOM 2557 O O . GLU A 1 317 ? -17.806 3.725 22.002 1.00 84.38 317 GLU A O 1
ATOM 2562 N N . LYS A 1 318 ? -17.145 5.788 21.412 1.00 82.12 318 LYS A N 1
ATOM 2563 C CA . LYS A 1 318 ? -15.690 5.525 21.384 1.00 82.12 318 LYS A CA 1
ATOM 2564 C C . LYS A 1 318 ? -15.110 4.976 22.702 1.00 82.12 318 LYS A C 1
ATOM 2566 O O . LYS A 1 318 ? -14.044 4.364 22.681 1.00 82.12 318 LYS A O 1
ATOM 2571 N N . ARG A 1 319 ? -15.773 5.198 23.843 1.00 85.31 319 ARG A N 1
ATOM 2572 C CA . ARG A 1 319 ? -15.324 4.767 25.183 1.00 85.31 319 ARG A CA 1
ATOM 2573 C C . ARG A 1 319 ? -16.039 3.504 25.688 1.00 85.31 319 ARG A C 1
ATOM 2575 O O . ARG A 1 319 ? -15.439 2.758 26.459 1.00 85.31 319 ARG A O 1
ATOM 2582 N N . HIS A 1 320 ? -17.295 3.284 25.302 1.00 85.44 320 HIS A N 1
ATOM 2583 C CA . HIS A 1 320 ? -18.159 2.233 25.855 1.00 85.44 320 HIS A CA 1
ATOM 2584 C C . HIS A 1 320 ? -18.417 1.082 24.868 1.00 85.44 320 HIS A C 1
ATOM 2586 O O . HIS A 1 320 ? -18.489 -0.064 25.306 1.00 85.44 320 HIS A O 1
ATOM 2592 N N . ILE A 1 321 ? -18.477 1.341 23.556 1.00 84.19 321 ILE A N 1
ATOM 2593 C CA . ILE A 1 321 ? -18.668 0.295 22.540 1.00 84.19 321 ILE A CA 1
ATOM 2594 C C . ILE A 1 321 ? -17.309 -0.295 22.149 1.00 84.19 321 ILE A C 1
ATOM 2596 O O . ILE A 1 321 ? -16.492 0.348 21.483 1.00 84.19 321 ILE A O 1
ATOM 2600 N N . LYS A 1 322 ? -17.077 -1.560 22.514 1.00 85.31 322 LYS A N 1
ATOM 2601 C CA . LYS A 1 322 ? -15.984 -2.366 21.954 1.00 85.31 322 LYS A CA 1
ATOM 2602 C C . LYS A 1 322 ? -16.449 -2.941 20.616 1.00 85.31 322 LYS A C 1
ATOM 2604 O O . LYS A 1 322 ? -17.272 -3.853 20.607 1.00 85.31 322 LYS A O 1
ATOM 2609 N N . LEU A 1 323 ? -15.909 -2.441 19.505 1.00 86.75 323 LEU A N 1
ATOM 2610 C CA . LEU A 1 323 ? -16.148 -3.020 18.182 1.00 86.75 323 LEU A CA 1
ATOM 2611 C C . LEU A 1 323 ? -14.854 -3.198 17.387 1.00 86.75 323 LEU A C 1
ATOM 2613 O O . LEU A 1 323 ? -13.911 -2.408 17.517 1.00 86.75 323 LEU A O 1
ATOM 2617 N N . PHE A 1 324 ? -14.836 -4.221 16.540 1.00 90.25 324 PHE A N 1
ATOM 2618 C CA . PHE A 1 324 ? -13.834 -4.403 15.496 1.00 90.25 324 PHE A CA 1
ATOM 2619 C C . PHE A 1 324 ? -14.511 -4.727 14.162 1.00 90.25 324 PHE A C 1
ATOM 2621 O O . PHE A 1 324 ? -15.679 -5.111 14.112 1.00 90.25 324 PHE A O 1
ATOM 2628 N N . TYR A 1 325 ? -13.776 -4.571 13.067 1.00 89.44 325 TYR A N 1
ATOM 2629 C CA . TYR A 1 325 ? -14.236 -4.963 11.737 1.00 89.44 325 TYR A CA 1
ATOM 2630 C C . TYR A 1 325 ? -13.107 -5.625 10.943 1.00 89.44 325 TYR A C 1
ATOM 2632 O O . TYR A 1 325 ? -11.923 -5.340 11.152 1.00 89.44 325 TYR A O 1
ATOM 2640 N N . VAL A 1 326 ? -13.475 -6.528 10.034 1.00 90.75 326 VAL A N 1
ATOM 2641 C CA . VAL A 1 326 ? -12.510 -7.377 9.316 1.00 90.75 326 VAL A CA 1
ATOM 2642 C C . VAL A 1 326 ? -12.107 -6.740 7.985 1.00 90.75 326 VAL A C 1
ATOM 2644 O O . VAL A 1 326 ? -12.965 -6.398 7.171 1.00 90.75 326 VAL A O 1
ATOM 2647 N N . ARG A 1 327 ? -10.805 -6.612 7.722 1.00 90.81 327 ARG A N 1
ATOM 2648 C CA . ARG A 1 327 ? -10.230 -6.162 6.442 1.00 90.81 327 ARG A CA 1
ATOM 2649 C C . ARG A 1 327 ? -9.380 -7.261 5.782 1.00 90.81 327 ARG A C 1
ATOM 2651 O O . ARG A 1 327 ? -8.852 -8.119 6.489 1.00 90.81 327 ARG A O 1
ATOM 2658 N N . PRO A 1 328 ? -9.222 -7.245 4.444 1.00 91.38 328 PRO A N 1
ATOM 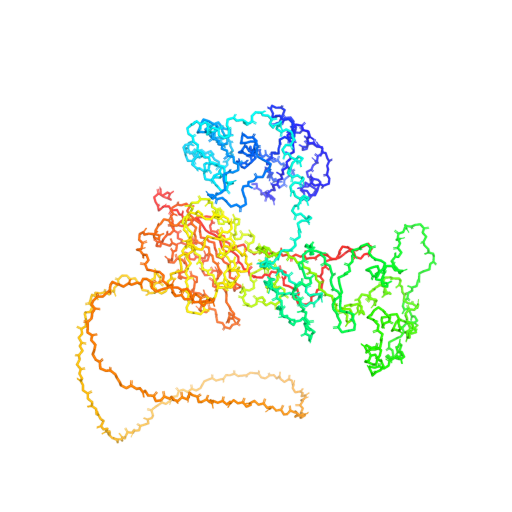2659 C CA . PRO A 1 328 ? -8.293 -8.137 3.753 1.00 91.38 328 PRO A CA 1
ATOM 2660 C C . PRO A 1 328 ? -6.843 -7.791 4.098 1.00 91.38 328 PRO A C 1
ATOM 2662 O O . PRO A 1 328 ? -6.493 -6.616 4.217 1.00 91.38 328 PRO A O 1
ATOM 2665 N N . CYS A 1 329 ? -5.990 -8.809 4.217 1.00 92.56 329 CYS A N 1
ATOM 2666 C CA . CYS A 1 329 ? -4.554 -8.618 4.399 1.00 92.56 329 CYS A CA 1
ATOM 2667 C C . CYS A 1 329 ? -3.858 -8.378 3.045 1.00 92.56 329 CYS A C 1
ATOM 2669 O O . CYS A 1 329 ? -3.229 -9.268 2.475 1.00 92.56 329 CYS A O 1
ATOM 2671 N N . ASP A 1 330 ? -4.006 -7.164 2.506 1.00 91.25 330 ASP A N 1
ATOM 2672 C CA . ASP A 1 330 ? -3.232 -6.669 1.360 1.00 91.25 330 ASP A CA 1
ATOM 2673 C C . ASP A 1 330 ? -2.149 -5.662 1.792 1.00 91.25 330 ASP A C 1
ATOM 2675 O O . ASP A 1 330 ? -2.121 -5.216 2.936 1.00 91.25 330 ASP A O 1
ATOM 2679 N N . VAL A 1 331 ? -1.231 -5.305 0.885 1.00 93.56 331 VAL A N 1
ATOM 2680 C CA . VAL A 1 331 ? -0.081 -4.424 1.189 1.00 93.56 331 VAL A CA 1
ATOM 2681 C C . VAL A 1 331 ? -0.514 -3.068 1.750 1.00 93.56 331 VAL A C 1
ATOM 2683 O O . VAL A 1 331 ? 0.166 -2.530 2.620 1.00 93.56 331 VAL A O 1
ATOM 2686 N N . TYR A 1 332 ? -1.638 -2.520 1.281 1.00 93.94 332 TYR A N 1
ATOM 2687 C CA . TYR A 1 332 ? -2.140 -1.238 1.768 1.00 93.94 332 TYR A CA 1
ATOM 2688 C C . TYR A 1 332 ? -2.685 -1.376 3.191 1.00 93.94 332 TYR A C 1
ATOM 2690 O O . TYR A 1 332 ? -2.231 -0.675 4.090 1.00 93.94 332 TYR A O 1
ATOM 2698 N N . ASN A 1 333 ? -3.598 -2.320 3.425 1.00 93.88 333 ASN A N 1
ATOM 2699 C CA . ASN A 1 333 ? -4.192 -2.516 4.743 1.00 93.88 333 ASN A CA 1
ATOM 2700 C C . ASN A 1 333 ? -3.175 -3.032 5.769 1.00 93.88 333 ASN A C 1
ATOM 2702 O O . ASN A 1 333 ? -3.284 -2.665 6.933 1.00 93.88 333 ASN A O 1
ATOM 2706 N N . ALA A 1 334 ? -2.168 -3.812 5.364 1.00 94.81 334 ALA A N 1
ATOM 2707 C CA . ALA A 1 334 ? -1.054 -4.201 6.227 1.00 94.81 334 ALA A CA 1
ATOM 2708 C C . ALA A 1 334 ? -0.183 -2.991 6.599 1.00 94.81 334 ALA A C 1
ATOM 2710 O O . ALA A 1 334 ? 0.087 -2.786 7.781 1.00 94.81 334 ALA A O 1
ATOM 2711 N N . CYS A 1 335 ? 0.195 -2.150 5.627 1.00 95.12 335 CYS A N 1
ATOM 2712 C CA . CYS A 1 335 ? 0.924 -0.906 5.886 1.00 95.12 335 CYS A CA 1
ATOM 2713 C C . CYS A 1 335 ? 0.151 -0.001 6.857 1.00 95.12 335 CYS A C 1
ATOM 2715 O O . CYS A 1 335 ? 0.705 0.407 7.872 1.00 95.12 335 CYS A O 1
ATOM 2717 N N . GLU A 1 336 ? -1.137 0.242 6.601 1.00 92.50 336 GLU A N 1
ATOM 2718 C CA . GLU A 1 336 ? -2.026 1.003 7.488 1.00 92.50 336 GLU A CA 1
ATOM 2719 C C . GLU A 1 336 ? -2.150 0.368 8.879 1.00 92.50 336 GLU A C 1
ATOM 2721 O O . GLU A 1 336 ? -2.074 1.061 9.890 1.00 92.50 336 GLU A O 1
ATOM 2726 N N . CYS A 1 337 ? -2.315 -0.953 8.963 1.00 93.94 337 CYS A N 1
ATOM 2727 C CA . CYS A 1 337 ? -2.451 -1.668 10.229 1.00 93.94 337 CYS A CA 1
ATOM 2728 C C . CYS A 1 337 ? -1.192 -1.533 11.093 1.00 93.94 337 CYS A C 1
ATOM 2730 O O . CYS A 1 337 ? -1.294 -1.230 12.282 1.00 93.94 337 CYS A O 1
ATOM 2732 N N . TYR A 1 338 ? -0.004 -1.731 10.516 1.00 93.19 338 TYR A N 1
ATOM 2733 C CA . TYR A 1 338 ? 1.251 -1.578 11.249 1.00 93.19 338 TYR A CA 1
ATOM 2734 C C . TYR A 1 338 ? 1.582 -0.106 11.526 1.00 93.19 338 TYR A C 1
ATOM 2736 O O . TYR A 1 338 ? 2.056 0.186 12.619 1.00 93.19 338 TYR A O 1
ATOM 2744 N N . PHE A 1 339 ? 1.271 0.829 10.623 1.00 91.50 339 PHE A N 1
ATOM 2745 C CA . PHE A 1 339 ? 1.493 2.262 10.847 1.00 91.50 339 PHE A CA 1
ATOM 2746 C C . PHE A 1 339 ? 0.613 2.821 11.978 1.00 91.50 339 PHE A C 1
ATOM 2748 O O . PHE A 1 339 ? 1.118 3.480 12.879 1.00 91.50 339 PHE A O 1
ATOM 2755 N N . ASN A 1 340 ? -0.680 2.487 12.003 1.00 88.56 340 ASN A N 1
ATOM 2756 C CA . ASN A 1 340 ? -1.615 2.976 13.026 1.00 88.56 340 ASN A CA 1
ATOM 2757 C C . ASN A 1 340 ? -1.496 2.264 14.392 1.00 88.56 340 ASN A C 1
ATOM 2759 O O . ASN A 1 340 ? -2.171 2.661 15.339 1.00 88.56 340 ASN A O 1
ATOM 2763 N N . SER A 1 341 ? -0.684 1.203 14.507 1.00 90.06 341 SER A N 1
ATOM 2764 C CA . SER A 1 341 ? -0.600 0.380 15.734 1.00 90.06 341 SER A CA 1
ATOM 2765 C C . SER A 1 341 ? 0.819 0.238 16.287 1.00 90.06 341 SER A C 1
ATOM 2767 O O . SER A 1 341 ? 1.015 0.215 17.499 1.00 90.06 341 SER A O 1
ATOM 2769 N N . PHE A 1 342 ? 1.818 0.118 15.410 1.00 88.81 342 PHE A N 1
ATOM 2770 C CA . PHE A 1 342 ? 3.217 -0.145 15.754 1.00 88.81 342 PHE A CA 1
ATOM 2771 C C . PHE A 1 342 ? 4.190 0.520 14.748 1.00 88.81 342 PHE A C 1
ATOM 2773 O O . PHE A 1 342 ? 5.054 -0.175 14.201 1.00 88.81 342 PHE A O 1
ATOM 2780 N N . PRO A 1 343 ? 4.083 1.835 14.465 1.00 89.44 343 PRO A N 1
ATOM 2781 C CA . PRO A 1 343 ? 4.789 2.467 13.342 1.00 89.44 343 PRO A CA 1
ATOM 2782 C C . PRO A 1 343 ? 6.315 2.329 13.439 1.00 89.44 343 PRO A C 1
ATOM 2784 O O . PRO A 1 343 ? 6.991 2.132 12.431 1.00 89.44 343 PRO A O 1
ATOM 2787 N N . HIS A 1 344 ? 6.848 2.312 14.661 1.00 88.06 344 HIS A N 1
ATOM 2788 C CA . HIS A 1 344 ? 8.258 2.067 14.963 1.00 88.06 344 HIS A CA 1
ATOM 2789 C C . HIS A 1 344 ? 8.789 0.719 14.418 1.00 88.06 344 HIS A C 1
ATOM 2791 O O . HIS A 1 344 ? 9.955 0.620 14.039 1.00 88.06 344 HIS A O 1
ATOM 2797 N N . LYS A 1 345 ? 7.937 -0.315 14.286 1.00 88.94 345 LYS A N 1
ATOM 2798 C CA . LYS A 1 345 ? 8.321 -1.629 13.725 1.00 88.94 345 LYS A CA 1
ATOM 2799 C C . LYS A 1 345 ? 8.491 -1.605 12.209 1.00 88.94 345 LYS A C 1
ATOM 2801 O O . LYS A 1 345 ? 9.138 -2.495 11.670 1.00 88.94 345 LYS A O 1
ATOM 2806 N N . ILE A 1 346 ? 7.908 -0.612 11.538 1.00 91.75 346 ILE A N 1
ATOM 2807 C CA . ILE A 1 346 ? 8.047 -0.395 10.094 1.00 91.75 346 ILE A CA 1
ATOM 2808 C C . ILE A 1 346 ? 8.877 0.854 9.766 1.00 91.75 346 ILE A C 1
ATOM 2810 O O . ILE A 1 346 ? 8.761 1.399 8.673 1.00 91.75 346 ILE A O 1
ATOM 2814 N N . GLY A 1 347 ? 9.687 1.342 10.716 1.00 89.44 347 GLY A N 1
ATOM 2815 C CA . GLY A 1 347 ? 10.508 2.546 10.539 1.00 89.44 347 GLY A CA 1
ATOM 2816 C C . GLY A 1 347 ? 9.689 3.780 10.144 1.00 89.44 347 GLY A C 1
ATOM 2817 O O . GLY A 1 347 ? 10.142 4.563 9.320 1.00 89.44 347 GLY A O 1
ATOM 2818 N N . TYR A 1 348 ? 8.455 3.894 10.653 1.00 90.88 348 TYR A N 1
ATOM 2819 C CA . TYR A 1 348 ? 7.466 4.929 10.312 1.00 90.88 348 TYR A CA 1
ATOM 2820 C C . TYR A 1 348 ? 7.087 5.023 8.814 1.00 90.88 348 TYR A C 1
ATOM 2822 O O . TYR A 1 348 ? 6.510 6.021 8.381 1.00 90.88 348 TYR A O 1
ATOM 2830 N N . LEU A 1 349 ? 7.322 3.969 8.021 1.00 93.06 349 LEU A N 1
ATOM 2831 C CA . LEU A 1 349 ? 6.932 3.898 6.609 1.00 93.06 349 LEU A CA 1
ATOM 2832 C C . LEU A 1 349 ? 5.400 3.894 6.441 1.00 93.06 349 LEU A C 1
ATOM 2834 O O . LEU A 1 349 ? 4.749 2.858 6.564 1.00 93.06 349 LEU A O 1
ATOM 2838 N N . ASN A 1 350 ? 4.822 5.059 6.142 1.00 92.75 350 ASN A N 1
ATOM 2839 C CA . ASN A 1 350 ? 3.393 5.198 5.856 1.00 92.75 350 ASN A CA 1
ATOM 2840 C C . ASN A 1 350 ? 3.030 4.739 4.423 1.00 92.75 350 ASN A C 1
ATOM 2842 O O . ASN A 1 350 ? 3.891 4.532 3.559 1.00 92.75 350 ASN A O 1
ATOM 2846 N N . SER A 1 351 ? 1.729 4.599 4.151 1.00 93.69 351 SER A N 1
ATOM 2847 C CA . SER A 1 351 ? 1.227 4.073 2.874 1.00 93.69 351 SER A CA 1
ATOM 2848 C C . SER A 1 351 ? 1.479 4.994 1.673 1.00 93.69 351 SER A C 1
ATOM 2850 O O . SER A 1 351 ? 1.623 4.503 0.549 1.00 93.69 351 SER A O 1
ATOM 2852 N N . ALA A 1 352 ? 1.595 6.309 1.889 1.00 93.69 352 ALA A N 1
ATOM 2853 C CA . ALA A 1 352 ? 1.938 7.273 0.845 1.00 93.69 352 ALA A CA 1
ATOM 2854 C C . ALA A 1 352 ? 3.414 7.164 0.434 1.00 93.69 352 ALA A C 1
ATOM 2856 O O . ALA A 1 352 ? 3.703 7.088 -0.762 1.00 93.69 352 ALA A O 1
ATOM 2857 N N . ASN A 1 353 ? 4.328 7.061 1.402 1.00 95.50 353 ASN A N 1
ATOM 2858 C CA . ASN A 1 353 ? 5.754 6.835 1.168 1.00 95.50 353 ASN A CA 1
ATOM 2859 C C . ASN A 1 353 ? 5.983 5.485 0.475 1.00 95.50 353 ASN A C 1
ATOM 2861 O O . ASN A 1 353 ? 6.614 5.449 -0.581 1.00 95.50 353 ASN A O 1
ATOM 2865 N N . LEU A 1 354 ? 5.370 4.397 0.957 1.00 96.25 354 LEU A N 1
ATOM 2866 C CA . LEU A 1 354 ? 5.431 3.090 0.288 1.00 96.25 354 LEU A CA 1
ATOM 2867 C C . LEU A 1 354 ? 4.873 3.151 -1.149 1.00 96.25 354 LEU A C 1
ATOM 2869 O O . LEU A 1 354 ? 5.469 2.604 -2.080 1.00 96.25 354 LEU A O 1
ATOM 2873 N N . GLY A 1 355 ? 3.756 3.854 -1.359 1.00 94.94 355 GLY A N 1
ATOM 2874 C CA . GLY A 1 355 ? 3.174 4.078 -2.685 1.00 94.94 355 GLY A CA 1
ATOM 2875 C C . GLY A 1 355 ? 4.097 4.859 -3.629 1.00 94.94 355 GLY A C 1
ATOM 2876 O O . GLY A 1 355 ? 4.240 4.481 -4.796 1.00 94.94 355 GLY A O 1
ATOM 2877 N N . MET A 1 356 ? 4.755 5.904 -3.121 1.00 94.88 356 MET A N 1
ATOM 2878 C CA . MET A 1 356 ? 5.724 6.726 -3.849 1.00 94.88 356 MET A CA 1
ATOM 2879 C C . MET A 1 356 ? 6.978 5.923 -4.209 1.00 94.88 356 MET A C 1
ATOM 2881 O O . MET A 1 356 ? 7.369 5.909 -5.377 1.00 94.88 356 MET A O 1
ATOM 2885 N N . MET A 1 357 ? 7.549 5.167 -3.265 1.00 97.25 357 MET A N 1
ATOM 2886 C CA . MET A 1 357 ? 8.704 4.295 -3.511 1.00 97.25 357 MET A CA 1
ATOM 2887 C C . MET A 1 357 ? 8.421 3.278 -4.625 1.00 97.25 357 MET A C 1
ATOM 2889 O O . MET A 1 357 ? 9.179 3.178 -5.587 1.00 97.25 357 MET A O 1
ATOM 2893 N N . LEU A 1 358 ? 7.292 2.562 -4.547 1.00 95.75 358 LEU A N 1
ATOM 2894 C CA . LEU A 1 358 ? 6.896 1.563 -5.551 1.00 95.75 358 LEU A CA 1
ATOM 2895 C C . LEU A 1 358 ? 6.606 2.180 -6.931 1.00 95.75 358 LEU A C 1
ATOM 2897 O O . LEU A 1 358 ? 6.722 1.491 -7.947 1.00 95.75 358 LEU A O 1
ATOM 2901 N N . TYR A 1 359 ? 6.215 3.457 -6.983 1.00 94.25 359 TYR A N 1
ATOM 2902 C CA . TYR A 1 359 ? 6.029 4.209 -8.226 1.00 94.25 359 TYR A CA 1
ATOM 2903 C C . TYR A 1 359 ? 7.363 4.687 -8.825 1.00 94.25 359 TYR A C 1
ATOM 2905 O O . TYR A 1 359 ? 7.563 4.540 -10.031 1.00 94.25 359 TYR A O 1
ATOM 2913 N N . LEU A 1 360 ? 8.280 5.217 -8.007 1.00 95.38 360 LEU A N 1
ATOM 2914 C CA . LEU A 1 360 ? 9.610 5.673 -8.437 1.00 95.38 360 LEU A CA 1
ATOM 2915 C C . LEU A 1 360 ? 10.508 4.510 -8.881 1.00 95.38 360 LEU A C 1
ATOM 2917 O O . LEU A 1 360 ? 11.289 4.657 -9.822 1.00 95.38 360 LEU A O 1
ATOM 2921 N N . ALA A 1 361 ? 10.367 3.351 -8.234 1.00 96.00 361 ALA A N 1
ATOM 2922 C CA . ALA A 1 361 ? 11.144 2.154 -8.530 1.00 96.00 361 ALA A CA 1
ATOM 2923 C C . ALA A 1 361 ? 10.763 1.490 -9.866 1.00 96.00 361 ALA A C 1
ATOM 2925 O O . ALA A 1 361 ? 11.585 0.771 -10.426 1.00 96.00 361 ALA A O 1
ATOM 2926 N N . ASP A 1 362 ? 9.543 1.719 -10.381 1.00 92.31 362 ASP A N 1
ATOM 2927 C CA . ASP A 1 362 ? 9.045 1.168 -11.659 1.00 92.31 362 ASP A CA 1
ATOM 2928 C C . ASP A 1 362 ? 9.366 -0.335 -11.815 1.00 92.31 362 ASP A C 1
ATOM 2930 O O . ASP A 1 362 ? 9.965 -0.781 -12.794 1.00 92.31 362 ASP A O 1
ATOM 2934 N N . ILE A 1 363 ? 9.012 -1.115 -10.787 1.00 91.69 363 ILE A N 1
ATOM 2935 C CA . ILE A 1 363 ? 9.257 -2.562 -10.714 1.00 91.69 363 ILE A CA 1
ATOM 2936 C C . ILE A 1 363 ? 8.408 -3.269 -11.776 1.00 91.69 363 ILE A C 1
ATOM 2938 O O . ILE A 1 363 ? 7.177 -3.156 -11.774 1.00 91.69 363 ILE A O 1
ATOM 2942 N N . ARG A 1 364 ? 9.055 -4.026 -12.671 1.00 83.56 364 ARG A N 1
ATOM 2943 C CA . ARG A 1 364 ? 8.399 -4.750 -13.773 1.00 83.56 364 ARG A CA 1
ATOM 2944 C C . ARG A 1 364 ? 8.730 -6.242 -13.738 1.00 83.56 364 ARG A C 1
ATOM 2946 O O . ARG A 1 364 ? 9.731 -6.662 -13.169 1.00 83.56 364 ARG A O 1
ATOM 2953 N N . TYR A 1 365 ? 7.887 -7.036 -14.396 1.00 80.75 365 TYR A N 1
ATOM 2954 C CA . TYR A 1 365 ? 8.045 -8.486 -14.529 1.00 80.75 365 TYR A CA 1
ATOM 2955 C C . TYR A 1 365 ? 9.460 -8.897 -14.949 1.00 80.75 365 TYR A C 1
ATOM 2957 O O . TYR A 1 365 ? 9.975 -8.413 -15.959 1.00 80.75 365 TYR A O 1
ATOM 2965 N N . GLY A 1 366 ? 10.038 -9.860 -14.232 1.00 82.88 366 GLY A N 1
ATOM 2966 C CA . GLY A 1 366 ? 11.320 -10.466 -14.588 1.00 82.88 366 GLY A CA 1
ATOM 2967 C C . GLY A 1 366 ? 12.556 -9.712 -14.097 1.00 82.88 366 GLY A C 1
ATOM 2968 O O . GLY A 1 366 ? 13.659 -10.182 -14.352 1.00 82.88 366 GLY A O 1
ATOM 2969 N N . TYR A 1 367 ? 12.401 -8.579 -13.404 1.00 92.69 367 TYR A N 1
ATOM 2970 C CA . TYR A 1 367 ? 13.533 -7.826 -12.859 1.00 92.69 367 TYR A CA 1
ATOM 2971 C C . TYR A 1 367 ? 14.288 -8.599 -11.768 1.00 92.69 367 TYR A C 1
ATOM 2973 O O . TYR A 1 367 ? 13.686 -9.276 -10.931 1.00 92.69 367 TYR A O 1
ATOM 2981 N N . LYS A 1 368 ? 15.611 -8.419 -11.728 1.00 96.81 368 LYS A N 1
ATOM 2982 C CA . LYS A 1 368 ? 16.392 -8.575 -10.497 1.00 96.81 368 LYS A CA 1
ATOM 2983 C C . LYS A 1 368 ? 16.167 -7.309 -9.655 1.00 96.81 368 LYS A C 1
ATOM 2985 O O . LYS A 1 368 ? 16.410 -6.202 -10.142 1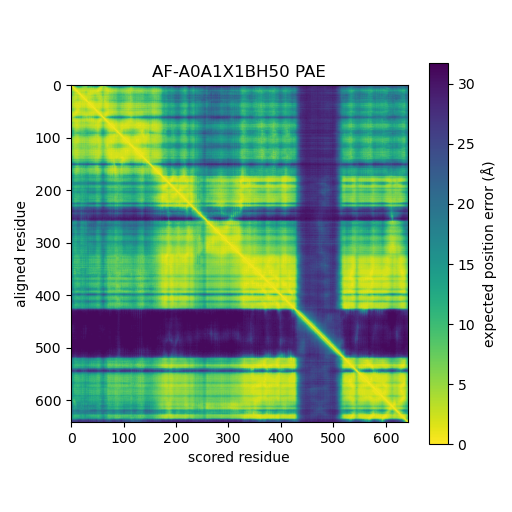.00 96.81 368 LYS A O 1
ATOM 2990 N N . VAL A 1 369 ? 15.676 -7.458 -8.428 1.00 97.94 369 VAL A N 1
ATOM 2991 C CA . VAL A 1 369 ? 15.430 -6.352 -7.486 1.00 97.94 369 VAL A CA 1
ATOM 2992 C C . VAL A 1 369 ? 16.185 -6.628 -6.194 1.00 97.94 369 VAL A C 1
ATOM 2994 O O . VAL A 1 369 ? 15.953 -7.658 -5.565 1.00 97.94 369 VAL A O 1
ATOM 2997 N N . MET A 1 370 ? 17.056 -5.716 -5.775 1.00 97.88 370 MET A N 1
ATOM 2998 C CA . MET A 1 370 ? 17.660 -5.764 -4.443 1.00 97.88 370 MET A CA 1
ATOM 2999 C C . MET A 1 370 ? 16.768 -5.007 -3.455 1.00 97.88 370 MET A C 1
ATOM 3001 O O . MET A 1 370 ? 16.269 -3.927 -3.777 1.00 97.88 370 MET A O 1
ATOM 3005 N N . VAL A 1 371 ? 16.531 -5.584 -2.276 1.00 96.75 371 VAL A N 1
ATOM 3006 C CA . VAL A 1 371 ? 15.602 -5.037 -1.277 1.00 96.75 371 VAL A CA 1
ATOM 3007 C C . VAL A 1 371 ? 16.261 -4.962 0.096 1.00 96.75 371 VAL A C 1
ATOM 3009 O O . VAL A 1 371 ? 16.715 -5.983 0.604 1.00 96.75 371 VAL A O 1
ATOM 3012 N N . PHE A 1 372 ? 16.260 -3.784 0.720 1.00 94.12 372 PHE A N 1
ATOM 3013 C CA . PHE A 1 372 ? 16.673 -3.594 2.116 1.00 94.12 372 PHE A CA 1
ATOM 3014 C C . PHE A 1 372 ? 15.449 -3.248 2.974 1.00 94.12 372 PHE A C 1
ATOM 3016 O O . PHE A 1 372 ? 14.777 -2.245 2.736 1.00 94.12 372 PHE A O 1
ATOM 3023 N N . ASP A 1 373 ? 15.094 -4.120 3.919 1.00 90.88 373 ASP A N 1
ATOM 3024 C CA . ASP A 1 373 ? 13.757 -4.124 4.527 1.00 90.88 373 ASP A CA 1
ATOM 3025 C C . ASP A 1 373 ? 13.800 -4.140 6.058 1.00 90.88 373 ASP A C 1
ATOM 3027 O O . ASP A 1 373 ? 13.561 -5.162 6.700 1.00 90.88 373 ASP A O 1
ATOM 3031 N N . HIS A 1 374 ? 14.029 -2.974 6.660 1.00 88.50 374 HIS A N 1
ATOM 3032 C CA . HIS A 1 374 ? 13.769 -2.750 8.085 1.00 88.50 374 HIS A CA 1
ATOM 3033 C C . HIS A 1 374 ? 12.272 -2.535 8.404 1.00 88.50 374 HIS A C 1
ATOM 3035 O O . HIS A 1 374 ? 11.922 -1.873 9.378 1.00 88.50 374 HIS A O 1
ATOM 3041 N N . SER A 1 375 ? 11.358 -3.083 7.593 1.00 91.62 375 SER A N 1
ATOM 3042 C CA . SER A 1 375 ? 9.905 -2.896 7.713 1.00 91.62 375 SER A CA 1
ATOM 3043 C C . SER A 1 375 ? 9.128 -4.203 7.881 1.00 91.62 375 SER A C 1
ATOM 3045 O O . SER A 1 375 ? 8.043 -4.361 7.326 1.00 91.62 375 SER A O 1
ATOM 3047 N N . LEU A 1 376 ? 9.680 -5.154 8.643 1.00 91.38 376 LEU A N 1
ATOM 3048 C CA . LEU A 1 376 ? 9.119 -6.499 8.862 1.00 91.38 376 LEU A CA 1
ATOM 3049 C C . LEU A 1 376 ? 8.779 -7.260 7.562 1.00 91.38 376 LEU A C 1
ATOM 3051 O O . LEU A 1 376 ? 7.899 -8.124 7.568 1.00 91.38 376 LEU A O 1
ATOM 3055 N N . GLY A 1 377 ? 9.441 -6.951 6.442 1.00 92.31 377 GLY A N 1
ATOM 3056 C CA . GLY A 1 377 ? 9.150 -7.563 5.146 1.00 92.31 377 GLY A CA 1
ATOM 3057 C C . GLY A 1 377 ? 8.068 -6.849 4.324 1.00 92.31 377 GLY A C 1
ATOM 3058 O O . GLY A 1 377 ? 7.625 -7.397 3.314 1.00 92.31 377 GLY A O 1
ATOM 3059 N N . LEU A 1 378 ? 7.606 -5.659 4.726 1.00 95.25 378 LEU A N 1
ATOM 3060 C CA . LEU A 1 378 ? 6.550 -4.911 4.028 1.00 95.25 378 LEU A CA 1
ATOM 3061 C C . LEU A 1 378 ? 6.958 -4.502 2.604 1.00 95.25 378 LEU A C 1
ATOM 3063 O O . LEU A 1 378 ? 6.167 -4.665 1.670 1.00 95.25 378 LEU A O 1
ATOM 3067 N N . ILE A 1 379 ? 8.189 -4.014 2.414 1.00 96.44 379 ILE A N 1
ATOM 3068 C CA . ILE A 1 379 ? 8.697 -3.643 1.082 1.00 96.44 379 ILE A CA 1
ATOM 3069 C C . ILE A 1 379 ? 8.910 -4.908 0.255 1.00 96.44 379 ILE A C 1
ATOM 3071 O O . ILE A 1 379 ? 8.480 -4.969 -0.893 1.00 96.44 379 ILE A O 1
ATOM 3075 N N . THR A 1 380 ? 9.496 -5.944 0.850 1.00 95.62 380 THR A N 1
ATOM 3076 C CA . THR A 1 380 ? 9.741 -7.252 0.234 1.00 95.62 380 THR A CA 1
ATOM 3077 C C . THR A 1 380 ? 8.434 -7.853 -0.272 1.00 95.62 380 THR A C 1
ATOM 3079 O O . THR A 1 380 ? 8.347 -8.220 -1.441 1.00 95.62 380 THR A O 1
ATOM 3082 N N . GLY A 1 381 ? 7.385 -7.878 0.554 1.00 94.56 381 GLY A N 1
ATOM 3083 C CA . GLY A 1 381 ? 6.050 -8.340 0.178 1.00 94.56 381 GLY A CA 1
ATOM 3084 C C . GLY A 1 381 ? 5.419 -7.493 -0.930 1.00 94.56 381 GLY A C 1
ATOM 3085 O O . GLY A 1 381 ? 4.848 -8.045 -1.872 1.00 94.56 381 GLY A O 1
ATOM 3086 N N . ALA A 1 382 ? 5.580 -6.168 -0.889 1.00 95.56 382 ALA A N 1
ATOM 3087 C CA . ALA A 1 382 ? 5.078 -5.270 -1.928 1.00 95.56 382 ALA A CA 1
ATOM 3088 C C . ALA A 1 382 ? 5.797 -5.442 -3.280 1.00 95.56 382 ALA A C 1
ATOM 3090 O O . ALA A 1 382 ? 5.139 -5.540 -4.320 1.00 95.56 382 ALA A O 1
ATOM 3091 N N . VAL A 1 383 ? 7.130 -5.537 -3.276 1.00 95.81 383 VAL A N 1
ATOM 3092 C CA . VAL A 1 383 ? 7.962 -5.878 -4.443 1.00 95.81 383 VAL A CA 1
ATOM 3093 C C . VAL A 1 383 ? 7.551 -7.247 -4.987 1.00 95.81 383 VAL A C 1
ATOM 3095 O O . VAL A 1 383 ? 7.330 -7.389 -6.189 1.00 95.81 383 VAL A O 1
ATOM 3098 N N . SER A 1 384 ? 7.365 -8.227 -4.100 1.00 92.94 384 SER A N 1
ATOM 3099 C CA . SER A 1 384 ? 6.922 -9.579 -4.438 1.00 92.94 384 SER A CA 1
ATOM 3100 C C . SER A 1 384 ? 5.574 -9.558 -5.163 1.00 92.94 384 SER A C 1
ATOM 3102 O O . SER A 1 384 ? 5.486 -10.066 -6.280 1.00 92.94 384 SER A O 1
ATOM 3104 N N . GLN A 1 385 ? 4.562 -8.847 -4.649 1.00 87.44 385 GLN A N 1
ATOM 3105 C CA . GLN A 1 385 ? 3.276 -8.689 -5.348 1.00 87.44 385 GLN A CA 1
ATOM 3106 C C . GLN A 1 385 ? 3.414 -8.029 -6.734 1.00 87.44 385 GLN A C 1
ATOM 3108 O O . GLN A 1 385 ? 2.757 -8.462 -7.684 1.00 87.44 385 GLN A O 1
ATOM 3113 N N . ARG A 1 386 ? 4.291 -7.026 -6.898 1.00 86.62 386 ARG A N 1
ATOM 3114 C CA . ARG A 1 386 ? 4.561 -6.398 -8.212 1.00 86.62 386 ARG A CA 1
ATOM 3115 C C . ARG A 1 386 ? 5.255 -7.335 -9.202 1.00 86.62 386 ARG A C 1
ATOM 3117 O O . ARG A 1 386 ? 4.988 -7.243 -10.399 1.00 86.62 386 ARG A O 1
ATOM 3124 N N . LEU A 1 387 ? 6.121 -8.221 -8.717 1.00 86.00 387 LEU A N 1
ATOM 3125 C CA . LEU A 1 387 ? 6.847 -9.195 -9.533 1.00 86.00 387 LEU A CA 1
ATOM 3126 C C . LEU A 1 387 ? 6.032 -10.458 -9.841 1.00 86.00 387 LEU A C 1
ATOM 3128 O O . LEU A 1 387 ? 6.231 -11.053 -10.900 1.00 86.00 387 LEU A O 1
ATOM 3132 N N . SER A 1 388 ? 5.117 -10.850 -8.948 1.00 81.69 388 SER A N 1
ATOM 3133 C CA . SER A 1 388 ? 4.222 -12.008 -9.082 1.00 81.69 388 SER A CA 1
ATOM 3134 C C . SER A 1 388 ? 4.955 -13.285 -9.527 1.00 81.69 388 SER A C 1
ATOM 3136 O O . SER A 1 388 ? 4.694 -13.842 -10.593 1.00 81.69 388 SER A O 1
ATOM 3138 N N . GLY A 1 389 ? 5.931 -13.711 -8.720 1.00 80.44 389 GLY A N 1
ATOM 3139 C CA . GLY A 1 389 ? 6.740 -14.914 -8.952 1.00 80.44 389 GLY A CA 1
ATOM 3140 C C . GLY A 1 389 ? 7.783 -14.799 -10.071 1.00 80.44 389 GLY A C 1
ATOM 3141 O O . GLY A 1 389 ? 8.321 -15.810 -10.530 1.00 80.44 389 GLY A O 1
ATOM 3142 N N . SER A 1 390 ? 8.069 -13.593 -10.572 1.00 82.44 390 SER A N 1
ATOM 3143 C CA . SER A 1 390 ? 8.970 -13.371 -11.710 1.00 82.44 390 SER A CA 1
ATOM 3144 C C . SER A 1 390 ? 10.218 -12.565 -11.367 1.00 82.44 390 SER A C 1
ATOM 3146 O O . SER A 1 390 ? 10.160 -11.626 -10.586 1.00 82.44 390 SER A O 1
ATOM 3148 N N . GLY A 1 391 ? 11.343 -12.894 -12.004 1.00 89.19 391 GLY A N 1
ATOM 3149 C CA . GLY A 1 391 ? 12.643 -12.323 -11.653 1.00 89.19 391 GLY A CA 1
ATOM 3150 C C . GLY A 1 391 ? 13.186 -12.901 -10.343 1.00 89.19 391 GLY A C 1
ATOM 3151 O O . GLY A 1 391 ? 12.842 -14.026 -9.973 1.00 89.19 391 GLY A O 1
ATOM 3152 N N . LYS A 1 392 ? 14.034 -12.138 -9.653 1.00 94.69 392 LYS A N 1
ATOM 3153 C CA . LYS A 1 392 ? 14.620 -12.495 -8.350 1.00 94.69 392 LYS A CA 1
ATOM 3154 C C . LYS A 1 392 ? 14.577 -11.277 -7.423 1.00 94.69 392 LYS A C 1
ATOM 3156 O O . LYS A 1 392 ? 14.873 -10.166 -7.860 1.00 94.69 392 LYS A O 1
ATOM 3161 N N . ILE A 1 393 ? 14.245 -11.497 -6.156 1.00 96.38 393 ILE A N 1
ATOM 3162 C CA . ILE A 1 393 ? 14.335 -10.521 -5.069 1.00 96.38 393 ILE A CA 1
ATOM 3163 C C . ILE A 1 393 ? 15.548 -10.901 -4.224 1.00 96.38 393 ILE A C 1
ATOM 3165 O O . ILE A 1 393 ? 15.526 -11.927 -3.553 1.00 96.38 393 ILE A O 1
ATOM 3169 N N . TYR A 1 394 ? 16.591 -10.080 -4.246 1.00 96.31 394 TYR A N 1
ATOM 3170 C CA . TYR A 1 394 ? 17.751 -10.225 -3.370 1.00 96.31 394 TYR A CA 1
ATOM 3171 C C . TYR A 1 394 ? 17.518 -9.387 -2.117 1.00 96.31 394 TYR A C 1
ATOM 3173 O O . TYR A 1 394 ? 17.740 -8.175 -2.118 1.00 96.31 394 TYR A O 1
ATOM 3181 N N . ARG A 1 395 ? 16.998 -10.016 -1.061 1.00 94.25 395 ARG A N 1
ATOM 3182 C CA . ARG A 1 395 ? 16.713 -9.335 0.204 1.00 94.25 395 ARG A CA 1
ATOM 3183 C C . ARG A 1 395 ? 17.988 -9.269 1.037 1.00 94.25 395 ARG A C 1
ATOM 3185 O O . ARG A 1 395 ? 18.463 -10.291 1.519 1.00 94.25 395 ARG A O 1
ATOM 3192 N N . LEU A 1 396 ? 18.506 -8.063 1.221 1.00 92.00 396 LEU A N 1
ATOM 3193 C CA . LEU A 1 396 ? 19.603 -7.766 2.130 1.00 92.00 396 LEU A CA 1
ATOM 3194 C C . LEU A 1 396 ? 19.105 -7.891 3.575 1.00 92.00 396 LEU A C 1
ATOM 3196 O O . LEU A 1 396 ? 18.181 -7.185 3.987 1.00 92.00 396 LEU A O 1
ATOM 3200 N N . VAL A 1 397 ? 19.713 -8.796 4.338 1.00 87.00 397 VAL A N 1
ATOM 3201 C CA . VAL A 1 397 ? 19.367 -9.085 5.733 1.00 87.00 397 VAL A CA 1
ATOM 3202 C C . VAL A 1 397 ? 20.529 -8.682 6.636 1.00 87.00 397 VAL A C 1
ATOM 3204 O O . VAL A 1 397 ? 21.627 -9.220 6.530 1.00 87.00 397 VAL A O 1
ATOM 3207 N N . ALA A 1 398 ? 20.263 -7.752 7.555 1.00 78.06 398 ALA A N 1
ATOM 3208 C CA . ALA A 1 398 ? 21.078 -7.545 8.749 1.00 78.06 398 ALA A CA 1
ATOM 3209 C C . ALA A 1 398 ? 20.595 -8.475 9.881 1.00 78.06 398 ALA A C 1
ATOM 3211 O O . ALA A 1 398 ? 19.448 -8.937 9.875 1.00 78.06 398 ALA A O 1
ATOM 3212 N N . LYS A 1 399 ? 21.449 -8.748 10.877 1.00 69.50 399 LYS A N 1
ATOM 3213 C CA . LYS A 1 399 ? 21.106 -9.630 12.010 1.00 69.50 399 LYS A CA 1
ATOM 3214 C C . LYS A 1 399 ? 19.830 -9.142 12.723 1.00 69.50 399 LYS A C 1
ATOM 3216 O O . LYS A 1 399 ? 19.741 -7.986 13.122 1.00 69.50 399 LYS A O 1
ATOM 3221 N N . GLY A 1 400 ? 18.852 -10.037 12.895 1.00 66.75 400 GLY A N 1
ATOM 3222 C CA . GLY A 1 400 ? 17.592 -9.767 13.608 1.00 66.75 400 GLY A CA 1
ATOM 3223 C C . GLY A 1 400 ? 16.436 -9.189 12.774 1.00 66.75 400 GLY A C 1
ATOM 3224 O O . GLY A 1 400 ? 15.394 -8.860 13.341 1.00 66.75 400 GLY A O 1
ATOM 3225 N N . VAL A 1 401 ? 16.568 -9.062 11.448 1.00 77.00 401 VAL A N 1
ATOM 3226 C CA . VAL A 1 401 ? 15.506 -8.503 10.587 1.00 77.00 401 VAL A CA 1
ATOM 3227 C C . VAL A 1 401 ? 14.456 -9.559 10.200 1.00 77.00 401 VAL A C 1
ATOM 3229 O O . VAL A 1 401 ? 14.694 -10.418 9.354 1.00 77.00 401 VAL A O 1
ATOM 3232 N N . SER A 1 402 ? 13.257 -9.451 10.781 1.00 84.25 402 SER A N 1
ATOM 3233 C CA . SER A 1 402 ? 12.093 -10.296 10.461 1.00 84.25 402 SER A CA 1
ATOM 3234 C C . SER A 1 402 ? 11.405 -9.908 9.137 1.00 84.25 402 SER A C 1
ATOM 3236 O O . SER A 1 402 ? 11.524 -8.781 8.661 1.00 84.25 402 SER A O 1
ATOM 3238 N N . ASP A 1 403 ? 10.650 -10.845 8.564 1.00 87.56 403 ASP A N 1
ATOM 3239 C CA . ASP A 1 403 ? 9.820 -10.746 7.351 1.00 87.56 403 ASP A CA 1
ATOM 3240 C C . ASP A 1 403 ? 8.352 -11.156 7.597 1.00 87.56 403 ASP A C 1
ATOM 3242 O O . ASP A 1 403 ? 7.634 -11.534 6.669 1.00 87.56 403 ASP A O 1
ATOM 3246 N N . LYS A 1 404 ? 7.882 -11.055 8.848 1.00 91.06 404 LYS A N 1
ATOM 3247 C CA . LYS A 1 404 ? 6.517 -11.399 9.295 1.00 91.06 404 LYS A CA 1
ATOM 3248 C C . LYS A 1 404 ? 5.407 -10.974 8.315 1.00 91.06 404 LYS A C 1
ATOM 3250 O O . LYS A 1 404 ? 4.492 -11.756 8.060 1.00 91.06 404 LYS A O 1
ATOM 3255 N N . ILE A 1 405 ? 5.512 -9.790 7.708 1.00 93.88 405 ILE A N 1
ATOM 3256 C CA . ILE A 1 405 ? 4.504 -9.251 6.783 1.00 93.88 405 ILE A CA 1
ATOM 3257 C C . ILE A 1 405 ? 4.475 -10.006 5.437 1.00 93.88 405 ILE A C 1
ATOM 3259 O O . ILE A 1 405 ? 3.407 -10.143 4.846 1.00 93.88 405 ILE A O 1
ATOM 3263 N N . VAL A 1 406 ? 5.589 -10.586 4.967 1.00 92.56 406 VAL A N 1
ATOM 3264 C CA . VAL A 1 406 ? 5.622 -11.434 3.750 1.00 92.56 406 VAL A CA 1
ATOM 3265 C C . VAL A 1 406 ? 4.719 -12.662 3.915 1.00 92.56 406 VAL A C 1
ATOM 3267 O O . VAL A 1 406 ? 3.982 -13.021 2.995 1.00 92.56 406 VAL A O 1
ATOM 3270 N N . HIS A 1 407 ? 4.735 -13.277 5.100 1.00 90.44 407 HIS A N 1
ATOM 3271 C CA . HIS A 1 407 ? 3.861 -14.403 5.433 1.00 90.44 407 HIS A CA 1
ATOM 3272 C C . HIS A 1 407 ? 2.396 -13.973 5.571 1.00 90.44 407 HIS A C 1
ATOM 3274 O O . HIS A 1 407 ? 1.501 -14.642 5.056 1.00 90.44 407 HIS A O 1
ATOM 3280 N N . GLU A 1 408 ? 2.142 -12.841 6.229 1.00 93.00 408 GLU A N 1
ATOM 3281 C CA . GLU A 1 408 ? 0.785 -12.326 6.460 1.00 93.00 408 GLU A CA 1
ATOM 3282 C C . GLU A 1 408 ? 0.078 -11.940 5.156 1.00 93.00 408 GLU A C 1
ATOM 3284 O O . GLU A 1 408 ? -1.104 -12.226 4.983 1.00 93.00 408 GLU A O 1
ATOM 3289 N N . LEU A 1 409 ? 0.820 -11.386 4.195 1.00 91.69 409 LEU A N 1
ATOM 3290 C CA . LEU A 1 409 ? 0.354 -11.091 2.835 1.00 91.69 409 LEU A CA 1
ATOM 3291 C C . LEU A 1 409 ? 0.110 -12.339 1.964 1.00 91.69 409 LEU A C 1
ATOM 3293 O O . LEU A 1 409 ? -0.255 -12.198 0.793 1.00 91.69 409 LEU A O 1
ATOM 3297 N N . GLY A 1 410 ? 0.334 -13.551 2.486 1.00 86.81 410 GLY A N 1
ATOM 3298 C CA . GLY A 1 410 ? 0.073 -14.805 1.777 1.00 86.81 410 GLY A CA 1
ATOM 3299 C C . GLY A 1 410 ? 0.894 -14.967 0.494 1.00 86.81 410 GLY A C 1
ATOM 3300 O O . GLY A 1 410 ? 0.386 -15.499 -0.499 1.00 86.81 410 GLY A O 1
ATOM 3301 N N . ILE A 1 411 ? 2.138 -14.471 0.479 1.00 87.06 411 ILE A N 1
ATOM 3302 C CA . ILE A 1 411 ? 3.034 -14.553 -0.681 1.00 87.06 411 ILE A CA 1
ATOM 3303 C C . ILE A 1 411 ? 3.328 -16.025 -1.004 1.00 87.06 411 ILE A C 1
ATOM 3305 O O . ILE A 1 411 ? 3.849 -16.768 -0.179 1.00 87.06 411 ILE A O 1
ATOM 3309 N N . ARG A 1 412 ? 2.978 -16.451 -2.226 1.00 81.81 412 ARG A N 1
ATOM 3310 C CA . ARG A 1 412 ? 2.967 -17.873 -2.635 1.00 81.81 412 ARG A CA 1
ATOM 3311 C C . ARG A 1 412 ? 4.228 -18.339 -3.367 1.00 81.81 412 ARG A C 1
ATOM 3313 O O . ARG A 1 412 ? 4.325 -19.507 -3.711 1.00 81.81 412 ARG A O 1
ATOM 3320 N N . TYR A 1 413 ? 5.142 -17.419 -3.652 1.00 83.06 413 TYR A N 1
ATOM 3321 C CA . TYR A 1 413 ?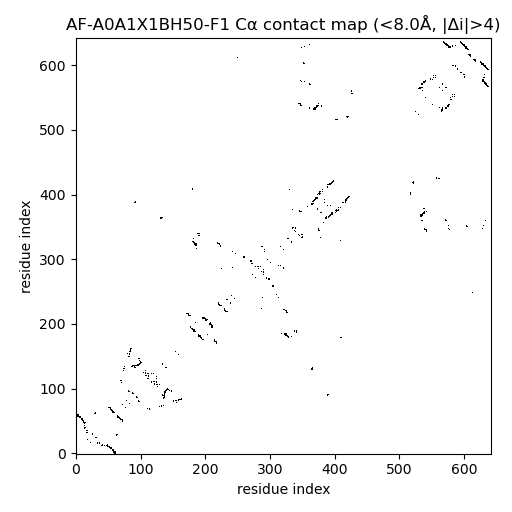 6.333 -17.613 -4.483 1.00 83.06 413 TYR A CA 1
ATOM 3322 C C . TYR A 1 413 ? 7.566 -17.137 -3.704 1.00 83.06 413 TYR A C 1
ATOM 3324 O O . TYR A 1 413 ? 8.265 -16.198 -4.085 1.00 83.06 413 TYR A O 1
ATOM 3332 N N . LEU A 1 414 ? 7.775 -17.768 -2.544 1.00 86.44 414 LEU A N 1
ATOM 3333 C CA . LEU A 1 414 ? 8.889 -17.475 -1.640 1.00 86.44 414 LEU A CA 1
ATOM 3334 C C . LEU A 1 414 ? 10.243 -17.832 -2.274 1.00 86.44 414 LEU A C 1
ATOM 3336 O O . LEU A 1 414 ? 11.222 -17.154 -1.996 1.00 86.44 414 LEU A O 1
ATOM 3340 N N . ASP A 1 415 ? 10.277 -18.786 -3.209 1.00 86.81 415 ASP A N 1
ATOM 3341 C CA . ASP A 1 415 ? 11.470 -19.191 -3.973 1.00 86.81 415 ASP A CA 1
ATOM 3342 C C . ASP A 1 415 ? 12.100 -18.041 -4.789 1.00 86.81 415 ASP A C 1
ATOM 3344 O O . ASP A 1 415 ? 13.269 -18.094 -5.170 1.00 86.81 415 ASP A O 1
ATOM 3348 N N . ASN A 1 416 ? 11.337 -16.975 -5.064 1.00 89.94 416 ASN A N 1
ATOM 3349 C CA . ASN A 1 416 ? 11.855 -15.757 -5.689 1.00 89.94 416 ASN A CA 1
ATOM 3350 C C . ASN A 1 416 ? 12.561 -14.816 -4.698 1.00 89.94 416 ASN A C 1
ATOM 3352 O O . ASN A 1 416 ? 13.200 -13.869 -5.156 1.00 89.94 416 ASN A O 1
ATOM 3356 N N . ILE A 1 417 ? 12.432 -15.027 -3.384 1.00 93.06 417 ILE A N 1
ATOM 3357 C CA . ILE A 1 417 ? 12.993 -14.192 -2.313 1.00 93.06 417 ILE A CA 1
ATOM 3358 C C . ILE A 1 417 ? 14.255 -14.863 -1.767 1.00 93.06 417 ILE A C 1
ATOM 3360 O O . ILE A 1 417 ? 14.214 -15.742 -0.911 1.00 93.06 417 ILE A O 1
ATOM 3364 N N . ILE A 1 418 ? 15.399 -14.407 -2.261 1.00 92.88 418 ILE A N 1
ATOM 3365 C CA . ILE A 1 418 ? 16.723 -14.888 -1.884 1.00 92.88 418 ILE A CA 1
ATOM 3366 C C . ILE A 1 418 ? 17.258 -13.949 -0.798 1.00 92.88 418 ILE A C 1
ATOM 3368 O O . ILE A 1 418 ? 17.729 -12.848 -1.092 1.00 92.88 418 ILE A O 1
ATOM 3372 N N . SER A 1 419 ? 17.144 -14.369 0.462 1.00 92.44 419 SER A N 1
ATOM 3373 C CA . SER A 1 419 ? 17.722 -13.650 1.606 1.00 92.44 419 SER A CA 1
ATOM 3374 C C . SER A 1 419 ? 19.245 -13.814 1.613 1.00 92.44 419 SER A C 1
ATOM 3376 O O . SER A 1 419 ? 19.737 -14.941 1.575 1.00 92.44 419 SER A O 1
ATOM 3378 N N . ILE A 1 420 ? 19.984 -12.704 1.659 1.00 91.88 420 ILE A N 1
ATOM 3379 C CA . ILE A 1 420 ? 21.453 -12.649 1.607 1.00 91.88 420 ILE A CA 1
ATOM 3380 C C . ILE A 1 420 ? 22.003 -11.740 2.718 1.00 91.88 420 ILE A C 1
ATOM 3382 O O . ILE A 1 420 ? 21.370 -10.752 3.088 1.00 91.88 420 ILE A O 1
ATOM 3386 N N . ASP A 1 421 ? 23.180 -12.065 3.255 1.00 89.81 421 ASP A N 1
ATOM 3387 C CA . ASP A 1 421 ? 23.819 -11.293 4.333 1.00 89.81 421 ASP A CA 1
ATOM 3388 C C . ASP A 1 421 ? 24.337 -9.936 3.830 1.00 89.81 421 ASP A C 1
ATOM 3390 O O . ASP A 1 421 ? 25.188 -9.877 2.937 1.00 89.81 421 ASP A O 1
ATOM 3394 N N . LEU A 1 422 ? 23.861 -8.846 4.438 1.00 89.38 422 LEU A N 1
ATOM 3395 C CA . LEU A 1 422 ? 24.309 -7.483 4.147 1.00 89.38 422 LEU A CA 1
ATOM 3396 C C . LEU A 1 422 ? 25.844 -7.351 4.221 1.00 89.38 422 LEU A C 1
ATOM 3398 O O . LEU A 1 422 ? 26.449 -6.738 3.341 1.00 89.38 422 LEU A O 1
ATOM 3402 N N . ASN A 1 423 ? 26.482 -7.955 5.227 1.00 88.88 423 ASN A N 1
ATOM 3403 C CA . ASN A 1 423 ? 27.919 -7.806 5.478 1.00 88.88 423 ASN A CA 1
ATOM 3404 C C . ASN A 1 423 ? 28.783 -8.533 4.436 1.00 88.88 423 ASN A C 1
ATOM 3406 O O . ASN A 1 423 ? 29.845 -8.037 4.069 1.00 88.88 423 ASN A O 1
ATOM 3410 N N . ARG A 1 424 ? 28.315 -9.671 3.909 1.00 88.69 424 ARG A N 1
ATOM 3411 C CA . ARG A 1 424 ? 29.031 -10.479 2.902 1.00 88.69 424 ARG A CA 1
ATOM 3412 C C . ARG A 1 424 ? 29.057 -9.835 1.510 1.00 88.69 424 ARG A C 1
ATOM 3414 O O . ARG A 1 424 ? 30.010 -10.020 0.747 1.00 88.69 424 ARG A O 1
ATOM 3421 N N . TYR A 1 425 ? 27.994 -9.118 1.146 1.00 88.62 425 TYR A N 1
ATOM 3422 C CA . TYR A 1 425 ? 27.841 -8.530 -0.192 1.00 88.62 425 TYR A CA 1
ATOM 3423 C C . TYR A 1 425 ? 28.172 -7.038 -0.250 1.00 88.62 425 TYR A C 1
ATOM 3425 O O . TYR A 1 425 ? 28.507 -6.552 -1.332 1.00 88.62 425 TYR A O 1
ATOM 3433 N N . ILE A 1 426 ? 28.090 -6.338 0.886 1.00 88.94 426 ILE A N 1
ATOM 3434 C CA . ILE A 1 426 ? 28.343 -4.902 1.039 1.00 88.94 426 ILE A CA 1
ATOM 3435 C C . ILE A 1 426 ? 29.166 -4.705 2.324 1.00 88.94 426 ILE A C 1
ATOM 3437 O O . ILE A 1 426 ? 28.651 -4.297 3.370 1.00 88.94 426 ILE A O 1
ATOM 3441 N N . SER A 1 427 ? 30.444 -5.068 2.252 1.00 77.62 427 SER A N 1
ATOM 3442 C CA . SER A 1 427 ? 31.454 -4.784 3.274 1.00 77.62 427 SER A CA 1
ATOM 3443 C C . SER A 1 427 ? 31.837 -3.302 3.256 1.00 77.62 427 SER A C 1
ATOM 3445 O O . SER A 1 427 ? 31.799 -2.669 2.201 1.00 77.62 427 SER A O 1
ATOM 3447 N N . GLU A 1 428 ? 32.232 -2.753 4.404 1.00 55.62 428 GLU A N 1
ATOM 3448 C CA . GLU A 1 428 ? 33.014 -1.513 4.420 1.00 55.62 428 GLU A CA 1
ATOM 3449 C C . GLU A 1 428 ? 34.479 -1.849 4.099 1.00 55.62 428 GLU A C 1
ATOM 3451 O O . GLU A 1 428 ? 34.974 -2.900 4.506 1.00 55.62 428 GLU A O 1
ATOM 3456 N N . GLY A 1 429 ? 35.146 -0.984 3.331 1.00 45.62 429 GLY A N 1
ATOM 3457 C CA . GLY A 1 429 ? 36.468 -1.249 2.754 1.00 45.62 429 GLY A CA 1
ATOM 3458 C C . GLY A 1 429 ? 36.416 -1.651 1.273 1.00 45.62 429 GLY A C 1
ATOM 3459 O O . GLY A 1 429 ? 35.557 -2.423 0.842 1.00 45.62 429 GLY A O 1
ATOM 3460 N N . GLY A 1 430 ? 37.343 -1.084 0.494 1.00 33.66 430 GLY A N 1
ATOM 3461 C CA . GLY A 1 430 ? 37.631 -1.498 -0.881 1.00 33.66 430 GLY A CA 1
ATOM 3462 C C . GLY A 1 430 ? 38.476 -2.776 -0.938 1.00 33.66 430 GLY A C 1
ATOM 3463 O O . GLY A 1 430 ? 38.622 -3.489 0.052 1.00 33.66 430 GLY A O 1
ATOM 3464 N N . GLU A 1 431 ? 39.034 -3.080 -2.108 1.00 37.84 431 GLU A N 1
ATOM 3465 C CA . GLU A 1 431 ? 39.787 -4.316 -2.350 1.00 37.84 431 GLU A CA 1
ATOM 3466 C C . GLU A 1 431 ? 41.149 -4.341 -1.629 1.00 37.84 431 GLU A C 1
ATOM 3468 O O . GLU A 1 431 ? 42.163 -3.919 -2.179 1.00 37.84 431 GLU A O 1
ATOM 3473 N N . SER A 1 432 ? 41.194 -4.889 -0.410 1.00 33.19 432 SER A N 1
ATOM 3474 C CA . SER A 1 432 ? 42.449 -5.278 0.252 1.00 33.19 432 SER A CA 1
ATOM 3475 C C . SER A 1 432 ? 42.258 -6.345 1.342 1.00 33.19 432 SER A C 1
ATOM 3477 O O . SER A 1 432 ? 42.245 -6.078 2.542 1.00 33.19 432 SER A O 1
ATOM 3479 N N . SER A 1 433 ? 42.173 -7.613 0.933 1.00 25.89 433 SER A N 1
ATOM 3480 C CA . SER A 1 433 ? 42.523 -8.748 1.804 1.00 25.89 433 SER A CA 1
ATOM 3481 C C . SER A 1 433 ? 43.080 -9.888 0.956 1.00 25.89 433 SER A C 1
ATOM 3483 O O . SER A 1 433 ? 42.332 -10.629 0.320 1.00 25.89 433 SER A O 1
ATOM 3485 N N . LEU A 1 434 ? 44.408 -10.012 0.932 1.00 27.11 434 LEU A N 1
ATOM 3486 C CA . LEU A 1 434 ? 45.066 -11.235 0.476 1.00 27.11 434 LEU A CA 1
ATOM 3487 C C . LEU A 1 434 ? 44.702 -12.399 1.407 1.00 27.11 434 LEU A C 1
ATOM 3489 O O . LEU A 1 434 ? 44.272 -12.206 2.546 1.00 27.11 434 LEU A O 1
ATOM 3493 N N . SER A 1 435 ? 44.882 -13.617 0.910 1.00 28.31 435 SER A N 1
ATOM 3494 C CA . SER A 1 435 ? 44.692 -14.840 1.681 1.00 28.31 435 SER A CA 1
ATOM 3495 C C . SER A 1 435 ? 45.548 -14.856 2.948 1.00 28.31 435 SER A C 1
ATOM 3497 O O . SER A 1 435 ? 46.774 -14.839 2.859 1.00 28.31 435 SER A O 1
ATOM 3499 N N . LEU A 1 436 ? 44.905 -15.034 4.100 1.00 25.41 436 LEU A N 1
ATOM 3500 C CA . LEU A 1 436 ? 45.505 -15.758 5.214 1.00 25.41 436 LEU A CA 1
ATOM 3501 C C . LEU A 1 436 ? 44.768 -17.089 5.341 1.00 25.41 436 LEU A C 1
ATOM 3503 O O . LEU A 1 436 ? 43.547 -17.134 5.495 1.00 25.41 436 LEU A O 1
ATOM 3507 N N . GLN A 1 437 ? 45.525 -18.169 5.173 1.00 27.92 437 GLN A N 1
ATOM 3508 C CA . GLN A 1 437 ? 45.069 -19.527 5.446 1.00 27.92 437 GLN A CA 1
ATOM 3509 C C . GLN A 1 437 ? 45.037 -19.753 6.965 1.00 27.92 437 GLN A C 1
ATOM 3511 O O . GLN A 1 437 ? 45.482 -18.907 7.742 1.00 27.92 437 GLN A O 1
ATOM 3516 N N . ASN A 1 438 ? 44.492 -20.892 7.389 1.00 27.75 438 ASN A N 1
ATOM 3517 C CA . ASN A 1 438 ? 44.604 -21.313 8.781 1.00 27.75 438 ASN A CA 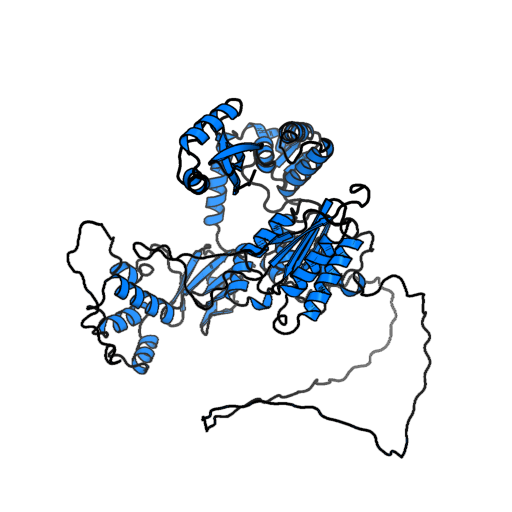1
ATOM 3518 C C . ASN A 1 438 ? 46.082 -21.455 9.162 1.00 27.75 438 ASN A C 1
ATOM 3520 O O . ASN A 1 438 ? 46.857 -21.970 8.362 1.00 27.75 438 ASN A O 1
ATOM 3524 N N . ASP A 1 439 ? 46.402 -21.191 10.424 1.00 23.45 439 ASP A N 1
ATOM 3525 C CA . ASP A 1 439 ? 47.067 -22.231 11.204 1.00 23.45 439 ASP A CA 1
ATOM 3526 C C . ASP A 1 439 ? 46.633 -22.165 12.670 1.00 23.45 439 ASP A C 1
ATOM 3528 O O . ASP A 1 439 ? 46.104 -21.147 13.127 1.00 23.45 439 ASP A O 1
ATOM 3532 N N . ALA A 1 440 ? 46.769 -23.281 13.387 1.00 26.84 440 ALA A N 1
ATOM 3533 C CA . ALA A 1 440 ? 46.263 -23.425 14.749 1.00 26.84 440 ALA A CA 1
ATOM 3534 C C . ALA A 1 440 ? 47.244 -24.185 15.648 1.00 26.84 440 ALA A C 1
ATOM 3536 O O . ALA A 1 440 ? 47.533 -25.358 15.417 1.00 26.84 440 ALA A O 1
ATOM 3537 N N . THR A 1 441 ? 47.672 -23.547 16.736 1.00 25.55 441 THR A N 1
ATOM 3538 C CA . THR A 1 441 ? 48.461 -24.165 17.812 1.00 25.55 441 THR A CA 1
ATOM 3539 C C . THR A 1 441 ? 48.080 -23.589 19.178 1.00 25.55 441 THR A C 1
ATOM 3541 O O . THR A 1 441 ? 47.522 -22.499 19.289 1.00 25.55 441 THR A O 1
ATOM 3544 N N . ALA A 1 442 ? 48.335 -24.372 20.230 1.00 25.42 442 ALA A N 1
ATOM 3545 C CA . ALA A 1 442 ? 48.156 -23.978 21.632 1.00 25.42 442 ALA A CA 1
ATOM 3546 C C . ALA A 1 442 ? 49.309 -23.031 22.082 1.00 25.42 442 ALA A C 1
ATOM 3548 O O . ALA A 1 442 ? 50.241 -22.814 21.315 1.00 25.42 442 ALA A O 1
ATOM 3549 N N . THR A 1 443 ? 49.331 -22.423 23.274 1.00 25.77 443 THR A N 1
ATOM 3550 C CA . THR A 1 443 ? 49.338 -23.074 24.606 1.00 25.77 443 THR A CA 1
ATOM 3551 C C . THR A 1 443 ? 48.703 -22.221 25.729 1.00 25.77 443 THR A C 1
ATOM 3553 O O . THR A 1 443 ? 48.046 -21.215 25.479 1.00 25.77 443 THR A O 1
ATOM 3556 N N . ARG A 1 444 ? 48.788 -22.710 26.979 1.00 23.67 444 ARG A N 1
ATOM 3557 C CA . ARG A 1 444 ? 48.095 -22.213 28.184 1.00 23.67 444 ARG A CA 1
ATOM 3558 C C . ARG A 1 444 ? 48.995 -21.353 29.100 1.00 23.67 444 ARG A C 1
ATOM 3560 O O . ARG A 1 444 ? 50.213 -21.428 28.996 1.00 23.67 444 ARG A O 1
ATOM 3567 N N . ASN A 1 445 ? 48.341 -20.789 30.126 1.00 25.73 445 ASN A N 1
ATOM 3568 C CA . ASN A 1 445 ? 48.824 -20.414 31.473 1.00 25.73 445 ASN A CA 1
ATOM 3569 C C . ASN A 1 445 ? 49.207 -18.941 31.744 1.00 25.73 445 ASN A C 1
ATOM 3571 O O . ASN A 1 445 ? 49.579 -18.177 30.863 1.00 25.73 445 ASN A O 1
ATOM 3575 N N . SER A 1 446 ? 49.044 -18.598 33.026 1.00 21.70 446 SER A N 1
ATOM 3576 C CA . SER A 1 446 ? 49.121 -17.291 33.710 1.00 21.70 446 SER A CA 1
ATOM 3577 C C . SER A 1 446 ? 50.188 -17.378 34.839 1.00 21.70 446 SER A C 1
ATOM 3579 O O . SER A 1 446 ? 50.865 -18.408 34.888 1.00 21.70 446 SER A O 1
ATOM 3581 N N . PRO A 1 447 ? 50.266 -16.481 35.857 1.00 38.16 447 PRO A N 1
ATOM 3582 C CA . PRO A 1 447 ? 49.894 -15.055 35.985 1.00 38.16 447 PRO A CA 1
ATOM 3583 C C . PRO A 1 447 ? 51.023 -14.181 36.629 1.00 38.16 447 PRO A C 1
ATOM 3585 O O . PRO A 1 447 ? 52.092 -14.687 36.956 1.00 38.16 447 PRO A O 1
ATOM 3588 N N . GLY A 1 448 ? 50.725 -12.901 36.916 1.00 23.88 448 GLY A N 1
ATOM 3589 C CA . GLY A 1 448 ? 51.493 -12.004 37.810 1.00 23.88 448 GLY A CA 1
ATOM 3590 C C . GLY A 1 448 ? 52.407 -10.993 37.091 1.00 23.88 448 GLY A C 1
ATOM 3591 O O . GLY A 1 448 ? 52.676 -11.163 35.906 1.00 23.88 448 GLY A O 1
ATOM 3592 N N . ASN A 1 449 ? 52.910 -9.930 37.733 1.00 23.73 449 ASN A N 1
ATOM 3593 C CA . ASN A 1 449 ? 52.488 -9.247 38.971 1.00 23.73 449 ASN A CA 1
ATOM 3594 C C . ASN A 1 449 ? 53.153 -7.838 39.017 1.00 23.73 449 ASN A C 1
ATOM 3596 O O . ASN A 1 449 ? 54.149 -7.629 38.335 1.00 23.73 449 ASN A O 1
ATOM 3600 N N . ASP A 1 450 ? 52.611 -6.935 39.839 1.00 24.78 450 ASP A N 1
ATOM 3601 C CA . ASP A 1 450 ? 53.272 -5.785 40.501 1.00 24.78 450 ASP A CA 1
ATOM 3602 C C . ASP A 1 450 ? 53.864 -4.569 39.723 1.00 24.78 450 ASP A C 1
ATOM 3604 O O . ASP A 1 450 ? 54.879 -4.633 39.038 1.00 24.78 450 ASP A O 1
ATOM 3608 N N . GLU A 1 451 ? 53.257 -3.411 40.046 1.00 25.08 451 GLU A N 1
ATOM 3609 C CA . GLU A 1 451 ? 53.888 -2.153 40.517 1.00 25.08 451 GLU A CA 1
ATOM 3610 C C . GLU A 1 451 ? 54.317 -0.975 39.596 1.00 25.08 451 GLU A C 1
ATOM 3612 O O . GLU A 1 451 ? 54.775 -1.110 38.466 1.00 25.08 451 GLU A O 1
ATOM 3617 N N . ASN A 1 452 ? 54.219 0.211 40.231 1.00 26.16 452 ASN A N 1
ATOM 3618 C CA . ASN A 1 452 ? 54.800 1.537 39.946 1.00 26.16 452 ASN A CA 1
ATOM 3619 C C . ASN A 1 452 ? 54.179 2.451 38.858 1.00 26.16 452 ASN A C 1
ATOM 3621 O O . ASN A 1 452 ? 54.494 2.383 37.673 1.00 26.16 452 ASN A O 1
ATOM 3625 N N . ALA A 1 453 ? 53.393 3.428 39.337 1.00 24.33 453 ALA A N 1
ATOM 3626 C CA . ALA A 1 453 ? 53.309 4.793 38.788 1.00 24.33 453 ALA A CA 1
ATOM 3627 C C . ALA A 1 453 ? 54.371 5.695 39.494 1.00 24.33 453 ALA A C 1
ATOM 3629 O O . ALA A 1 453 ? 55.007 5.193 40.428 1.00 24.33 453 ALA A O 1
ATOM 3630 N N . PRO A 1 454 ? 54.622 6.965 39.086 1.00 32.31 454 PRO A N 1
ATOM 3631 C CA . PRO A 1 454 ? 53.660 8.053 39.355 1.00 32.31 454 PRO A CA 1
ATOM 3632 C C . PRO A 1 454 ? 53.538 9.180 38.290 1.00 32.31 454 PRO A C 1
ATOM 3634 O O . PRO A 1 454 ? 54.496 9.515 37.604 1.00 32.31 454 PRO A O 1
ATOM 3637 N N . ASP A 1 455 ? 52.334 9.763 38.248 1.00 24.95 455 ASP A N 1
ATOM 3638 C CA . ASP A 1 455 ? 51.952 11.195 38.202 1.00 24.95 455 ASP A CA 1
ATOM 3639 C C . ASP A 1 455 ? 52.454 12.239 37.164 1.00 24.95 455 ASP A C 1
ATOM 3641 O O . ASP A 1 455 ? 53.474 12.128 36.494 1.00 24.95 455 ASP A O 1
ATOM 3645 N N . ASP A 1 456 ? 51.628 13.297 37.108 1.00 24.34 456 ASP A N 1
ATOM 3646 C CA . ASP A 1 456 ? 51.764 14.648 36.540 1.00 24.34 456 ASP A CA 1
ATOM 3647 C C . ASP A 1 456 ? 51.942 14.873 35.023 1.00 24.34 456 ASP A C 1
ATOM 3649 O O . ASP A 1 456 ? 53.019 14.759 34.443 1.00 24.34 456 ASP A O 1
ATOM 3653 N N . LEU A 1 457 ? 50.879 15.420 34.404 1.00 26.83 457 LEU A N 1
ATOM 3654 C CA . LEU A 1 457 ? 50.774 16.882 34.203 1.00 26.83 457 LEU A CA 1
ATOM 3655 C C . LEU A 1 457 ? 49.370 17.315 33.706 1.00 26.83 457 LEU A C 1
ATOM 3657 O O . LEU A 1 457 ? 48.888 16.848 32.674 1.00 26.83 457 LEU A O 1
ATOM 3661 N N . GLN A 1 458 ? 48.749 18.281 34.395 1.00 25.06 458 GLN A N 1
ATOM 3662 C CA . GLN A 1 458 ? 47.709 19.182 33.857 1.00 25.06 458 GLN A CA 1
ATOM 3663 C C . GLN A 1 458 ? 48.226 20.625 33.942 1.00 25.06 458 GLN A C 1
ATOM 3665 O O . GLN A 1 458 ? 48.978 20.934 34.868 1.00 25.06 458 GLN A O 1
ATOM 3670 N N . PRO A 1 459 ? 47.900 21.490 32.962 1.00 29.48 459 PRO A N 1
ATOM 3671 C CA . PRO A 1 459 ? 46.914 22.570 33.193 1.00 29.48 459 PRO A CA 1
ATOM 3672 C C . PRO A 1 459 ? 46.126 22.939 31.893 1.00 29.48 459 PRO A C 1
ATOM 3674 O O . PRO A 1 459 ? 46.430 22.413 30.826 1.00 29.48 459 PRO A O 1
ATOM 3677 N N . GLU A 1 460 ? 45.107 23.810 31.831 1.00 23.97 460 GLU A N 1
ATOM 3678 C CA . GLU A 1 460 ? 44.266 24.474 32.846 1.00 23.97 460 GLU A CA 1
ATOM 3679 C C . GLU A 1 460 ? 42.883 24.860 32.255 1.00 23.97 460 GLU A C 1
ATOM 3681 O O . GLU A 1 460 ? 42.557 24.534 31.112 1.00 23.97 460 GLU A O 1
ATOM 3686 N N . ILE A 1 461 ? 42.059 25.554 33.047 1.00 22.80 461 ILE A N 1
ATOM 3687 C CA . ILE A 1 461 ? 40.700 26.015 32.719 1.00 22.80 461 ILE A CA 1
ATOM 3688 C C . ILE A 1 461 ? 40.721 27.413 32.079 1.00 22.80 461 ILE A C 1
ATOM 3690 O O . ILE A 1 461 ? 41.442 28.286 32.547 1.00 22.80 461 ILE A O 1
ATOM 3694 N N . TYR A 1 462 ? 39.810 27.677 31.135 1.00 21.98 462 TYR A N 1
ATOM 3695 C CA . TYR A 1 462 ? 39.208 29.011 30.991 1.00 21.98 462 TYR A CA 1
ATOM 3696 C C . TYR A 1 462 ? 37.683 28.907 30.873 1.00 21.98 462 TYR A C 1
ATOM 3698 O O . TYR A 1 462 ? 37.153 28.332 29.925 1.00 21.98 462 TYR A O 1
ATOM 3706 N N . ASN A 1 463 ? 36.993 29.494 31.851 1.00 21.28 463 ASN A N 1
ATOM 3707 C CA . ASN A 1 463 ? 35.567 29.803 31.829 1.00 21.28 463 ASN A CA 1
ATOM 3708 C C . ASN A 1 463 ? 35.439 31.325 31.942 1.00 21.28 463 ASN A C 1
ATOM 3710 O O . ASN A 1 463 ? 35.993 31.900 32.875 1.00 21.28 463 ASN A O 1
ATOM 3714 N N . GLU A 1 464 ? 34.632 31.947 31.089 1.00 22.09 464 GLU A N 1
ATOM 3715 C CA . GLU A 1 464 ? 33.964 33.203 31.437 1.00 22.09 464 GLU A CA 1
ATOM 3716 C C . GLU A 1 464 ? 32.454 32.997 31.340 1.00 22.09 464 GLU A C 1
ATOM 3718 O O . GLU A 1 464 ? 31.951 32.302 30.455 1.00 22.09 464 GLU A O 1
ATOM 3723 N N . SER A 1 465 ? 31.735 33.571 32.297 1.00 21.62 465 SER A N 1
ATOM 3724 C CA . SER A 1 465 ? 30.297 33.410 32.469 1.00 21.62 465 SER A CA 1
ATOM 3725 C C . SER A 1 465 ? 29.633 34.766 32.677 1.00 21.62 465 SER A C 1
ATOM 3727 O O . SER A 1 465 ? 30.224 35.696 33.223 1.00 21.62 465 SER A O 1
ATOM 3729 N N . SER A 1 466 ? 28.365 34.869 32.288 1.00 23.00 466 SER A N 1
ATOM 3730 C CA . SER A 1 466 ? 27.492 35.951 32.733 1.00 23.00 466 SER A CA 1
ATOM 3731 C C . SER A 1 466 ? 26.118 35.399 33.122 1.00 23.00 466 SER A C 1
ATOM 3733 O O . SER A 1 466 ? 25.432 34.732 32.349 1.00 23.00 466 SER A O 1
ATOM 3735 N N . HIS A 1 467 ? 25.759 35.643 34.384 1.00 22.12 467 HIS A N 1
ATOM 3736 C CA . HIS A 1 467 ? 24.433 35.429 34.974 1.00 22.12 467 HIS A CA 1
ATOM 3737 C C . HIS A 1 467 ? 23.451 36.528 34.478 1.00 22.12 467 HIS A C 1
ATOM 3739 O O . HIS A 1 467 ? 23.874 37.457 33.794 1.00 22.12 467 HIS A O 1
ATOM 3745 N N . CYS A 1 468 ? 22.127 36.480 34.672 1.00 20.64 468 CYS A N 1
ATOM 3746 C CA . CYS A 1 468 ? 21.307 36.102 35.839 1.00 20.64 468 CYS A CA 1
ATOM 3747 C C . CYS A 1 468 ? 19.999 35.390 35.410 1.00 20.64 468 CYS A C 1
ATOM 3749 O O . CYS A 1 468 ? 19.555 35.582 34.282 1.00 20.64 468 CYS A O 1
ATOM 3751 N N . SER A 1 469 ? 19.523 34.372 36.147 1.00 21.61 469 SER A N 1
ATOM 3752 C CA . SER A 1 469 ? 18.581 34.413 37.305 1.00 21.61 469 SER A CA 1
ATOM 3753 C C . SER A 1 469 ? 17.115 34.639 36.864 1.00 21.61 469 SER A C 1
ATOM 3755 O O . SER A 1 469 ? 16.876 35.267 35.839 1.00 21.61 469 SER A O 1
ATOM 3757 N N . ASP A 1 470 ? 16.071 34.066 37.474 1.00 21.30 470 ASP A N 1
ATOM 3758 C CA . ASP A 1 470 ? 15.879 33.395 38.779 1.00 21.30 470 ASP A CA 1
ATOM 3759 C C . ASP A 1 470 ? 15.049 32.087 38.613 1.00 21.30 470 ASP A C 1
ATOM 3761 O O . ASP A 1 470 ? 14.395 31.911 37.586 1.00 21.30 470 ASP A O 1
ATOM 3765 N N . SER A 1 471 ? 15.202 31.013 39.411 1.00 21.56 471 SER A N 1
ATOM 3766 C CA . SER A 1 471 ? 14.656 30.753 40.773 1.00 21.56 471 SER A CA 1
ATOM 3767 C C . SER A 1 471 ? 13.131 31.015 40.903 1.00 21.56 471 SER A C 1
ATOM 3769 O O . SER A 1 471 ? 12.629 31.997 40.371 1.00 21.56 471 SER A O 1
ATOM 3771 N N . GLU A 1 472 ? 12.274 30.188 41.524 1.00 23.03 472 GLU A N 1
ATOM 3772 C CA . GLU A 1 472 ? 12.348 28.853 42.171 1.00 23.03 472 GLU A CA 1
ATOM 3773 C C . GLU A 1 472 ? 10.888 28.262 42.213 1.00 23.03 472 GLU A C 1
ATOM 3775 O O . GLU A 1 472 ? 9.967 28.967 41.803 1.00 23.03 472 GLU A O 1
ATOM 3780 N N . ASN A 1 473 ? 10.483 27.047 42.637 1.00 22.22 473 ASN A N 1
ATOM 3781 C CA . ASN A 1 473 ? 11.076 25.792 43.155 1.00 22.22 473 ASN A CA 1
ATOM 3782 C C . ASN A 1 473 ? 10.064 24.619 42.907 1.00 22.22 473 ASN A C 1
ATOM 3784 O O . ASN A 1 473 ? 8.884 24.884 42.668 1.00 22.22 473 ASN A O 1
ATOM 3788 N N . GLN A 1 474 ? 10.458 23.339 43.028 1.00 20.94 474 GLN A N 1
ATOM 3789 C CA . GLN A 1 474 ? 9.553 22.188 43.260 1.00 20.94 474 GLN A CA 1
ATOM 3790 C C . GLN A 1 474 ? 10.221 21.097 44.122 1.00 20.94 474 GLN A C 1
ATOM 3792 O O . GLN A 1 474 ? 11.322 20.645 43.815 1.00 20.94 474 GLN A O 1
ATOM 3797 N N . GLN A 1 475 ? 9.521 20.613 45.156 1.00 22.70 475 GLN A N 1
ATOM 3798 C CA . GLN A 1 475 ? 10.042 19.662 46.147 1.00 22.70 475 GLN A CA 1
ATOM 3799 C C . GLN A 1 475 ? 8.994 18.583 46.497 1.00 22.70 475 GLN A C 1
ATOM 3801 O O . GLN A 1 475 ? 7.836 18.930 46.699 1.00 22.70 475 GLN A O 1
ATOM 3806 N N . SER A 1 476 ? 9.445 17.316 46.601 1.00 21.44 476 SER A N 1
ATOM 3807 C CA . SER A 1 476 ? 8.795 16.134 47.236 1.00 21.44 476 SER A CA 1
ATOM 3808 C C . SER A 1 476 ? 7.389 15.665 46.751 1.00 21.44 476 SER A C 1
ATOM 3810 O O . SER A 1 476 ? 6.559 16.444 46.311 1.00 21.44 476 SER A O 1
ATOM 3812 N N . CYS A 1 477 ? 7.011 14.373 46.804 1.00 20.06 477 CYS A N 1
ATOM 3813 C CA . CYS A 1 477 ? 7.776 13.127 47.003 1.00 20.06 477 CYS A CA 1
ATOM 3814 C C . CYS A 1 477 ? 7.028 11.868 46.481 1.00 20.06 477 CYS A C 1
ATOM 3816 O O . CYS A 1 477 ? 5.808 11.798 46.559 1.00 20.06 477 CYS A O 1
ATOM 3818 N N . LEU A 1 478 ? 7.814 10.855 46.080 1.00 20.36 478 LEU A N 1
ATOM 3819 C CA . LEU A 1 478 ? 7.606 9.392 46.210 1.00 20.36 478 LEU A CA 1
ATOM 3820 C C . LEU A 1 478 ? 6.304 8.699 45.729 1.00 20.36 478 LEU A C 1
ATOM 3822 O O . LEU A 1 478 ? 5.245 8.814 46.340 1.00 20.36 478 LEU A O 1
ATOM 3826 N N . SER A 1 479 ? 6.461 7.747 44.795 1.00 21.12 479 SER A N 1
ATOM 3827 C CA . SER A 1 479 ? 5.999 6.350 44.990 1.00 21.12 479 SER A CA 1
ATOM 3828 C C . SER A 1 479 ? 6.778 5.362 44.095 1.00 21.12 479 SER A C 1
ATOM 3830 O O . SER A 1 479 ? 6.631 5.378 42.879 1.00 21.12 479 SER A O 1
ATOM 3832 N N . GLU A 1 480 ? 7.623 4.555 44.743 1.00 21.45 480 GLU A N 1
ATOM 3833 C CA . GLU A 1 480 ? 7.901 3.114 44.541 1.00 21.45 480 GLU A CA 1
ATOM 3834 C C . GLU A 1 480 ? 8.082 2.503 43.128 1.00 21.45 480 GLU A C 1
ATOM 3836 O O . GLU A 1 480 ? 7.274 2.648 42.212 1.00 21.45 480 GLU A O 1
ATOM 3841 N N . THR A 1 481 ? 9.154 1.708 42.990 1.00 21.45 481 THR A N 1
ATOM 3842 C CA . THR A 1 481 ? 9.561 1.016 41.756 1.00 21.45 481 THR A CA 1
ATOM 3843 C C . THR A 1 481 ? 9.914 -0.451 42.013 1.00 21.45 481 THR A C 1
ATOM 3845 O O . THR A 1 481 ? 11.000 -0.732 42.520 1.00 21.45 481 THR A O 1
ATOM 3848 N N . ASP A 1 482 ? 9.071 -1.384 41.566 1.00 20.92 482 ASP A N 1
ATOM 3849 C CA . ASP A 1 482 ? 9.401 -2.815 41.544 1.00 20.92 482 ASP A CA 1
ATOM 3850 C C . ASP A 1 482 ? 9.914 -3.246 40.167 1.00 20.92 482 ASP A C 1
ATOM 3852 O O . ASP A 1 482 ? 9.201 -3.194 39.160 1.00 20.92 482 ASP A O 1
ATOM 3856 N N . HIS A 1 483 ? 11.169 -3.693 40.124 1.00 23.14 483 HIS A N 1
ATOM 3857 C CA . HIS A 1 483 ? 11.842 -4.133 38.903 1.00 23.14 483 HIS A CA 1
ATOM 3858 C C . HIS A 1 483 ? 12.681 -5.398 39.163 1.00 23.14 483 HIS A C 1
ATOM 3860 O O . HIS A 1 483 ? 13.901 -5.409 39.001 1.00 23.14 483 HIS A O 1
ATOM 3866 N N . GLU A 1 484 ? 12.033 -6.497 39.563 1.00 22.38 484 GLU A N 1
ATOM 3867 C CA . GLU A 1 484 ? 12.731 -7.778 39.716 1.00 22.38 484 GLU A CA 1
ATOM 3868 C C . GLU A 1 484 ? 13.154 -8.372 38.366 1.00 22.38 484 GLU A C 1
ATOM 3870 O O . GLU A 1 484 ? 12.357 -8.564 37.443 1.00 22.38 484 GLU A O 1
ATOM 3875 N N . SER A 1 485 ? 14.438 -8.716 38.277 1.00 21.09 485 SER A N 1
ATOM 3876 C CA . SER A 1 485 ? 15.014 -9.496 37.185 1.00 21.09 485 SER A CA 1
ATOM 3877 C C . SER A 1 485 ? 15.523 -10.824 37.735 1.00 21.09 485 SER A C 1
ATOM 3879 O O . SER A 1 485 ? 16.425 -10.852 38.567 1.00 21.09 485 SER A O 1
ATOM 3881 N N . LEU A 1 486 ? 14.953 -11.939 37.270 1.00 22.84 486 LEU A N 1
ATOM 3882 C CA . LEU A 1 486 ? 15.363 -13.274 37.703 1.00 22.84 486 LEU A CA 1
ATOM 3883 C C . LEU A 1 486 ? 15.885 -14.118 36.538 1.00 22.84 486 LEU A C 1
ATOM 3885 O O . LEU A 1 486 ? 15.179 -14.440 35.582 1.00 22.84 486 LEU A O 1
ATOM 3889 N N . VAL A 1 487 ? 17.157 -14.492 36.663 1.00 21.50 487 VAL A N 1
ATOM 3890 C CA . VAL A 1 487 ? 17.858 -15.476 35.832 1.00 21.50 487 VAL A CA 1
ATOM 3891 C C . VAL A 1 487 ? 17.548 -16.879 36.363 1.00 21.50 487 VAL A C 1
ATOM 3893 O O . VAL A 1 487 ? 17.585 -17.097 37.571 1.00 21.50 487 VAL A O 1
ATOM 3896 N N . GLY A 1 488 ? 17.284 -17.858 35.488 1.00 21.72 488 GLY A N 1
ATOM 3897 C CA . GLY A 1 488 ? 16.900 -19.199 35.944 1.00 21.72 488 GLY A CA 1
ATOM 3898 C C . GLY A 1 488 ? 17.129 -20.347 34.959 1.00 21.72 488 GLY A C 1
ATOM 3899 O O . GLY A 1 488 ? 16.326 -20.566 34.063 1.00 21.72 488 GLY A O 1
ATOM 3900 N N . LYS A 1 489 ? 18.184 -21.128 35.229 1.00 22.66 489 LYS A N 1
ATOM 3901 C CA . LYS A 1 489 ? 18.298 -22.592 35.034 1.00 22.66 489 LYS A CA 1
ATOM 3902 C C . LYS A 1 489 ? 17.963 -23.184 33.648 1.00 22.66 489 LYS A C 1
ATOM 3904 O O . LYS A 1 489 ? 16.818 -23.485 33.325 1.00 22.66 489 LYS A O 1
ATOM 3909 N N . ARG A 1 490 ? 19.020 -23.575 32.921 1.00 20.47 490 ARG A N 1
ATOM 3910 C CA . ARG A 1 490 ? 18.991 -24.843 32.163 1.00 20.47 490 ARG A CA 1
ATOM 3911 C C . ARG A 1 490 ? 18.941 -26.007 33.161 1.00 20.47 490 ARG A C 1
ATOM 3913 O O . ARG A 1 490 ? 19.513 -25.899 34.243 1.00 20.47 490 ARG A O 1
ATOM 3920 N N . ILE A 1 491 ? 18.296 -27.104 32.779 1.00 24.16 491 ILE A N 1
ATOM 3921 C CA . ILE A 1 491 ? 18.276 -28.366 33.528 1.00 24.16 491 ILE A CA 1
ATOM 3922 C C . ILE A 1 491 ? 18.993 -29.415 32.673 1.00 24.16 491 ILE A C 1
ATOM 3924 O O . ILE A 1 491 ? 18.734 -29.508 31.473 1.00 24.16 491 ILE A O 1
ATOM 3928 N N . ASN A 1 492 ? 19.911 -30.164 33.284 1.00 20.16 492 ASN A N 1
ATOM 3929 C CA . ASN A 1 492 ? 20.534 -31.333 32.666 1.00 20.16 492 ASN A CA 1
ATOM 3930 C C . ASN A 1 492 ? 19.580 -32.528 32.772 1.00 20.16 492 ASN A C 1
ATOM 3932 O O . ASN A 1 492 ? 18.852 -32.621 33.753 1.00 20.16 492 ASN A O 1
ATOM 3936 N N . ASN A 1 493 ? 19.670 -33.476 31.841 1.00 24.72 493 ASN A N 1
ATOM 3937 C CA . ASN A 1 493 ? 19.468 -34.884 32.172 1.00 24.72 493 ASN A CA 1
ATOM 3938 C C . ASN A 1 493 ? 20.352 -35.755 31.267 1.00 24.72 493 ASN A C 1
ATOM 3940 O O . ASN A 1 493 ? 20.258 -35.687 30.046 1.00 24.72 493 ASN A O 1
ATOM 3944 N N . GLU A 1 494 ? 21.263 -36.450 31.943 1.00 22.95 494 GLU A N 1
ATOM 3945 C CA . GLU A 1 494 ? 21.821 -37.798 31.748 1.00 22.95 494 GLU A CA 1
ATOM 3946 C C . GLU A 1 494 ? 21.625 -38.525 30.400 1.00 22.95 494 GLU A C 1
ATOM 3948 O O . GLU A 1 494 ? 20.567 -38.497 29.775 1.00 22.95 494 GLU A O 1
ATOM 3953 N N . GLY A 1 495 ? 22.682 -39.223 29.970 1.00 20.50 495 GLY A N 1
ATOM 3954 C CA . GLY A 1 495 ? 22.728 -39.975 28.714 1.00 20.50 495 GLY A CA 1
ATOM 3955 C C . GLY A 1 495 ? 22.594 -41.490 28.883 1.00 20.50 495 GLY A C 1
ATOM 3956 O O . GLY A 1 495 ? 22.432 -42.005 29.985 1.00 20.50 495 GLY A O 1
ATOM 3957 N N . TYR A 1 496 ? 22.711 -42.198 27.761 1.00 23.25 496 TYR A N 1
ATOM 3958 C CA . TYR A 1 496 ? 22.835 -43.653 27.687 1.00 23.25 496 TYR A CA 1
ATOM 3959 C C . TYR A 1 496 ? 23.834 -43.998 26.579 1.00 23.25 496 TYR A C 1
ATOM 3961 O O . TYR A 1 496 ? 23.722 -43.475 25.469 1.00 23.25 496 TYR A O 1
ATOM 3969 N N . GLU A 1 497 ? 24.801 -44.865 26.871 1.00 21.45 497 GLU A N 1
ATOM 3970 C CA . GLU A 1 497 ? 25.726 -45.400 25.868 1.00 21.45 497 GLU A CA 1
ATOM 3971 C C . GLU A 1 497 ? 25.111 -46.616 25.155 1.00 21.45 497 GLU A C 1
ATOM 3973 O O . GLU A 1 497 ? 24.324 -47.369 25.731 1.00 21.45 497 GLU A O 1
ATOM 3978 N N . GLY A 1 498 ? 25.469 -46.814 23.885 1.00 23.69 498 GLY A N 1
ATOM 3979 C CA . GLY A 1 498 ? 24.999 -47.926 23.059 1.00 23.69 498 GLY A CA 1
ATOM 3980 C C . GLY A 1 498 ? 25.923 -48.133 21.861 1.00 23.69 498 GLY A C 1
ATOM 3981 O O . GLY A 1 498 ? 26.250 -47.182 21.155 1.00 23.69 498 GLY A O 1
ATOM 3982 N N . ASN A 1 499 ? 26.390 -49.367 21.667 1.00 22.22 499 ASN A N 1
ATOM 3983 C CA . ASN A 1 499 ? 27.524 -49.662 20.789 1.00 22.22 499 ASN A CA 1
ATOM 3984 C C . ASN A 1 499 ? 27.206 -49.676 19.283 1.00 22.22 499 ASN A C 1
ATOM 3986 O O . ASN A 1 499 ? 26.104 -49.998 18.852 1.00 22.22 499 ASN A O 1
ATOM 3990 N N . HIS A 1 500 ? 28.261 -49.385 18.515 1.00 23.25 500 HIS A N 1
ATOM 3991 C CA . HIS A 1 500 ? 28.517 -49.681 17.099 1.00 23.25 500 HIS A CA 1
ATOM 3992 C C . HIS A 1 500 ? 27.424 -50.360 16.249 1.00 23.25 500 HIS A C 1
ATOM 3994 O O . HIS A 1 500 ? 27.092 -51.529 16.433 1.00 23.25 500 HIS A O 1
ATOM 4000 N N . THR A 1 501 ? 27.136 -49.747 15.099 1.00 22.33 501 THR A N 1
ATOM 4001 C CA . THR A 1 501 ? 27.551 -50.327 13.801 1.00 22.33 501 THR A CA 1
ATOM 4002 C C . THR A 1 501 ? 27.617 -49.236 12.727 1.00 22.33 501 THR A C 1
ATOM 4004 O O . THR A 1 501 ? 26.868 -48.264 12.782 1.00 22.33 501 THR A O 1
ATOM 4007 N N . ALA A 1 502 ? 28.553 -49.359 11.782 1.00 25.08 502 ALA A N 1
ATOM 4008 C CA . ALA A 1 502 ? 28.705 -48.425 10.665 1.00 25.08 502 ALA A CA 1
ATOM 4009 C C . ALA A 1 502 ? 28.025 -48.999 9.417 1.00 25.08 502 ALA A C 1
ATOM 4011 O O . ALA A 1 502 ? 28.271 -50.150 9.066 1.00 25.08 502 ALA A O 1
ATOM 4012 N N . ASP A 1 503 ? 27.175 -48.205 8.768 1.00 24.47 503 ASP A N 1
ATOM 4013 C CA . ASP A 1 503 ? 26.381 -48.639 7.618 1.00 24.47 503 ASP A CA 1
ATOM 4014 C C . ASP A 1 503 ? 26.077 -47.415 6.733 1.00 24.47 503 ASP A C 1
ATOM 4016 O O . ASP A 1 503 ? 25.319 -46.520 7.122 1.00 24.47 503 ASP A O 1
ATOM 4020 N N . GLU A 1 504 ? 26.741 -47.313 5.579 1.00 30.31 504 GLU A N 1
ATOM 4021 C CA . GLU A 1 504 ? 26.704 -46.114 4.733 1.00 30.31 504 GLU A CA 1
ATOM 4022 C C . GLU A 1 504 ? 25.326 -45.924 4.086 1.00 30.31 504 GLU A C 1
ATOM 4024 O O . GLU A 1 504 ? 24.844 -46.769 3.331 1.00 30.31 504 GLU A O 1
ATOM 4029 N N . LYS A 1 505 ? 24.681 -44.780 4.347 1.00 24.42 505 LYS A N 1
ATOM 4030 C CA . LYS A 1 505 ? 23.420 -44.400 3.696 1.00 24.42 505 LYS A CA 1
ATOM 4031 C C . LYS A 1 505 ? 23.427 -42.931 3.290 1.00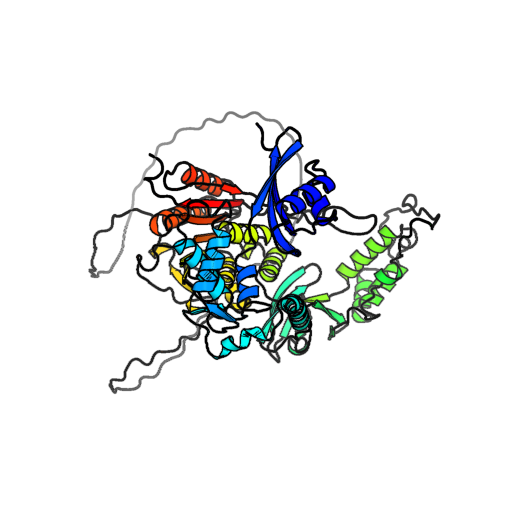 24.42 505 LYS A C 1
ATOM 4033 O O . LYS A 1 505 ? 23.808 -42.058 4.065 1.00 24.42 505 LYS A O 1
ATOM 4038 N N . GLU A 1 506 ? 22.977 -42.679 2.061 1.00 24.08 506 GLU A N 1
ATOM 4039 C CA . GLU A 1 506 ? 22.975 -41.361 1.418 1.00 24.08 506 GLU A CA 1
ATOM 4040 C C . GLU A 1 506 ? 22.318 -40.265 2.284 1.00 24.08 506 GLU A C 1
ATOM 4042 O O . GLU A 1 506 ? 21.323 -40.531 2.973 1.00 24.08 506 GLU A O 1
ATOM 4047 N N . PRO A 1 507 ? 22.795 -39.004 2.212 1.00 24.61 507 PRO A N 1
ATOM 4048 C CA . PRO A 1 507 ? 22.266 -37.902 3.009 1.00 24.61 507 PRO A CA 1
ATOM 4049 C C . PRO A 1 507 ? 20.844 -37.515 2.573 1.00 24.61 507 PRO A C 1
ATOM 4051 O O . PRO A 1 507 ? 20.621 -36.612 1.758 1.00 24.61 507 PRO A O 1
ATOM 4054 N N . LYS A 1 508 ? 19.847 -38.182 3.167 1.00 24.55 508 LYS A N 1
ATOM 4055 C CA . LYS A 1 508 ? 18.426 -37.829 3.060 1.00 24.55 508 LYS A CA 1
ATOM 4056 C C . LYS A 1 508 ? 18.249 -36.351 3.406 1.00 24.55 508 LYS A C 1
ATOM 4058 O O . LYS A 1 508 ? 18.491 -35.951 4.541 1.00 24.55 508 LYS A O 1
ATOM 4063 N N . ARG A 1 509 ? 17.787 -35.547 2.438 1.00 29.28 509 ARG A N 1
ATOM 4064 C CA . ARG A 1 509 ? 17.522 -34.105 2.610 1.00 29.28 509 ARG A CA 1
ATOM 4065 C C . ARG A 1 509 ? 16.577 -33.861 3.788 1.00 29.28 509 ARG A C 1
ATOM 4067 O O . ARG A 1 509 ? 15.357 -33.969 3.653 1.00 29.28 509 ARG A O 1
ATOM 4074 N N . GLN A 1 510 ? 17.152 -33.510 4.932 1.00 26.36 510 GLN A N 1
ATOM 4075 C CA . GLN A 1 510 ? 16.418 -33.238 6.156 1.00 26.36 510 GLN A CA 1
ATOM 4076 C C . GLN A 1 510 ? 15.581 -31.968 5.951 1.00 26.36 510 GLN A C 1
ATOM 4078 O O . GLN A 1 510 ? 16.113 -30.886 5.704 1.00 26.36 510 GLN A O 1
ATOM 4083 N N . LYS A 1 511 ? 14.250 -32.098 5.993 1.00 29.56 511 LYS A N 1
ATOM 4084 C CA . LYS A 1 511 ? 13.347 -30.946 5.901 1.00 29.56 511 LYS A CA 1
ATOM 4085 C C . LYS A 1 511 ? 13.450 -30.139 7.193 1.00 29.56 511 LYS A C 1
ATOM 4087 O O . LYS A 1 511 ? 12.773 -30.468 8.164 1.00 29.56 511 LYS A O 1
ATOM 4092 N N . CYS A 1 512 ? 14.257 -29.080 7.193 1.00 28.80 512 CYS A N 1
ATOM 4093 C CA . CYS A 1 512 ? 14.221 -28.083 8.258 1.00 28.80 512 CYS A CA 1
ATOM 4094 C C . CYS A 1 512 ? 12.790 -27.550 8.411 1.00 28.80 512 CYS A C 1
ATOM 4096 O O . CYS A 1 512 ? 12.185 -27.051 7.459 1.00 28.80 512 CYS A O 1
ATOM 4098 N N . SER A 1 513 ? 12.240 -27.667 9.616 1.00 27.86 513 SER A N 1
ATOM 4099 C CA . SER A 1 513 ? 10.973 -27.055 9.996 1.00 27.86 513 SER A CA 1
ATOM 4100 C C . SER A 1 513 ? 11.177 -25.543 10.112 1.00 27.86 513 SER A C 1
ATOM 4102 O O . SER A 1 513 ? 11.744 -25.052 11.085 1.00 27.86 513 SER A O 1
ATOM 4104 N N . ASN A 1 514 ? 10.742 -24.798 9.092 1.00 33.56 514 ASN A N 1
ATOM 4105 C CA . ASN A 1 514 ? 10.923 -23.346 9.021 1.00 33.56 514 ASN A CA 1
ATOM 4106 C C . ASN A 1 514 ? 10.232 -22.624 10.193 1.00 33.56 514 ASN A C 1
ATOM 4108 O O . ASN A 1 514 ? 9.032 -22.346 10.151 1.00 33.56 514 ASN A O 1
ATOM 4112 N N . MET A 1 515 ? 11.016 -22.268 11.212 1.00 29.61 515 MET A N 1
ATOM 4113 C CA . MET A 1 515 ? 10.634 -21.306 12.244 1.00 29.61 515 MET A CA 1
ATOM 4114 C C . MET A 1 515 ? 10.402 -19.928 11.597 1.00 29.61 515 MET A C 1
ATOM 4116 O O . MET A 1 515 ? 11.272 -19.446 10.864 1.00 29.61 515 MET A O 1
ATOM 4120 N N . PRO A 1 516 ? 9.262 -19.260 11.847 1.00 35.31 516 PRO A N 1
ATOM 4121 C CA . PRO A 1 516 ? 8.966 -17.975 11.222 1.00 35.31 516 PRO A CA 1
ATOM 4122 C C . PRO A 1 516 ? 9.957 -16.896 11.685 1.00 35.31 516 PRO A C 1
ATOM 4124 O O . PRO A 1 516 ? 10.045 -16.589 12.872 1.00 35.31 516 PRO A O 1
ATOM 4127 N N . GLY A 1 517 ? 10.672 -16.292 10.732 1.00 47.94 517 GLY A N 1
ATOM 4128 C CA . GLY A 1 517 ? 11.619 -15.198 10.973 1.00 47.94 517 GLY A CA 1
ATOM 4129 C C . GLY A 1 517 ? 13.106 -15.574 10.981 1.00 47.94 517 GLY A C 1
ATOM 4130 O O . GLY A 1 517 ? 13.928 -14.670 11.111 1.00 47.94 517 GLY A O 1
ATOM 4131 N N . VAL A 1 518 ? 13.473 -16.851 10.797 1.00 51.94 518 VAL A N 1
ATOM 4132 C CA . VAL A 1 518 ? 14.869 -17.269 10.548 1.00 51.94 518 VAL A CA 1
ATOM 4133 C C . VAL A 1 518 ? 14.935 -18.055 9.239 1.00 51.94 518 VAL A C 1
ATOM 4135 O O . VAL A 1 518 ? 14.788 -19.274 9.213 1.00 51.94 518 VAL A O 1
ATOM 4138 N N . TYR A 1 519 ? 15.141 -17.338 8.134 1.00 59.00 519 TYR A N 1
ATOM 4139 C CA . TYR A 1 519 ? 15.398 -17.949 6.829 1.00 59.00 519 TYR A CA 1
ATOM 4140 C C . TYR A 1 519 ? 16.871 -18.354 6.686 1.00 59.00 519 TYR A C 1
ATOM 4142 O O . TYR A 1 519 ? 17.742 -17.656 7.214 1.00 59.00 519 TYR A O 1
ATOM 4150 N N . PRO A 1 520 ? 17.180 -19.420 5.921 1.00 68.94 520 PRO A N 1
ATOM 4151 C CA . PRO A 1 520 ? 18.547 -19.678 5.495 1.00 68.94 520 PRO A CA 1
ATOM 4152 C C . PRO A 1 520 ? 19.071 -18.484 4.686 1.00 68.94 520 PRO A C 1
ATOM 4154 O O . PRO A 1 520 ? 18.415 -18.002 3.759 1.00 68.94 520 PRO A O 1
ATOM 4157 N N . LEU A 1 521 ? 20.263 -18.008 5.045 1.00 81.81 521 LEU A N 1
ATOM 4158 C CA . LEU A 1 521 ? 20.993 -17.025 4.254 1.00 81.81 521 LEU A CA 1
ATOM 4159 C C . LEU A 1 521 ? 21.628 -17.751 3.068 1.00 81.81 521 LEU A C 1
ATOM 4161 O O . LEU A 1 521 ? 22.463 -18.637 3.242 1.00 81.81 521 LEU A O 1
ATOM 4165 N N . TYR A 1 522 ? 21.217 -17.384 1.862 1.00 85.38 522 TYR A N 1
ATOM 4166 C CA . TYR A 1 522 ? 21.771 -17.932 0.634 1.00 85.38 522 TYR A CA 1
ATOM 4167 C C . TYR A 1 522 ? 23.077 -17.218 0.281 1.00 85.38 522 TYR A C 1
ATOM 4169 O O . TYR A 1 522 ? 23.246 -16.026 0.542 1.00 85.38 522 TYR A O 1
ATOM 4177 N N . THR A 1 523 ? 23.986 -17.937 -0.376 1.00 89.19 523 THR A N 1
ATOM 4178 C CA . THR A 1 523 ? 25.274 -17.399 -0.832 1.00 89.19 523 THR A CA 1
ATOM 4179 C C . THR A 1 523 ? 25.424 -17.482 -2.360 1.00 89.19 523 THR A C 1
ATOM 4181 O O . THR A 1 523 ? 26.311 -18.190 -2.842 1.00 89.19 523 THR A O 1
ATOM 4184 N N . PRO A 1 524 ? 24.560 -16.810 -3.152 1.00 89.94 524 PRO A N 1
ATOM 4185 C CA . PRO A 1 524 ? 24.715 -16.737 -4.608 1.00 89.94 524 PRO A CA 1
ATOM 4186 C C . PRO A 1 524 ? 26.021 -16.025 -5.003 1.00 89.94 524 PRO A C 1
ATOM 4188 O O . PRO A 1 524 ? 26.616 -15.293 -4.203 1.00 89.94 524 PRO A O 1
ATOM 4191 N N . SER A 1 525 ? 26.466 -16.198 -6.249 1.00 91.50 525 SER A N 1
ATOM 4192 C CA . SER A 1 525 ? 27.637 -15.471 -6.755 1.00 91.50 525 SER A CA 1
ATOM 4193 C C . SER A 1 525 ? 27.385 -13.952 -6.781 1.00 91.50 525 SER A C 1
ATOM 4195 O O . SER A 1 525 ? 26.238 -13.495 -6.796 1.00 91.50 525 SER A O 1
ATOM 4197 N N . ARG A 1 526 ? 28.441 -13.125 -6.803 1.00 90.31 526 ARG A N 1
ATOM 4198 C CA . ARG A 1 526 ? 28.250 -11.673 -6.999 1.00 90.31 526 ARG A CA 1
ATOM 4199 C C . ARG A 1 526 ? 27.666 -11.379 -8.393 1.00 90.31 526 ARG A C 1
ATOM 4201 O O . ARG A 1 526 ? 26.854 -10.467 -8.526 1.00 90.31 526 ARG A O 1
ATOM 4208 N N . ASP A 1 527 ? 27.969 -12.199 -9.399 1.00 89.31 527 ASP A N 1
ATOM 4209 C CA . ASP A 1 527 ? 27.458 -12.065 -10.773 1.00 89.31 527 ASP A CA 1
ATOM 4210 C C . ASP A 1 527 ? 25.986 -12.504 -10.942 1.00 89.31 527 ASP A C 1
ATOM 4212 O O . ASP A 1 527 ? 25.240 -11.903 -11.721 1.00 89.31 527 ASP A O 1
ATOM 4216 N N . ASP A 1 528 ? 25.500 -13.453 -10.132 1.00 90.38 528 ASP A N 1
ATOM 4217 C CA . ASP A 1 528 ? 24.063 -13.739 -9.983 1.00 90.38 528 ASP A CA 1
ATOM 4218 C C . ASP A 1 528 ? 23.277 -12.483 -9.589 1.00 90.38 528 ASP A C 1
ATOM 4220 O O . ASP A 1 528 ? 22.139 -12.288 -10.040 1.00 90.38 528 ASP A O 1
ATOM 4224 N N . ILE A 1 529 ? 23.868 -11.642 -8.739 1.00 92.38 529 ILE A N 1
ATOM 4225 C CA . ILE A 1 529 ? 23.248 -10.433 -8.191 1.00 92.38 529 ILE A CA 1
ATOM 4226 C C . ILE A 1 529 ? 23.385 -9.249 -9.163 1.00 92.38 529 ILE A C 1
ATOM 4228 O O . ILE A 1 529 ? 22.404 -8.526 -9.355 1.00 92.38 529 ILE A O 1
ATOM 4232 N N . LYS A 1 530 ? 24.549 -9.075 -9.814 1.00 92.31 530 LYS A N 1
ATOM 4233 C CA . LYS A 1 530 ? 24.813 -7.993 -10.791 1.00 92.31 530 LYS A CA 1
ATOM 4234 C C . LYS A 1 530 ? 23.709 -7.853 -11.843 1.00 92.31 530 LYS A C 1
ATOM 4236 O O . LYS A 1 530 ? 23.097 -8.832 -12.281 1.00 92.31 530 LYS A O 1
ATOM 4241 N N . GLY A 1 531 ? 23.468 -6.620 -12.281 1.00 92.00 531 GLY A N 1
ATOM 4242 C CA . GLY A 1 531 ? 22.371 -6.308 -13.194 1.00 92.00 531 GLY A CA 1
ATOM 4243 C C . GLY A 1 531 ? 21.013 -6.320 -12.489 1.00 92.00 531 GLY A C 1
ATOM 4244 O O . GLY A 1 531 ? 20.030 -6.802 -13.053 1.00 92.00 531 GLY A O 1
ATOM 4245 N N . CYS A 1 532 ? 20.949 -5.830 -11.247 1.00 96.38 532 CYS A N 1
ATOM 4246 C CA . CYS A 1 532 ? 19.688 -5.449 -10.614 1.00 96.38 532 CYS A CA 1
ATOM 4247 C C . CYS A 1 532 ? 19.113 -4.228 -11.336 1.00 96.38 532 CYS A C 1
ATOM 4249 O O . CYS A 1 532 ? 19.800 -3.227 -11.484 1.00 96.38 532 CYS A O 1
ATOM 4251 N N . GLN A 1 533 ? 17.851 -4.271 -11.767 1.00 97.00 533 GLN A N 1
ATOM 4252 C CA . GLN A 1 533 ? 17.196 -3.109 -12.392 1.00 97.00 533 GLN A CA 1
ATOM 4253 C C . GLN A 1 533 ? 16.727 -2.086 -11.346 1.00 97.00 533 GLN A C 1
ATOM 4255 O O . GLN A 1 533 ? 16.467 -0.928 -11.678 1.00 97.00 533 GLN A O 1
ATOM 4260 N N . VAL A 1 534 ? 16.588 -2.520 -10.091 1.00 98.12 534 VAL A N 1
ATOM 4261 C CA . VAL A 1 534 ? 16.092 -1.724 -8.965 1.00 98.12 534 VAL A CA 1
ATOM 4262 C C . VAL A 1 534 ? 16.848 -2.111 -7.694 1.00 98.12 534 VAL A C 1
ATOM 4264 O O . VAL A 1 534 ? 16.994 -3.301 -7.411 1.00 98.12 534 VAL A O 1
ATOM 4267 N N . ILE A 1 535 ? 17.241 -1.115 -6.903 1.00 98.19 535 ILE A N 1
ATOM 4268 C CA . ILE A 1 535 ? 17.511 -1.253 -5.469 1.00 98.19 535 ILE A CA 1
ATOM 4269 C C . ILE A 1 535 ? 16.482 -0.400 -4.726 1.00 98.19 535 ILE A C 1
ATOM 4271 O O . ILE A 1 535 ? 16.343 0.791 -5.011 1.00 98.19 535 ILE A O 1
ATOM 4275 N N . ILE A 1 536 ? 15.733 -1.011 -3.808 1.00 98.25 536 ILE A N 1
ATOM 4276 C CA . ILE A 1 536 ? 14.663 -0.356 -3.046 1.00 98.25 536 ILE A CA 1
ATOM 4277 C C . ILE A 1 536 ? 14.774 -0.684 -1.554 1.00 98.25 536 ILE A C 1
ATOM 4279 O O . ILE A 1 536 ? 15.011 -1.836 -1.199 1.00 98.25 536 ILE A O 1
ATOM 4283 N N . GLY A 1 537 ? 14.568 0.280 -0.656 1.00 95.50 537 GLY A N 1
ATOM 4284 C CA . GLY A 1 537 ? 14.591 -0.053 0.770 1.00 95.50 537 GLY A CA 1
ATOM 4285 C C . GLY A 1 537 ? 14.197 1.031 1.762 1.00 95.50 537 GLY A C 1
ATOM 4286 O O . GLY A 1 537 ? 14.153 2.214 1.432 1.00 95.50 537 GLY A O 1
ATOM 4287 N N . ASN A 1 538 ? 13.918 0.590 2.989 1.00 93.69 538 ASN A N 1
ATOM 4288 C CA . ASN A 1 538 ? 13.777 1.439 4.170 1.00 93.69 538 ASN A CA 1
ATOM 4289 C C . ASN A 1 538 ? 15.040 1.284 5.022 1.00 93.69 538 ASN A C 1
ATOM 4291 O O . ASN A 1 538 ? 15.334 0.174 5.473 1.00 93.69 538 ASN A O 1
ATOM 4295 N N . ILE A 1 539 ? 15.765 2.384 5.230 1.00 89.69 539 ILE A N 1
ATOM 4296 C CA . ILE A 1 539 ? 16.968 2.426 6.074 1.00 89.69 539 ILE A CA 1
ATOM 4297 C C . ILE A 1 539 ? 16.665 2.784 7.536 1.00 89.69 539 ILE A C 1
ATOM 4299 O O . ILE A 1 539 ? 17.542 2.656 8.385 1.00 89.69 539 ILE A O 1
ATOM 4303 N N . SER A 1 540 ? 15.439 3.213 7.848 1.00 85.06 540 SER A N 1
ATOM 4304 C CA . SER A 1 540 ? 14.999 3.512 9.210 1.00 85.06 540 SER A CA 1
ATOM 4305 C C . SER A 1 540 ? 14.435 2.272 9.909 1.00 85.06 540 SER A C 1
ATOM 4307 O O . SER A 1 540 ? 13.707 1.466 9.332 1.00 85.06 540 SER A O 1
ATOM 4309 N N . PHE A 1 541 ? 14.771 2.129 11.189 1.00 75.56 541 PHE A N 1
ATOM 4310 C CA . PHE A 1 541 ? 14.502 0.956 12.022 1.00 75.56 541 PHE A CA 1
ATOM 4311 C C . PHE A 1 541 ? 14.133 1.364 13.457 1.00 75.56 541 PHE A C 1
ATOM 4313 O O . PHE A 1 541 ? 14.338 2.500 13.872 1.00 75.56 541 PHE A O 1
ATOM 4320 N N . ASN A 1 542 ? 13.646 0.409 14.252 1.00 62.41 542 ASN A N 1
ATOM 4321 C CA . ASN A 1 542 ? 13.049 0.588 15.588 1.00 62.41 542 ASN A CA 1
ATOM 4322 C C . ASN A 1 542 ? 13.962 1.181 16.706 1.00 62.41 542 ASN A C 1
ATOM 4324 O O . ASN A 1 542 ? 13.606 1.138 17.879 1.00 62.41 542 ASN A O 1
ATOM 4328 N N . LYS A 1 543 ? 15.163 1.679 16.385 1.00 60.56 543 LYS A N 1
ATOM 4329 C CA . LYS A 1 543 ? 16.069 2.394 17.314 1.00 60.56 543 LYS A CA 1
ATOM 4330 C C . LYS A 1 543 ? 16.642 3.693 16.709 1.00 60.56 543 LYS A C 1
ATOM 4332 O O . LYS A 1 543 ? 17.611 4.243 17.222 1.00 60.56 543 LYS A O 1
ATOM 4337 N N . CYS A 1 544 ? 16.053 4.174 15.613 1.00 52.50 544 CYS A N 1
ATOM 4338 C CA . CYS A 1 544 ? 16.518 5.331 14.843 1.00 52.50 544 CYS A CA 1
ATOM 4339 C C . CYS A 1 544 ? 16.502 6.671 15.594 1.00 52.50 544 CYS A C 1
ATOM 4341 O O . CYS A 1 544 ? 17.302 7.546 15.269 1.00 52.50 544 CYS A O 1
ATOM 4343 N N . ASP A 1 545 ? 15.643 6.822 16.604 1.00 51.44 545 ASP A N 1
ATOM 4344 C CA . ASP A 1 545 ? 15.369 8.099 17.283 1.00 51.44 545 ASP A CA 1
ATOM 4345 C C . ASP A 1 545 ? 16.549 8.664 18.114 1.00 51.44 545 ASP A C 1
ATOM 4347 O O . ASP A 1 545 ? 16.395 9.693 18.768 1.00 51.44 545 ASP A O 1
ATOM 4351 N N . LYS A 1 546 ? 17.723 8.006 18.126 1.00 51.72 546 LYS A N 1
ATOM 4352 C CA . LYS A 1 546 ? 18.910 8.441 18.894 1.00 51.72 546 LYS A CA 1
ATOM 4353 C C . LYS A 1 546 ? 20.247 8.458 18.140 1.00 51.72 546 LYS A C 1
ATOM 4355 O O . LYS A 1 546 ? 21.215 8.959 18.700 1.00 51.72 546 LYS A O 1
ATOM 4360 N N . VAL A 1 547 ? 20.357 7.901 16.925 1.00 61.22 547 VAL A N 1
ATOM 4361 C CA . VAL A 1 547 ? 21.674 7.691 16.281 1.00 61.22 547 VAL A CA 1
ATOM 4362 C C . VAL A 1 547 ? 21.634 7.912 14.763 1.00 61.22 547 VAL A C 1
ATOM 4364 O O . VAL A 1 547 ? 21.327 6.998 13.999 1.00 61.22 547 VAL A O 1
ATOM 4367 N N . ASN A 1 548 ? 22.015 9.113 14.313 1.00 73.19 548 ASN A N 1
ATOM 4368 C CA . ASN A 1 548 ? 22.152 9.424 12.882 1.00 73.19 548 ASN A CA 1
ATOM 4369 C C . ASN A 1 548 ? 23.253 8.595 12.193 1.00 73.19 548 ASN A C 1
ATOM 4371 O O . ASN A 1 548 ? 23.082 8.216 11.038 1.00 73.19 548 ASN A O 1
ATOM 4375 N N . SER A 1 549 ? 24.357 8.276 12.883 1.00 77.31 549 SER A N 1
ATOM 4376 C CA . SER A 1 549 ? 25.525 7.624 12.268 1.00 77.31 549 SER A CA 1
ATOM 4377 C C . SER A 1 549 ? 25.232 6.235 11.692 1.00 77.31 549 SER A C 1
ATOM 4379 O O . SER A 1 549 ? 25.743 5.923 10.623 1.00 77.31 549 SER A O 1
ATOM 4381 N N . VAL A 1 550 ? 24.361 5.438 12.325 1.00 80.56 550 VAL A N 1
ATOM 4382 C CA . VAL A 1 550 ? 23.942 4.115 11.809 1.00 80.56 550 VAL A CA 1
ATOM 4383 C C . VAL A 1 550 ? 23.025 4.252 10.587 1.00 80.56 550 VAL A C 1
ATOM 4385 O O . VAL A 1 550 ? 23.038 3.414 9.690 1.00 80.56 550 VAL A O 1
ATOM 4388 N N . VAL A 1 551 ? 22.249 5.334 10.494 1.00 83.50 551 VAL A N 1
ATOM 4389 C CA . VAL 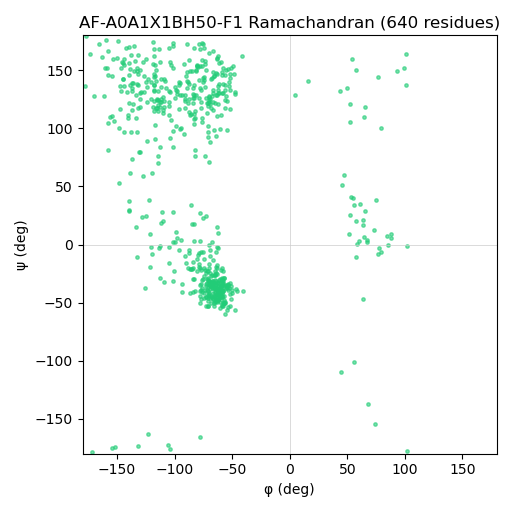A 1 551 ? 21.448 5.610 9.290 1.00 83.50 551 VAL A CA 1
ATOM 4390 C C . VAL A 1 551 ? 22.350 6.076 8.146 1.00 83.50 551 VAL A C 1
ATOM 4392 O O . VAL A 1 551 ? 22.162 5.619 7.021 1.00 83.50 551 VAL A O 1
ATOM 4395 N N . SER A 1 552 ? 23.372 6.893 8.428 1.00 87.31 552 SER A N 1
ATOM 4396 C CA . SER A 1 552 ? 24.411 7.246 7.450 1.00 87.31 552 SER A CA 1
ATOM 4397 C C . SER A 1 552 ? 25.290 6.050 7.042 1.00 87.31 552 SER A C 1
ATOM 4399 O O . SER A 1 552 ? 25.720 5.965 5.896 1.00 87.31 552 SER A O 1
ATOM 4401 N N . GLU A 1 553 ? 25.530 5.077 7.929 1.00 88.12 553 GLU A N 1
ATOM 4402 C CA . GLU A 1 553 ? 26.148 3.794 7.558 1.00 88.12 553 GLU A CA 1
ATOM 4403 C C . GLU A 1 553 ? 25.288 3.090 6.496 1.00 88.12 553 GLU A C 1
ATOM 4405 O O . GLU A 1 553 ? 25.765 2.778 5.401 1.00 88.12 553 GLU A O 1
ATOM 4410 N N . TYR A 1 554 ? 23.986 2.926 6.753 1.00 90.12 554 TYR A N 1
ATOM 4411 C CA . TYR A 1 554 ? 23.088 2.297 5.788 1.00 90.12 554 TYR A CA 1
ATOM 4412 C C . TYR A 1 554 ? 22.904 3.106 4.493 1.00 90.12 554 TYR A C 1
ATOM 4414 O O . TYR A 1 554 ? 22.797 2.480 3.438 1.00 90.12 554 TYR A O 1
ATOM 4422 N N . THR A 1 555 ? 22.926 4.447 4.490 1.00 92.56 555 THR A N 1
ATOM 4423 C CA . THR A 1 555 ? 22.906 5.203 3.218 1.00 92.56 555 THR A CA 1
ATOM 4424 C C . THR A 1 555 ? 24.156 4.944 2.386 1.00 92.56 555 THR A C 1
ATOM 4426 O O . THR A 1 555 ? 24.031 4.619 1.202 1.00 92.56 555 THR A O 1
ATOM 4429 N N . ARG A 1 556 ? 25.350 5.014 2.990 1.00 92.62 556 ARG A N 1
ATOM 4430 C CA . ARG A 1 556 ? 26.623 4.732 2.305 1.00 92.62 556 ARG A CA 1
ATOM 4431 C C . ARG A 1 556 ? 26.669 3.300 1.776 1.00 92.62 556 ARG A C 1
ATOM 4433 O O . ARG A 1 556 ? 27.017 3.090 0.614 1.00 92.62 556 ARG A O 1
ATOM 4440 N N . ARG A 1 557 ? 26.220 2.324 2.569 1.00 92.94 557 ARG A N 1
ATOM 4441 C CA . ARG A 1 557 ? 26.149 0.911 2.164 1.00 92.94 557 ARG A CA 1
ATOM 4442 C C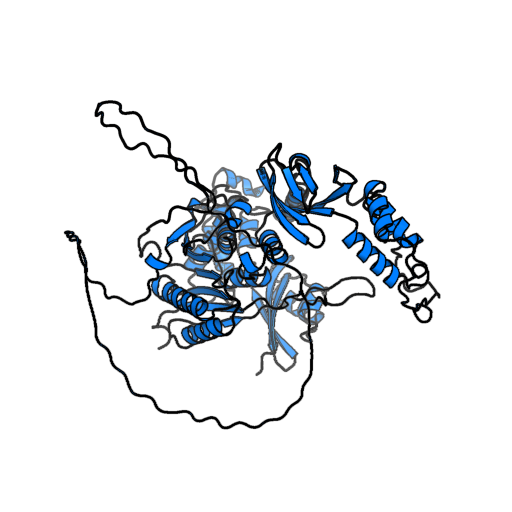 . ARG A 1 557 ? 25.118 0.674 1.053 1.00 92.94 557 ARG A C 1
ATOM 4444 O O . ARG A 1 557 ? 25.405 -0.073 0.121 1.00 92.94 557 ARG A O 1
ATOM 4451 N N . MET A 1 558 ? 23.966 1.351 1.055 1.00 94.69 558 MET A N 1
ATOM 4452 C CA . MET A 1 558 ? 23.018 1.263 -0.070 1.00 94.69 558 MET A CA 1
ATOM 4453 C C . MET A 1 558 ? 23.520 1.978 -1.338 1.00 94.69 558 MET A C 1
ATOM 4455 O O . MET A 1 558 ? 23.213 1.522 -2.442 1.00 94.69 558 MET A O 1
ATOM 4459 N N . LYS A 1 559 ? 24.318 3.049 -1.212 1.00 94.94 559 LYS A N 1
ATOM 4460 C CA . LYS A 1 559 ? 25.009 3.690 -2.346 1.00 94.94 559 LYS A CA 1
ATOM 4461 C C . LYS A 1 559 ? 26.042 2.734 -2.955 1.00 94.94 559 LYS A C 1
ATOM 4463 O O . LYS A 1 559 ? 25.951 2.439 -4.142 1.00 94.94 559 LYS A O 1
ATOM 4468 N N . LEU A 1 560 ? 26.904 2.127 -2.134 1.00 95.06 560 LEU A N 1
ATOM 4469 C CA . LEU A 1 560 ? 27.858 1.095 -2.565 1.00 95.06 560 LEU A CA 1
ATOM 4470 C C . LEU A 1 560 ? 27.161 -0.117 -3.217 1.00 95.06 560 LEU A C 1
ATOM 4472 O O . LEU A 1 560 ? 27.626 -0.636 -4.230 1.00 95.06 560 LEU A O 1
ATOM 4476 N N . ALA A 1 561 ? 26.007 -0.545 -2.695 1.00 94.94 561 ALA A N 1
ATOM 4477 C CA . ALA A 1 561 ? 25.199 -1.596 -3.316 1.00 94.94 561 ALA A CA 1
ATOM 4478 C C . ALA A 1 561 ? 24.719 -1.215 -4.729 1.00 94.94 561 ALA A C 1
ATOM 4480 O O . ALA A 1 561 ? 24.693 -2.060 -5.628 1.00 94.94 561 ALA A O 1
ATOM 4481 N N . ALA A 1 562 ? 24.348 0.051 -4.940 1.00 95.44 562 ALA A N 1
ATOM 4482 C CA . ALA A 1 562 ? 23.957 0.556 -6.250 1.00 95.44 562 ALA A CA 1
ATOM 4483 C C . ALA A 1 562 ? 25.157 0.639 -7.203 1.00 95.44 562 ALA A C 1
ATOM 4485 O O . ALA A 1 562 ? 25.060 0.197 -8.350 1.00 95.44 562 ALA A O 1
ATOM 4486 N N . ASP A 1 563 ? 26.312 1.090 -6.724 1.00 93.81 563 ASP A N 1
ATOM 4487 C CA . ASP A 1 563 ? 27.545 1.149 -7.511 1.00 93.81 563 ASP A CA 1
ATOM 4488 C C . ASP A 1 563 ? 27.970 -0.259 -7.983 1.00 93.81 563 ASP A C 1
ATOM 4490 O O . ASP A 1 563 ? 28.227 -0.456 -9.173 1.00 93.81 563 ASP A O 1
ATOM 4494 N N . LEU A 1 564 ? 27.910 -1.265 -7.100 1.00 93.25 564 LEU A N 1
ATOM 4495 C CA . LEU A 1 564 ? 28.299 -2.654 -7.390 1.00 93.25 564 LEU A CA 1
ATOM 4496 C C . LEU A 1 564 ? 27.281 -3.460 -8.220 1.00 93.25 564 LEU A C 1
ATOM 4498 O O . LEU A 1 564 ? 27.684 -4.258 -9.070 1.00 93.25 564 LEU A O 1
ATOM 4502 N N . TYR A 1 565 ? 25.975 -3.324 -7.955 1.00 95.81 565 TYR A N 1
ATOM 4503 C CA . TYR A 1 565 ? 24.969 -4.285 -8.442 1.00 95.81 565 TYR A CA 1
ATOM 4504 C C . TYR A 1 565 ? 23.867 -3.693 -9.334 1.00 95.81 565 TYR A C 1
ATOM 4506 O O . TYR A 1 565 ? 23.222 -4.458 -10.062 1.00 95.81 565 TYR A O 1
ATOM 4514 N N . LEU A 1 566 ? 23.633 -2.373 -9.309 1.00 95.69 566 LEU A N 1
ATOM 4515 C CA . LEU A 1 566 ? 22.593 -1.723 -10.118 1.00 95.69 566 LEU A CA 1
ATOM 4516 C C . LEU A 1 566 ? 23.036 -1.571 -11.584 1.00 95.69 566 LEU A C 1
ATOM 4518 O O . LEU A 1 566 ? 24.148 -1.130 -11.880 1.00 95.69 566 LEU A O 1
ATOM 4522 N N . ASP A 1 567 ? 22.125 -1.940 -12.479 1.00 93.69 567 ASP A N 1
ATOM 4523 C CA . ASP A 1 567 ? 22.232 -1.903 -13.940 1.00 93.69 567 ASP A CA 1
ATOM 4524 C C . ASP A 1 567 ? 22.136 -0.465 -14.493 1.00 93.69 567 ASP A C 1
ATOM 4526 O O . ASP A 1 567 ? 21.551 0.423 -13.860 1.00 93.69 567 ASP A O 1
ATOM 4530 N N . TRP A 1 568 ? 22.650 -0.219 -15.701 1.00 91.62 568 TRP A N 1
ATOM 4531 C CA . TRP A 1 568 ? 22.534 1.094 -16.347 1.00 91.62 568 TRP A CA 1
ATOM 4532 C C . TRP A 1 568 ? 21.068 1.412 -16.696 1.00 91.62 568 TRP A C 1
ATOM 4534 O O . TRP A 1 568 ? 20.323 0.595 -17.236 1.00 91.62 568 TRP A O 1
ATOM 4544 N N . GLY A 1 569 ? 20.618 2.623 -16.361 1.00 90.12 569 GLY A N 1
ATOM 4545 C CA . GLY A 1 569 ? 19.209 3.031 -16.410 1.00 90.12 569 GLY A CA 1
ATOM 4546 C C . GLY A 1 569 ? 18.352 2.515 -15.241 1.00 90.12 569 GLY A C 1
ATOM 4547 O O . GLY A 1 569 ? 17.161 2.864 -15.161 1.00 90.12 569 GLY A O 1
ATOM 4548 N N . GLY A 1 570 ? 18.943 1.713 -14.346 1.00 94.69 570 GLY A N 1
ATOM 4549 C CA . GLY A 1 570 ? 18.332 1.183 -13.132 1.00 94.69 570 GLY A CA 1
ATOM 4550 C C . GLY A 1 570 ? 18.003 2.257 -12.093 1.00 94.69 570 GLY A C 1
ATOM 4551 O O . GLY A 1 570 ? 18.420 3.414 -12.205 1.00 94.69 570 GLY A O 1
ATOM 4552 N N . ARG A 1 571 ? 17.196 1.885 -11.094 1.00 97.50 571 ARG A N 1
ATOM 4553 C CA . ARG A 1 571 ? 16.633 2.804 -10.088 1.00 97.50 571 ARG A CA 1
ATOM 4554 C C . ARG A 1 571 ? 17.152 2.500 -8.690 1.00 97.50 571 ARG A C 1
ATOM 4556 O O . ARG A 1 571 ? 16.952 1.393 -8.204 1.00 97.50 571 ARG A O 1
ATOM 4563 N N . LEU A 1 572 ? 17.725 3.500 -8.027 1.00 98.12 572 LEU A N 1
ATOM 4564 C CA . LEU A 1 572 ? 17.899 3.499 -6.575 1.00 98.12 572 LEU A CA 1
ATOM 4565 C C . LEU A 1 572 ? 16.714 4.250 -5.959 1.00 98.12 572 LEU A C 1
ATOM 4567 O O . LEU A 1 572 ? 16.417 5.359 -6.406 1.00 98.12 572 LEU A O 1
ATOM 4571 N N . VAL A 1 573 ? 16.025 3.657 -4.980 1.00 98.31 573 VAL A N 1
ATOM 4572 C CA . VAL A 1 573 ? 14.887 4.276 -4.276 1.00 98.31 573 VAL A CA 1
ATOM 4573 C C . VAL A 1 573 ? 14.929 3.939 -2.787 1.00 98.31 573 VAL A C 1
ATOM 4575 O O . VAL A 1 573 ? 14.648 2.811 -2.389 1.00 98.31 573 VAL A O 1
ATOM 4578 N N . LEU A 1 574 ? 15.247 4.919 -1.948 1.00 97.50 574 LEU A N 1
ATOM 4579 C CA . LEU A 1 574 ? 15.428 4.717 -0.510 1.00 97.50 574 LEU A CA 1
ATOM 4580 C C . LEU A 1 574 ? 14.497 5.628 0.282 1.00 97.50 574 LEU A C 1
ATOM 4582 O O . LEU A 1 574 ? 14.281 6.776 -0.096 1.00 97.50 574 LEU A O 1
ATOM 4586 N N . PHE A 1 575 ? 13.960 5.115 1.382 1.00 96.31 575 PHE A N 1
ATOM 4587 C CA . PHE A 1 575 ? 13.180 5.880 2.349 1.00 96.31 575 PHE A CA 1
ATOM 4588 C C . PHE A 1 575 ? 13.880 5.874 3.709 1.00 96.31 575 PHE A C 1
ATOM 4590 O O . PHE A 1 575 ? 14.369 4.830 4.148 1.00 96.31 575 PHE A O 1
ATOM 4597 N N . GLY A 1 576 ? 13.899 7.037 4.357 1.00 92.81 576 GLY A N 1
ATOM 4598 C CA . GLY A 1 576 ? 14.480 7.249 5.677 1.00 92.81 576 GLY A CA 1
ATOM 4599 C C . GLY A 1 576 ? 13.821 8.431 6.388 1.00 92.81 576 GLY A C 1
ATOM 4600 O O . GLY A 1 576 ? 13.422 9.414 5.763 1.00 92.81 576 GLY A O 1
ATOM 4601 N N . GLN A 1 577 ? 13.682 8.320 7.705 1.00 90.31 577 GLN A N 1
ATOM 4602 C CA . GLN A 1 577 ? 12.981 9.279 8.558 1.00 90.31 577 GLN A CA 1
ATOM 4603 C C . GLN A 1 577 ? 13.810 10.540 8.847 1.00 90.31 577 GLN A C 1
ATOM 4605 O O . GLN A 1 577 ? 13.253 11.630 8.957 1.00 90.31 577 GLN A O 1
ATOM 4610 N N . GLN A 1 578 ? 15.130 10.400 8.969 1.00 88.38 578 GLN A N 1
ATOM 4611 C CA . GLN A 1 578 ? 16.043 11.489 9.309 1.00 88.38 578 GLN A CA 1
ATOM 4612 C C . GLN A 1 578 ? 16.448 12.304 8.076 1.00 88.38 578 GLN A C 1
ATOM 4614 O O . GLN A 1 578 ? 16.845 11.747 7.053 1.00 88.38 578 GLN A O 1
ATOM 4619 N N . TYR A 1 579 ? 16.411 13.633 8.203 1.00 90.56 579 TYR A N 1
ATOM 4620 C CA . TYR A 1 579 ? 16.783 14.554 7.129 1.00 90.56 579 TYR A CA 1
ATOM 4621 C C . TYR A 1 579 ? 18.278 14.461 6.787 1.00 90.56 579 TYR A C 1
ATOM 4623 O O . TYR A 1 579 ? 18.630 14.289 5.625 1.00 90.56 579 TYR A O 1
ATOM 4631 N N . GLN A 1 580 ? 19.166 14.540 7.785 1.00 91.56 580 GLN A N 1
ATOM 4632 C CA . GLN A 1 580 ? 20.605 14.735 7.563 1.00 91.56 580 GLN A CA 1
ATOM 4633 C C . GLN A 1 580 ? 21.290 13.563 6.824 1.00 91.56 580 GLN A C 1
ATOM 4635 O O . GLN A 1 580 ? 21.938 13.841 5.816 1.00 91.56 580 GLN A O 1
ATOM 4640 N N . PRO A 1 581 ? 21.112 12.277 7.205 1.00 92.00 581 PRO A N 1
ATOM 4641 C CA . PRO A 1 581 ? 21.698 11.148 6.465 1.00 92.00 581 PRO A CA 1
ATOM 4642 C C . PRO A 1 581 ? 21.176 11.039 5.027 1.00 92.00 581 PRO A C 1
ATOM 4644 O O . PRO A 1 581 ? 21.884 10.611 4.115 1.00 92.00 581 PRO A O 1
ATOM 4647 N N . MET A 1 582 ? 19.920 11.436 4.807 1.00 93.94 582 MET A N 1
ATOM 4648 C CA . MET A 1 582 ? 19.318 11.451 3.479 1.00 93.94 582 MET A CA 1
ATOM 4649 C C . MET A 1 582 ? 19.864 12.625 2.649 1.00 93.94 582 MET A C 1
ATOM 4651 O O . MET A 1 582 ? 20.231 12.426 1.497 1.00 93.94 582 MET A O 1
ATOM 4655 N N . ALA A 1 583 ? 20.025 13.819 3.220 1.00 94.69 583 ALA A N 1
ATOM 4656 C CA . ALA A 1 583 ? 20.674 14.946 2.547 1.00 94.69 583 ALA A CA 1
ATOM 4657 C C . ALA A 1 583 ? 22.150 14.647 2.190 1.00 94.69 583 ALA A C 1
ATOM 4659 O O . ALA A 1 583 ? 22.573 14.949 1.073 1.00 94.69 583 ALA A O 1
ATOM 4660 N N . GLU A 1 584 ? 22.900 13.977 3.079 1.00 94.94 584 GLU A N 1
ATOM 4661 C CA . GLU A 1 584 ? 24.242 13.418 2.812 1.00 94.94 584 GLU A CA 1
ATOM 4662 C C . GLU A 1 584 ? 24.207 12.514 1.568 1.00 94.94 584 GLU A C 1
ATOM 4664 O O . GLU A 1 584 ? 24.918 12.757 0.592 1.00 94.94 584 GLU A O 1
ATOM 4669 N N . LEU A 1 585 ? 23.300 11.533 1.540 1.00 95.62 585 LEU A N 1
ATOM 4670 C CA . LEU A 1 585 ? 23.113 10.636 0.398 1.00 95.62 585 LEU A CA 1
ATOM 4671 C C . LEU A 1 585 ? 22.702 11.371 -0.890 1.00 95.62 585 LEU A C 1
ATOM 4673 O O . LEU A 1 585 ? 23.187 11.033 -1.971 1.00 95.62 585 LEU A O 1
ATOM 4677 N N . GLN A 1 586 ? 21.820 12.370 -0.808 1.00 96.25 586 GLN A N 1
ATOM 4678 C CA . GLN A 1 586 ? 21.421 13.172 -1.964 1.00 96.25 586 GLN A CA 1
ATOM 4679 C C . GLN A 1 586 ? 22.636 13.901 -2.551 1.00 96.25 586 GLN A C 1
ATOM 4681 O O . GLN A 1 586 ? 22.817 13.882 -3.771 1.00 96.25 586 GLN A O 1
ATOM 4686 N N . ALA A 1 587 ? 23.486 14.499 -1.713 1.00 96.38 587 ALA A N 1
ATOM 4687 C CA . ALA A 1 587 ? 24.730 15.124 -2.151 1.00 96.38 587 ALA A CA 1
ATOM 4688 C C . ALA A 1 587 ? 25.688 14.091 -2.775 1.00 96.38 587 ALA A C 1
ATOM 4690 O O . ALA A 1 587 ? 26.130 14.287 -3.905 1.00 96.38 587 ALA A O 1
ATOM 4691 N N . MET A 1 588 ? 25.911 12.942 -2.123 1.00 95.69 588 MET A N 1
ATOM 4692 C CA . MET A 1 588 ? 26.750 11.837 -2.630 1.00 95.69 588 MET A CA 1
ATOM 4693 C C . MET A 1 588 ? 26.283 11.226 -3.964 1.00 95.69 588 MET A C 1
ATOM 4695 O O . MET A 1 588 ? 27.067 10.548 -4.635 1.00 95.69 588 MET A O 1
ATOM 4699 N N . LEU A 1 589 ? 25.006 11.389 -4.319 1.00 96.00 589 LEU A N 1
ATOM 4700 C CA . LEU A 1 589 ? 24.445 10.984 -5.611 1.00 96.00 589 LEU A CA 1
ATOM 4701 C C . LEU A 1 589 ? 24.468 12.133 -6.628 1.00 96.00 589 LEU A C 1
ATOM 4703 O O . LEU A 1 589 ? 24.644 11.881 -7.811 1.00 96.00 589 LEU A O 1
ATOM 4707 N N . THR A 1 590 ? 24.298 13.384 -6.192 1.00 95.44 590 THR A N 1
ATOM 4708 C CA . THR A 1 590 ? 24.283 14.568 -7.076 1.00 95.44 590 THR A CA 1
ATOM 4709 C C . THR A 1 590 ? 25.692 14.967 -7.529 1.00 95.44 590 THR A C 1
ATOM 4711 O O . THR A 1 590 ? 25.856 15.451 -8.642 1.00 95.44 590 THR A O 1
ATOM 4714 N N . LEU A 1 591 ? 26.710 14.722 -6.699 1.00 94.12 591 LEU A N 1
ATOM 4715 C CA . LEU A 1 591 ? 28.137 14.916 -6.998 1.00 94.12 591 LEU A CA 1
ATOM 4716 C C . LEU A 1 591 ? 28.764 13.727 -7.758 1.00 94.12 591 LEU A C 1
ATOM 4718 O O . LEU A 1 591 ? 29.978 13.546 -7.716 1.00 94.12 591 LEU A O 1
ATOM 4722 N N . SER A 1 592 ? 27.961 12.855 -8.376 1.00 91.69 592 SER A N 1
ATOM 4723 C CA . SER A 1 592 ? 28.441 11.613 -8.989 1.00 91.69 592 SER A CA 1
ATOM 4724 C C . SER A 1 592 ? 27.934 11.454 -10.419 1.00 91.69 592 SER A C 1
ATOM 4726 O O . SER A 1 592 ? 26.739 11.273 -10.645 1.00 91.69 592 SER A O 1
ATOM 4728 N N . ASP A 1 593 ? 28.864 11.401 -11.373 1.00 90.50 593 ASP A N 1
ATOM 4729 C CA . ASP A 1 593 ? 28.597 11.244 -12.816 1.00 90.50 593 ASP A CA 1
ATOM 4730 C C . ASP A 1 593 ? 27.935 9.899 -13.186 1.00 90.50 593 ASP A C 1
ATOM 4732 O O . ASP A 1 593 ? 27.541 9.661 -14.329 1.00 90.50 593 ASP A O 1
ATOM 4736 N N . GLU A 1 594 ? 27.793 8.991 -12.217 1.00 92.00 594 GLU A N 1
ATOM 4737 C CA . GLU A 1 594 ? 27.048 7.741 -12.372 1.00 92.00 594 GLU A CA 1
ATOM 4738 C C . GLU A 1 594 ? 25.549 7.878 -12.068 1.00 92.00 594 GLU A C 1
ATOM 4740 O O . GLU A 1 594 ? 24.820 6.908 -12.284 1.00 92.00 594 GLU A O 1
ATOM 4745 N N . TYR A 1 595 ? 25.047 9.038 -11.616 1.00 94.81 595 TYR A N 1
ATOM 4746 C CA . TYR A 1 595 ? 23.639 9.202 -11.233 1.00 94.81 595 TYR A CA 1
ATOM 4747 C C . TYR A 1 595 ? 22.963 10.466 -11.789 1.00 94.81 595 TYR A C 1
ATOM 4749 O O . TYR A 1 595 ? 23.391 11.595 -11.587 1.00 94.81 595 TYR A O 1
ATOM 4757 N N . VAL A 1 596 ? 21.799 10.278 -12.422 1.00 94.31 596 VAL A N 1
ATOM 4758 C CA . VAL A 1 596 ? 20.961 11.356 -12.979 1.00 94.31 596 VAL A CA 1
ATOM 4759 C C . VAL A 1 596 ? 19.516 11.291 -12.492 1.00 94.31 596 VAL A C 1
ATOM 4761 O O . VAL A 1 596 ? 18.985 10.236 -12.134 1.00 94.31 596 VAL A O 1
ATOM 4764 N N . ASN A 1 597 ? 18.829 12.438 -12.541 1.00 93.00 597 ASN A N 1
ATOM 4765 C CA . ASN A 1 597 ? 17.498 12.633 -11.948 1.00 93.00 597 ASN A CA 1
ATOM 4766 C C . ASN A 1 597 ? 17.476 12.275 -10.449 1.00 93.00 597 ASN A C 1
ATOM 4768 O O . ASN A 1 597 ? 16.520 11.652 -9.984 1.00 93.00 597 ASN A O 1
ATOM 4772 N N . VAL A 1 598 ? 18.536 12.644 -9.721 1.00 96.31 598 VAL A N 1
ATOM 4773 C CA . VAL A 1 598 ? 18.575 12.562 -8.258 1.00 96.31 598 VAL A CA 1
ATOM 4774 C C . VAL A 1 598 ? 17.476 13.452 -7.684 1.00 96.31 598 VAL A C 1
ATOM 4776 O O . VAL A 1 598 ? 17.227 14.558 -8.171 1.00 96.31 598 VAL A O 1
ATOM 4779 N N . LYS A 1 599 ? 16.792 12.946 -6.664 1.00 95.19 599 LYS A N 1
ATOM 4780 C CA . LYS A 1 599 ? 15.700 13.623 -5.981 1.00 95.19 599 LYS A CA 1
ATOM 4781 C C . LYS A 1 599 ? 15.689 13.324 -4.498 1.00 95.19 599 LYS A C 1
ATOM 4783 O O . LYS A 1 599 ? 16.053 12.225 -4.087 1.00 95.19 599 LYS A O 1
ATOM 4788 N N . PHE A 1 600 ? 15.108 14.263 -3.768 1.00 95.06 600 PHE A N 1
ATOM 4789 C CA . PHE A 1 600 ? 14.745 14.177 -2.368 1.00 95.06 600 PHE A CA 1
ATOM 4790 C C . PHE A 1 600 ? 13.298 14.692 -2.259 1.00 95.06 600 PHE A C 1
ATOM 4792 O O . PHE A 1 600 ? 13.055 15.894 -2.330 1.00 95.06 600 PHE A O 1
ATOM 4799 N N . ASP A 1 601 ? 12.333 13.767 -2.244 1.00 94.31 601 ASP A N 1
ATOM 4800 C CA . ASP A 1 601 ? 10.890 14.047 -2.233 1.00 94.31 601 ASP A CA 1
ATOM 4801 C C . ASP A 1 601 ? 10.341 13.782 -0.803 1.00 94.31 601 ASP A C 1
ATOM 4803 O O . ASP A 1 601 ? 10.457 12.667 -0.291 1.00 94.31 601 ASP A O 1
ATOM 4807 N N . GLU A 1 602 ? 9.710 14.771 -0.156 1.00 92.50 602 GLU A N 1
ATOM 4808 C CA . GLU A 1 602 ? 8.914 14.586 1.077 1.00 92.50 602 GLU A CA 1
ATOM 4809 C C . GLU A 1 602 ? 7.426 14.438 0.719 1.00 92.50 602 GLU A C 1
ATOM 4811 O O . GLU A 1 602 ? 6.915 15.161 -0.143 1.00 92.50 602 GLU A O 1
ATOM 4816 N N . VAL A 1 603 ? 6.710 13.503 1.356 1.00 89.06 603 VAL A N 1
ATOM 4817 C CA . VAL A 1 603 ? 5.295 13.235 1.047 1.00 89.06 603 VAL A CA 1
ATOM 4818 C C . VAL A 1 603 ? 4.397 13.599 2.223 1.00 89.06 603 VAL A C 1
ATOM 4820 O O . VAL A 1 603 ? 4.415 12.951 3.269 1.00 89.06 603 VAL A O 1
ATOM 4823 N N . PHE A 1 604 ? 3.555 14.608 2.003 1.00 88.12 604 PHE A N 1
ATOM 4824 C CA . PHE A 1 604 ? 2.542 15.047 2.955 1.00 88.12 604 PHE A CA 1
ATOM 4825 C C . PHE A 1 604 ? 1.212 14.327 2.719 1.00 88.12 604 PHE A C 1
ATOM 4827 O O . PHE A 1 604 ? 0.671 14.352 1.610 1.00 88.12 604 PHE A O 1
ATOM 4834 N N . MET A 1 605 ? 0.646 13.740 3.773 1.00 83.88 605 MET A N 1
ATOM 4835 C CA . MET A 1 605 ? -0.752 13.307 3.814 1.00 83.88 605 MET A CA 1
ATOM 4836 C C . MET A 1 605 ? -1.537 14.222 4.759 1.00 83.88 605 MET A C 1
ATOM 4838 O O . MET A 1 605 ? -1.037 14.627 5.807 1.00 83.88 605 MET A O 1
ATOM 4842 N N . ARG A 1 606 ? -2.785 14.547 4.408 1.00 86.12 606 ARG A N 1
ATOM 4843 C CA . ARG A 1 606 ? -3.707 15.260 5.297 1.00 86.12 606 ARG A CA 1
ATOM 4844 C C . ARG A 1 606 ? -5.089 14.632 5.217 1.00 86.12 606 ARG A C 1
ATOM 4846 O O . ARG A 1 606 ? -5.719 14.656 4.162 1.00 86.12 606 ARG A O 1
ATOM 4853 N N . GLU A 1 607 ? -5.543 14.067 6.327 1.00 86.75 607 GLU A N 1
ATOM 4854 C CA . GLU A 1 607 ? -6.893 13.521 6.442 1.00 86.75 607 GLU A CA 1
ATOM 4855 C C . GLU A 1 607 ? -7.917 14.628 6.718 1.00 86.75 607 GLU A C 1
ATOM 4857 O O . GLU A 1 607 ? -7.592 15.675 7.283 1.00 86.75 607 GLU A O 1
ATOM 4862 N N . TYR A 1 608 ? -9.166 14.391 6.317 1.00 88.88 608 TYR A N 1
ATOM 4863 C CA . TYR A 1 608 ? -10.278 15.327 6.475 1.00 88.88 608 TYR A CA 1
ATOM 4864 C C . TYR A 1 608 ? -11.472 14.624 7.114 1.00 88.88 608 TYR A C 1
ATOM 4866 O O . TYR A 1 608 ? -11.918 13.574 6.648 1.00 88.88 608 TYR A O 1
ATOM 4874 N N . GLN A 1 609 ? -12.038 15.246 8.146 1.00 86.25 609 GLN A N 1
ATOM 4875 C CA . GLN A 1 609 ? -13.378 14.923 8.604 1.00 86.25 609 GLN A CA 1
ATOM 4876 C C . GLN A 1 609 ? -14.362 15.459 7.561 1.00 86.25 609 GLN A C 1
ATOM 4878 O O . GLN A 1 609 ? -14.484 16.668 7.398 1.00 86.25 609 GLN A O 1
ATOM 4883 N N . MET A 1 610 ? -15.065 14.566 6.866 1.00 85.12 610 MET A N 1
ATOM 4884 C CA . MET A 1 610 ? -16.095 14.918 5.884 1.00 85.12 610 MET A CA 1
ATOM 4885 C C . MET A 1 610 ? -17.481 14.732 6.509 1.00 85.12 610 MET A C 1
ATOM 4887 O O . MET A 1 610 ? -18.105 13.680 6.368 1.00 85.12 610 MET A O 1
ATOM 4891 N N . LEU A 1 611 ? -17.945 15.746 7.242 1.00 81.75 611 LEU A N 1
ATOM 4892 C CA . LEU A 1 611 ? -19.282 15.798 7.845 1.00 81.75 611 LEU A CA 1
ATOM 4893 C C . LEU A 1 611 ? -20.001 17.088 7.433 1.00 81.75 611 LEU A C 1
ATOM 4895 O O . LEU A 1 611 ? -19.377 18.147 7.323 1.00 81.75 611 LEU A O 1
ATOM 4899 N N . HIS A 1 612 ? -21.320 17.006 7.245 1.00 77.12 612 HIS A N 1
ATOM 4900 C CA . HIS A 1 612 ? -22.158 18.167 6.939 1.00 77.12 612 HIS A CA 1
ATOM 4901 C C . HIS A 1 612 ? -22.000 19.253 8.023 1.00 77.12 612 HIS A C 1
ATOM 4903 O O . HIS A 1 612 ? -21.950 18.942 9.221 1.00 77.12 612 HIS A O 1
ATOM 4909 N N . MET A 1 613 ? -21.815 20.500 7.569 1.00 80.00 613 MET A N 1
ATOM 4910 C CA . MET A 1 613 ? -21.466 21.708 8.343 1.00 80.00 613 MET A CA 1
ATOM 4911 C C . MET A 1 613 ? -20.251 21.600 9.290 1.00 80.00 613 MET A C 1
ATOM 4913 O O . MET A 1 613 ? -19.971 22.513 10.059 1.00 80.00 613 MET A O 1
ATOM 4917 N N . ARG A 1 614 ? -19.483 20.503 9.229 1.00 83.38 614 ARG A N 1
ATOM 4918 C CA . ARG A 1 614 ? -18.310 20.221 10.083 1.00 83.38 614 ARG A CA 1
ATOM 4919 C C . ARG A 1 614 ? -17.170 19.596 9.277 1.00 83.38 614 ARG A C 1
ATOM 4921 O O . ARG A 1 614 ? -16.482 18.687 9.745 1.00 83.38 614 ARG A O 1
ATOM 4928 N N . THR A 1 615 ? -16.999 20.049 8.038 1.00 89.00 615 THR A N 1
ATOM 4929 C CA . THR A 1 615 ? -15.932 19.567 7.159 1.00 89.00 615 THR A CA 1
ATOM 4930 C C . THR A 1 615 ? -14.649 20.349 7.406 1.00 89.00 615 THR A C 1
ATOM 4932 O O . THR A 1 615 ? -14.582 21.541 7.123 1.00 89.00 615 THR A O 1
ATOM 4935 N N . HIS A 1 616 ? -13.632 19.682 7.950 1.00 88.31 616 HIS A N 1
ATOM 4936 C CA . HIS A 1 616 ? -12.332 20.279 8.262 1.00 88.31 616 HIS A CA 1
ATOM 4937 C C . HIS A 1 616 ? -11.214 19.217 8.236 1.00 88.31 616 HIS A C 1
ATOM 4939 O O . HIS A 1 616 ? -11.504 18.024 8.363 1.00 88.31 616 HIS A O 1
ATOM 4945 N N . PRO A 1 617 ? -9.931 19.604 8.095 1.00 90.56 617 PRO A N 1
ATOM 4946 C CA . PRO A 1 617 ? -8.818 18.674 8.269 1.00 90.56 617 PRO A CA 1
ATOM 4947 C C . PRO A 1 617 ? -8.831 18.031 9.660 1.00 90.56 617 PRO A C 1
ATOM 4949 O O . PRO A 1 617 ? -9.297 18.645 10.622 1.00 90.56 617 PRO A O 1
ATOM 4952 N N . ILE A 1 618 ? -8.292 16.823 9.801 1.00 86.50 618 ILE A N 1
ATOM 4953 C CA . ILE A 1 618 ? -8.096 16.225 11.126 1.00 86.50 618 ILE A CA 1
ATOM 4954 C C . ILE A 1 618 ? -6.979 16.991 11.850 1.00 86.50 618 ILE A C 1
ATOM 4956 O O . ILE A 1 618 ? -5.877 17.152 11.332 1.00 86.50 618 ILE A O 1
ATOM 4960 N N . MET A 1 619 ? -7.303 17.490 13.045 1.00 78.88 619 MET A N 1
ATOM 4961 C CA . MET A 1 619 ? -6.427 18.293 13.904 1.00 78.88 619 MET A CA 1
ATOM 4962 C C . MET A 1 619 ? -6.137 17.501 15.185 1.00 78.88 619 MET A C 1
ATOM 4964 O O . MET A 1 619 ? -6.680 17.798 16.248 1.00 78.88 619 MET A O 1
ATOM 4968 N N . ALA A 1 620 ? -5.350 16.433 15.059 1.00 76.94 620 ALA A N 1
ATOM 4969 C CA . ALA A 1 620 ? -4.950 15.568 16.167 1.00 76.94 620 ALA A CA 1
ATOM 4970 C C . ALA A 1 620 ? -3.442 15.723 16.424 1.00 76.94 620 ALA A C 1
ATOM 4972 O O . ALA A 1 620 ? -2.664 15.771 15.473 1.00 76.94 620 ALA A O 1
ATOM 4973 N N . ALA A 1 621 ? -3.028 15.836 17.689 1.00 70.56 621 ALA A N 1
ATOM 4974 C CA . ALA A 1 621 ? -1.636 16.137 18.057 1.00 70.56 621 ALA A CA 1
ATOM 4975 C C . ALA A 1 621 ? -0.657 14.980 17.767 1.00 70.56 621 ALA A C 1
ATOM 4977 O O . ALA A 1 621 ? 0.546 15.192 17.648 1.00 70.56 621 ALA A O 1
ATOM 4978 N N . ASP A 1 622 ? -1.178 13.763 17.632 1.00 70.81 622 ASP A N 1
ATOM 4979 C CA . ASP A 1 622 ? -0.478 12.546 17.225 1.00 70.81 622 ASP A CA 1
ATOM 4980 C C . ASP A 1 622 ? -0.433 12.345 15.697 1.00 70.81 622 ASP A C 1
ATOM 4982 O O . ASP A 1 622 ? 0.266 11.447 15.217 1.00 70.81 622 ASP A O 1
ATOM 4986 N N . PHE A 1 623 ? -1.131 13.180 14.915 1.00 72.94 623 PHE A N 1
ATOM 4987 C CA . PHE A 1 623 ? -1.114 13.104 13.454 1.00 72.94 623 PHE A CA 1
ATOM 4988 C C . PHE A 1 623 ? 0.252 13.522 12.897 1.00 72.94 623 PHE A C 1
ATOM 4990 O O . PHE A 1 623 ? 0.735 14.625 13.146 1.00 72.94 623 PHE A O 1
ATOM 4997 N N . ARG A 1 624 ? 0.862 12.646 12.093 1.00 74.69 624 ARG A N 1
ATOM 4998 C CA . ARG A 1 624 ? 2.172 12.863 11.461 1.00 74.69 624 ARG A CA 1
ATOM 4999 C C . ARG A 1 624 ? 1.972 13.197 9.975 1.00 74.69 624 ARG A C 1
ATOM 5001 O O . ARG A 1 624 ? 1.881 12.268 9.172 1.00 74.69 624 ARG A O 1
ATOM 5008 N N . PRO A 1 625 ? 1.856 14.487 9.590 1.00 74.06 625 PRO A N 1
ATOM 5009 C CA . PRO A 1 625 ? 1.534 14.874 8.214 1.00 74.06 625 PRO A CA 1
ATOM 5010 C C . PRO A 1 625 ? 2.632 14.473 7.227 1.00 74.06 625 PRO A C 1
ATOM 5012 O O . PRO A 1 625 ? 2.326 14.063 6.110 1.00 74.06 625 PRO A O 1
ATOM 5015 N N . CYS A 1 626 ? 3.893 14.535 7.656 1.00 81.81 626 CYS A N 1
ATOM 5016 C CA . CYS A 1 626 ? 5.033 13.896 7.013 1.00 81.81 626 CYS A CA 1
ATOM 5017 C C . CYS A 1 626 ? 5.583 12.777 7.913 1.00 81.81 626 CYS A C 1
ATOM 5019 O O . CYS A 1 626 ? 5.337 12.740 9.121 1.00 81.81 626 CYS A O 1
ATOM 5021 N N . CYS A 1 627 ? 6.288 11.817 7.313 1.00 87.00 627 CYS A N 1
ATOM 5022 C CA . CYS A 1 627 ? 6.804 10.622 7.995 1.00 87.00 627 CYS A CA 1
ATOM 5023 C C . CYS A 1 627 ? 8.222 10.259 7.524 1.00 87.00 627 CYS A C 1
ATOM 5025 O O . CYS A 1 627 ? 8.570 9.084 7.482 1.00 87.00 627 CYS A O 1
ATOM 5027 N N . GLY A 1 628 ? 9.018 11.250 7.114 1.00 90.69 628 GLY A N 1
ATOM 5028 C CA . GLY A 1 628 ? 10.320 11.043 6.479 1.00 90.69 628 GLY A CA 1
ATOM 5029 C C . GLY A 1 628 ? 10.305 11.207 4.961 1.00 90.69 628 GLY A C 1
ATOM 5030 O O . GLY A 1 628 ? 9.275 11.511 4.351 1.00 90.69 628 GLY A O 1
ATOM 5031 N N . PHE A 1 629 ? 11.470 10.972 4.367 1.00 93.94 629 PHE A N 1
ATOM 5032 C CA . PHE A 1 629 ? 11.851 11.408 3.027 1.00 93.94 629 PHE A CA 1
ATOM 5033 C C . PHE A 1 629 ? 12.085 10.220 2.093 1.00 93.94 629 PHE A C 1
ATOM 5035 O O . PHE A 1 629 ? 12.531 9.157 2.527 1.00 93.94 629 PHE A O 1
ATOM 5042 N N . VAL A 1 630 ? 11.836 10.407 0.796 1.00 96.81 630 VAL A N 1
ATOM 5043 C CA . VAL A 1 630 ? 12.130 9.418 -0.248 1.00 96.81 630 VAL A CA 1
ATOM 5044 C C . VAL A 1 630 ? 13.177 9.977 -1.206 1.00 96.81 630 VAL A C 1
ATOM 5046 O O . VAL A 1 630 ? 12.941 10.955 -1.917 1.00 96.81 630 VAL A O 1
ATOM 5049 N N . ILE A 1 631 ? 14.329 9.316 -1.272 1.00 97.50 631 ILE A N 1
ATOM 5050 C CA . ILE A 1 631 ? 15.336 9.551 -2.306 1.00 97.50 631 ILE A CA 1
ATOM 5051 C C . ILE A 1 631 ? 15.063 8.654 -3.499 1.00 97.50 631 ILE A C 1
ATOM 5053 O O . ILE A 1 631 ? 14.734 7.476 -3.354 1.00 97.50 631 ILE A O 1
ATOM 5057 N N . SER A 1 632 ? 15.255 9.202 -4.697 1.00 97.75 632 SER A N 1
ATOM 5058 C CA . SER A 1 632 ? 15.388 8.380 -5.898 1.00 97.75 632 SER A CA 1
ATOM 5059 C C . SER A 1 632 ? 16.468 8.909 -6.830 1.00 97.75 632 SER A C 1
ATOM 5061 O O . SER A 1 632 ? 16.664 10.117 -6.933 1.00 97.75 632 SER A O 1
ATOM 5063 N N . ALA A 1 633 ? 17.156 7.998 -7.513 1.00 97.62 633 ALA A N 1
ATOM 5064 C CA . ALA A 1 633 ? 18.158 8.305 -8.527 1.00 97.62 633 ALA A CA 1
ATOM 5065 C C . ALA A 1 633 ? 18.114 7.274 -9.666 1.00 97.62 633 ALA A C 1
ATOM 5067 O O . ALA A 1 633 ? 17.593 6.162 -9.515 1.00 97.62 633 ALA A O 1
ATOM 5068 N N . THR A 1 634 ? 18.659 7.647 -10.823 1.00 96.44 634 THR A N 1
ATOM 5069 C CA . THR A 1 634 ? 18.821 6.763 -11.986 1.00 96.44 634 THR A CA 1
ATOM 5070 C C . THR A 1 634 ? 20.301 6.549 -12.238 1.00 96.44 634 THR A C 1
ATOM 5072 O O . THR A 1 634 ? 20.991 7.539 -12.455 1.00 96.44 634 THR A O 1
ATOM 5075 N N . LYS A 1 635 ? 20.782 5.306 -12.284 1.00 95.00 635 LYS A N 1
ATOM 5076 C CA . LYS A 1 635 ? 22.182 5.059 -12.652 1.00 95.00 635 LYS A CA 1
ATOM 5077 C C . LYS A 1 635 ? 22.391 5.284 -14.154 1.00 95.00 635 LYS A C 1
ATOM 5079 O O . LYS A 1 635 ? 21.571 4.828 -14.956 1.00 95.00 635 LYS A O 1
ATOM 5084 N N . CYS A 1 636 ? 23.453 5.969 -14.552 1.00 90.31 636 CYS A N 1
ATOM 5085 C CA . CYS A 1 636 ? 23.866 6.181 -15.942 1.00 90.31 636 CYS A CA 1
ATOM 5086 C C . CYS A 1 636 ? 25.251 5.577 -16.216 1.00 90.31 636 CYS A C 1
ATOM 5088 O O . CYS A 1 636 ? 25.898 5.037 -15.322 1.00 90.31 636 CYS A O 1
ATOM 5090 N N . SER A 1 637 ? 25.672 5.610 -17.481 1.00 79.75 637 SER A N 1
ATOM 5091 C CA . SER A 1 637 ? 27.049 5.298 -17.867 1.00 79.75 637 SER A CA 1
ATOM 5092 C C . SER A 1 637 ? 27.836 6.602 -17.974 1.00 79.75 637 SER A C 1
ATOM 5094 O O . SER A 1 637 ? 27.310 7.575 -18.517 1.00 79.75 637 SER A O 1
ATOM 5096 N N . LYS A 1 638 ? 29.084 6.607 -17.492 1.00 66.69 638 LYS A N 1
ATOM 5097 C CA . LYS A 1 638 ? 30.003 7.760 -17.540 1.00 66.69 638 LYS A CA 1
ATOM 5098 C C . LYS A 1 638 ? 30.167 8.321 -18.961 1.00 66.69 638 LYS A C 1
ATOM 5100 O O . LYS A 1 638 ? 30.211 9.531 -19.148 1.00 66.69 638 LYS A O 1
ATOM 5105 N N . ASN A 1 639 ? 30.129 7.455 -19.974 1.00 58.59 639 ASN A N 1
ATOM 5106 C CA . ASN A 1 639 ? 30.334 7.790 -21.390 1.00 58.59 639 ASN A CA 1
ATOM 5107 C C . ASN A 1 639 ? 29.127 8.500 -22.060 1.00 58.59 639 ASN A C 1
ATOM 5109 O O . ASN A 1 639 ? 28.944 8.380 -23.268 1.00 58.59 639 ASN A O 1
ATOM 5113 N N . ILE A 1 640 ? 28.251 9.152 -21.287 1.00 54.22 640 ILE A N 1
ATOM 5114 C CA . ILE A 1 640 ? 27.055 9.876 -21.773 1.00 54.22 640 ILE A CA 1
ATOM 5115 C C . ILE A 1 640 ? 27.113 11.375 -21.396 1.00 54.22 640 ILE A C 1
ATOM 5117 O O . ILE A 1 640 ? 26.267 12.152 -21.834 1.00 54.22 640 ILE A O 1
ATOM 5121 N N . ILE A 1 641 ? 28.086 11.783 -20.571 1.00 47.97 641 ILE A N 1
ATOM 5122 C CA . ILE A 1 641 ? 28.181 13.139 -19.994 1.00 47.97 641 ILE A CA 1
ATOM 5123 C C . ILE A 1 641 ? 29.276 13.996 -20.669 1.00 47.97 641 ILE A C 1
ATOM 5125 O O . ILE A 1 641 ? 29.216 15.221 -20.570 1.00 47.97 641 ILE A O 1
ATOM 5129 N N . ASN A 1 642 ? 30.191 13.364 -21.417 1.00 36.12 642 ASN A N 1
ATOM 5130 C CA . ASN A 1 642 ? 31.188 14.006 -22.286 1.00 36.12 642 ASN A CA 1
ATOM 5131 C C . ASN A 1 642 ? 30.756 13.923 -23.757 1.00 36.12 642 ASN A C 1
ATOM 5133 O O . ASN A 1 642 ? 30.331 12.813 -24.154 1.00 36.12 642 ASN A O 1
#

Mean predicted aligned error: 14.55 Å

Solvent-accessible surface area (backbone atoms only — not comparable to full-atom values): 38276 Å² total; per-residue (Å²): 136,58,73,73,52,77,48,77,52,76,45,38,23,48,67,49,65,81,43,72,77,56,43,70,71,26,54,92,57,74,44,60,53,64,62,49,26,51,61,48,20,66,79,19,62,93,41,67,67,69,42,58,30,40,37,41,38,36,38,38,79,79,64,48,72,54,74,45,75,31,65,58,58,68,70,57,56,49,30,60,73,34,61,32,52,66,59,36,95,44,26,83,82,35,74,67,32,47,46,32,54,66,59,45,48,53,52,28,64,61,45,44,74,21,78,96,34,58,94,56,59,62,69,59,46,31,54,55,48,52,30,52,32,40,58,30,5,24,46,76,37,83,62,74,53,75,86,58,60,72,51,79,79,62,56,74,78,50,34,62,52,52,37,50,51,54,52,48,51,64,55,68,40,56,40,50,81,66,42,44,32,27,44,37,35,72,96,65,30,35,48,79,46,68,28,42,79,92,38,71,49,74,57,95,89,43,78,42,66,38,52,77,49,48,72,35,44,69,70,43,38,35,36,58,49,90,94,48,78,44,79,52,54,88,88,32,75,82,59,53,39,78,62,57,81,71,56,73,82,89,54,97,88,72,80,99,71,87,51,60,64,89,92,61,81,90,82,83,65,60,50,73,69,51,75,66,54,58,52,51,41,64,70,80,44,47,50,65,58,45,46,50,57,59,48,76,42,18,74,60,46,83,57,37,32,72,70,55,41,51,55,50,47,53,56,44,46,71,72,55,52,56,40,35,35,37,40,66,38,41,70,62,51,45,32,48,29,40,42,61,57,44,24,51,60,34,27,41,53,41,59,66,56,53,51,48,46,58,58,74,38,64,70,51,42,53,38,35,31,36,34,36,41,40,30,32,14,46,59,55,36,46,53,44,64,59,21,42,71,36,44,38,34,42,32,44,38,58,95,90,60,36,39,64,43,28,63,50,53,62,65,86,49,58,90,34,56,44,38,26,51,37,63,83,79,47,57,90,75,79,100,78,78,80,90,78,76,91,85,88,80,87,89,86,91,87,85,87,80,88,89,82,85,84,88,89,87,86,89,85,88,88,85,89,85,81,87,80,89,80,90,88,89,89,81,89,81,90,83,90,85,92,80,90,82,84,88,80,80,88,82,88,80,87,89,82,89,81,82,88,84,91,78,95,72,80,87,72,82,76,80,76,80,79,55,92,63,64,75,78,70,52,85,74,56,72,71,78,53,38,60,11,45,24,39,41,32,39,65,26,37,77,70,52,96,79,44,65,67,65,41,34,47,47,42,53,45,53,49,51,45,43,72,73,24,46,25,79,72,11,23,45,26,42,34,35,54,57,64,66,44,49,51,51,44,48,47,66,39,65,79,28,79,47,39,44,79,64,44,79,48,75,58,77,57,83,60,65,45,87,43,90,101,56,64,43,68,66,89,54,95,84,63,66,45,56,56,40,37,37,38,35,32,28,31,46,60,63,87,72,81,112